Protein AF-0000000070229395 (afdb_homodimer)

pLDDT: mean 70.14, std 33.29, range [16.36, 98.62]

Foldseek 3Di:
DDDDDDDDDPDDDPDDPVVPPPPPPPPPPPPPPPPDPDDDPDDPDDDDPPPPVPPPPPPPPDDPPVCCVPPVPPPLPQQVFQDQDPQDPPDDPPPCVVPDPPVLVVLQVVQCVQCPPVQWHALVSVQVVQQVVCVVPVLFDDPGDDSVLSQLLQLLLVPVPPSTHHSSSVVSLVVLLVQLVVLQCVLPVVSNNWQALVSVQVSVVSSRGHDDPVVSVVLQVVAPDPRSTHGSSSSSSSVSVVSSVSVVQCVQPVVVPSDGDDDPVRVCSNPVSD/DDDDDDDPPPPDDPDDPVPPPCPPPPDPPPPPPPPDPDDDPDDDPDPDPPPPVPPPPPPPPPPPPVCCVPPVPPPLPQQVFQDQDPQDPPPDPPPCVVPDPPVLVVLQVVQCVQCPPVQWHALVSVQVVQQVVCVVPVLFDDPGADSVLSQLLQLLLVPVPPSTHHDSSVVSLVVLLVVLVVLQCVLVVVSNNWQALVSVQVSCVSSRGHDDPVVSVVLQVVAPPPRSTHGSSSSSSSVSVVSSVSVVQCVQPVVVPSDGDDDPVRVCSNPVSD

Radius of gyration: 31.23 Å; Cα contacts (8 Å, |Δi|>4): 494; chains: 2; bounding box: 70×167×66 Å

Solvent-accessible surface area (backbone atoms only — not comparable to full-atom values): 33226 Å² total; per-residue (Å²): 133,90,72,89,78,92,82,88,94,82,78,87,83,83,83,73,87,70,80,77,81,77,81,64,86,66,89,68,70,87,68,67,77,76,69,82,76,75,75,87,74,79,78,79,87,82,72,85,74,75,79,78,63,77,75,71,74,75,72,77,72,65,78,49,60,81,59,73,66,76,64,82,63,81,68,75,55,50,61,65,61,49,72,73,76,72,76,75,74,86,69,73,72,79,77,53,65,82,77,50,52,69,68,52,52,55,48,48,52,53,46,45,68,62,22,46,92,80,52,33,34,40,30,67,49,48,24,52,55,52,39,51,53,46,69,74,37,76,68,52,36,61,94,58,58,47,58,69,58,28,28,27,52,38,37,52,53,22,69,71,68,76,63,32,27,42,64,66,45,40,50,53,52,50,53,49,49,53,54,47,50,54,41,50,59,67,43,22,76,84,66,76,28,38,37,40,66,85,36,41,63,62,37,38,42,74,72,49,46,45,71,54,70,68,57,50,53,42,46,38,53,51,50,22,46,97,85,31,40,23,31,46,51,44,50,50,55,48,52,54,48,50,53,36,53,50,50,51,48,52,68,60,22,74,83,65,78,58,47,32,76,41,37,62,66,57,47,47,51,61,66,58,40,64,141,84,78,85,80,85,84,86,65,92,69,85,78,87,82,80,85,72,79,79,80,78,83,67,86,68,89,68,69,84,68,69,77,76,70,82,76,74,75,88,73,78,77,82,75,86,73,82,74,75,77,78,64,78,76,72,73,77,73,77,71,68,78,50,59,81,60,72,67,74,65,81,61,82,68,75,56,50,62,65,62,47,72,74,76,71,78,76,75,89,67,72,70,79,75,54,66,82,76,50,53,72,67,53,51,54,47,48,51,52,45,44,67,61,22,44,92,79,53,32,35,40,31,67,50,48,24,52,56,52,38,52,53,47,68,74,36,76,67,52,36,60,95,57,58,49,57,68,58,28,27,28,52,38,37,52,52,22,70,71,70,76,63,33,26,41,67,68,46,40,48,52,52,50,53,50,50,53,53,47,50,53,41,50,60,67,42,22,76,85,66,76,28,37,35,38,67,85,36,41,61,60,37,38,41,73,72,47,44,44,72,57,72,68,57,51,52,42,45,39,53,50,50,21,46,97,85,31,42,23,32,47,51,44,50,51,53,48,51,54,48,51,53,36,53,52,50,50,48,51,66,59,22,75,82,66,76,58,47,32,76,41,38,63,67,58,46,47,52,60,64,58,40,64

Nearest PDB structures (foldseek):
  1alv-assembly1_B  TM=9.972E-01  e=3.585E-26  Sus scrofa
  4phj-assembly1_B  TM=9.932E-01  e=4.322E-25  Homo sapiens
  6qlb-assembly1_A  TM=9.946E-01  e=6.602E-25  Homo sapiens
  1dvi-assembly1_B  TM=9.945E-01  e=1.182E-24  Rattus norvegicus
  1nx1-assembly1_A  TM=9.845E-01  e=4.557E-25  Sus scrofa

Sequence (548 aa):
MRALGPRGRLAGSLRGLTRSCSLSHGPALWSRTLREARELHREPDSRTAGRASEAWEPHYSGLRSFEFRSEPTDQREAAAQYNPEPPPPRTHFSNIEANESEEVRQFRRLFTQLAGDDMEVSATELMNILNKVVTRHPDLKTDGFALDTCRSMVAVMDSDTTGKLGFEEFKYLWNNIKKWQAIYKRFDIDRSGTICSSELPGAFEAAGFHLNEHLYNMIIRRYSDEGGNMDFDNFISCLVRLDAMFRAFKSLDKDGTGQIQVNIQEWLQLTMYSMRALGPRGRLAGSLRGLTRSCSLSHGPALWSRTLREARELHREPDSRTAGRASEAWEPHYSGLRSFEFRSEPTDQREAAAQYNPEPPPPRTHFSNIEANESEEVRQFRRLFTQLAGDDMEVSATELMNILNKVVTRHPDLKTDGFALDTCRSMVAVMDSDTTGKLGFEEFKYLWNNIKKWQAIYKRFDIDRSGTICSSELPGAFEAAGFHLNEHLYNMIIRRYSDEGGNMDFDNFISCLVRLDAMFRAFKSLDKDGTGQIQVNIQEWLQLTMYS

InterPro domains:
  IPR002048 EF-hand domain [PF13833] (118-175)
  IPR002048 EF-hand domain [PS50222] (175-210)
  IPR002048 EF-hand domain [PS50222] (240-274)
  IPR011992 EF-hand domain pair [SSF47473] (73-272)
  IPR018247 EF-Hand 1, calcium-binding site [PS00018] (188-200)

Secondary structure (DSSP, 8-state):
----------------------------GGGGGGS--------------------------------------STTTGGGG--PPPPPP---SSSGGGG--HHHHHHHHHHHHHHGGGT-B-HHHHHHHHHHHHHH-TTS--S---HHHHHHHHHHH-TT-SSSB-HHHHHHHHHHHHHHHHHHHHH-TT-SSSB-TTTHHHHHHHTT----HHHHHHHHHHHS-TTS-B-HHHHHHHHHHHHHHHHHHHHH-TT-SSEEEEEHHHHHHHHH--/----------------------------GGGGGGS--------------------------------------STTTGGGG--PPPPPP---SSSGGGG--HHHHHHHHHHHHHHGGGT-B-HHHHHHHHHHHHHH-TTS--S---HHHHHHHHHHH-TT-SSSB-HHHHHHHHHHHHHHHHHHHHH-TT-SSSB-TTTHHHHHHHTT----HHHHHHHHHHHS-TTSPBPHHHHHHHHHHHHHHHHHHHHH-TT-SSEEEEEHHHHHHHHH--

Organism: Heterocephalus glaber (NCBI:txid10181)

Structure (mmCIF, N/CA/C/O backbone):
data_AF-0000000070229395-model_v1
#
loop_
_entity.id
_entity.type
_entity.pdbx_description
1 polymer 'Calpain small subunit 1'
#
loop_
_atom_site.group_PDB
_atom_site.id
_atom_site.type_symbol
_atom_site.label_atom_id
_atom_site.label_alt_id
_atom_site.label_comp_id
_atom_site.label_asym_id
_atom_site.label_entity_id
_atom_site.label_seq_id
_atom_site.pdbx_PDB_ins_code
_atom_site.Cartn_x
_atom_site.Cartn_y
_atom_site.Cartn_z
_atom_site.occupancy
_atom_site.B_iso_or_equiv
_atom_site.auth_seq_id
_atom_site.auth_comp_id
_atom_site.auth_asym_id
_atom_site.auth_atom_id
_atom_site.pdbx_PDB_model_num
ATOM 1 N N . MET A 1 1 ? -42.406 82.188 -11.953 1 18.77 1 MET A N 1
ATOM 2 C CA . MET A 1 1 ? -41.375 83 -11.281 1 18.77 1 MET A CA 1
ATOM 3 C C . MET A 1 1 ? -40.781 82.25 -10.102 1 18.77 1 MET A C 1
ATOM 5 O O . MET A 1 1 ? -39.594 81.938 -10.117 1 18.77 1 MET A O 1
ATOM 9 N N . ARG A 1 2 ? -41.031 82.75 -8.797 1 16.36 2 ARG A N 1
ATOM 10 C CA . ARG A 1 2 ? -39.875 83 -7.941 1 16.36 2 ARG A CA 1
ATOM 11 C C . ARG A 1 2 ? -39.219 81.688 -7.52 1 16.36 2 ARG A C 1
ATOM 13 O O . ARG A 1 2 ? -39.844 80.625 -7.566 1 16.36 2 ARG A O 1
ATOM 20 N N . ALA A 1 3 ? -38.094 81.75 -6.75 1 18.16 3 ALA A N 1
ATOM 21 C CA . ALA A 1 3 ? -36.75 82 -6.254 1 18.16 3 ALA A CA 1
ATOM 22 C C . ALA A 1 3 ? -36.531 81.25 -4.926 1 18.16 3 ALA A C 1
ATOM 24 O O . ALA A 1 3 ? -35.469 81.438 -4.301 1 18.16 3 ALA A O 1
ATOM 25 N N . LEU A 1 4 ? -37.656 80.812 -4.34 1 19.66 4 LEU A N 1
ATOM 26 C CA . LEU A 1 4 ? -37.438 80.75 -2.898 1 19.66 4 LEU A CA 1
ATOM 27 C C . LEU A 1 4 ? -36.188 79.938 -2.549 1 19.66 4 LEU A C 1
ATOM 29 O O . LEU A 1 4 ? -35.875 79 -3.238 1 19.66 4 LEU A O 1
ATOM 33 N N . GLY A 1 5 ? -35.469 80.25 -1.549 1 17.92 5 GLY A N 1
ATOM 34 C CA . GLY A 1 5 ? -34.156 80.625 -1.003 1 17.92 5 GLY A CA 1
ATOM 35 C C . GLY A 1 5 ? -33.375 79.438 -0.513 1 17.92 5 GLY A C 1
ATOM 36 O O . GLY A 1 5 ? -32.562 78.875 -1.25 1 17.92 5 GLY A O 1
ATOM 37 N N . PRO A 1 6 ? -33.156 79.312 0.862 1 19.38 6 PRO A N 1
ATOM 38 C CA . PRO A 1 6 ? -31.891 79.375 1.584 1 19.38 6 PRO A CA 1
ATOM 39 C C . PRO A 1 6 ? -31.234 78 1.725 1 19.38 6 PRO A C 1
ATOM 41 O O . PRO A 1 6 ? -31.906 76.938 1.541 1 19.38 6 PRO A O 1
ATOM 44 N N . ARG A 1 7 ? -29.969 77.812 2.4 1 19.2 7 ARG A N 1
ATOM 45 C CA . ARG A 1 7 ? -28.562 77.438 2.27 1 19.2 7 ARG A CA 1
ATOM 46 C C . ARG A 1 7 ? -28.328 76.062 2.955 1 19.2 7 ARG A C 1
ATOM 48 O O . ARG A 1 7 ? -27.75 75.188 2.355 1 19.2 7 ARG A O 1
ATOM 55 N N . GLY A 1 8 ? -28.359 75.938 4.391 1 17.14 8 GLY A N 1
ATOM 56 C CA . GLY A 1 8 ? -27.078 75.875 5.082 1 17.14 8 GLY A CA 1
ATOM 57 C C . GLY A 1 8 ? -26.531 74.438 5.184 1 17.14 8 GLY A C 1
ATOM 58 O O . GLY A 1 8 ? -27.078 73.5 4.578 1 17.14 8 GLY A O 1
ATOM 59 N N . ARG A 1 9 ? -26.297 73.75 6.594 1 18.59 9 ARG A N 1
ATOM 60 C CA . ARG A 1 9 ? -25.078 73.375 7.32 1 18.59 9 ARG A CA 1
ATOM 61 C C . ARG A 1 9 ? -24.828 71.875 7.23 1 18.59 9 ARG A C 1
ATOM 63 O O . ARG A 1 9 ? -25.656 71.062 7.672 1 18.59 9 ARG A O 1
ATOM 70 N N . LEU A 1 10 ? -24.078 71.188 6.266 1 18.69 10 LEU A N 1
ATOM 71 C CA . LEU A 1 10 ? -23.656 69.938 5.648 1 18.69 10 LEU A CA 1
ATOM 72 C C . LEU A 1 10 ? -22.828 69.062 6.621 1 18.69 10 LEU A C 1
ATOM 74 O O . LEU A 1 10 ? -22.844 67.875 6.559 1 18.69 10 LEU A O 1
ATOM 78 N N . ALA A 1 11 ? -21.734 69.562 7.418 1 17.62 11 ALA A N 1
ATOM 79 C CA . ALA A 1 11 ? -20.391 69.062 7.199 1 17.62 11 ALA A CA 1
ATOM 80 C C . ALA A 1 11 ? -20.156 67.812 8.039 1 17.62 11 ALA A C 1
ATOM 82 O O . ALA A 1 11 ? -19.609 66.812 7.555 1 17.62 11 ALA A O 1
ATOM 83 N N . GLY A 1 12 ? -20.234 67.688 9.461 1 17.05 12 GLY A N 1
ATOM 84 C CA . GLY A 1 12 ? -19 67.5 10.188 1 17.05 12 GLY A CA 1
ATOM 85 C C . GLY A 1 12 ? -18.531 66.062 10.156 1 17.05 12 GLY A C 1
ATOM 86 O O . GLY A 1 12 ? -19.281 65.125 9.727 1 17.05 12 GLY A O 1
ATOM 87 N N . SER A 1 13 ? -17.5 65.562 11.172 1 17.27 13 SER A N 1
ATOM 88 C CA . SER A 1 13 ? -16.172 65 11.43 1 17.27 13 SER A CA 1
ATOM 89 C C . SER A 1 13 ? -16.25 63.5 11.805 1 17.27 13 SER A C 1
ATOM 91 O O . SER A 1 13 ? -16.672 63.188 12.914 1 17.27 13 SER A O 1
ATOM 93 N N . LEU A 1 14 ? -16.969 62.625 11.172 1 19.97 14 LEU A N 1
ATOM 94 C CA . LEU A 1 14 ? -17.062 61.25 11.68 1 19.97 14 LEU A CA 1
ATOM 95 C C . LEU A 1 14 ? -15.688 60.625 11.859 1 19.97 14 LEU A C 1
ATOM 97 O O . LEU A 1 14 ? -14.93 60.5 10.891 1 19.97 14 LEU A O 1
ATOM 101 N N . ARG A 1 15 ? -14.945 60.812 13.016 1 19.2 15 ARG A N 1
ATOM 102 C CA . ARG A 1 15 ? -13.641 60.406 13.539 1 19.2 15 ARG A CA 1
ATOM 103 C C . ARG A 1 15 ? -13.375 58.906 13.305 1 19.2 15 ARG A C 1
ATOM 105 O O . ARG A 1 15 ? -14.289 58.094 13.43 1 19.2 15 ARG A O 1
ATOM 112 N N . GLY A 1 16 ? -12.164 58.531 12.531 1 18.73 16 GLY A N 1
ATOM 113 C CA . GLY A 1 16 ? -11.32 57.531 11.883 1 18.73 16 GLY A CA 1
ATOM 114 C C . GLY A 1 16 ? -10.812 56.469 12.836 1 18.73 16 GLY A C 1
ATOM 115 O O . GLY A 1 16 ? -9.906 55.688 12.484 1 18.73 16 GLY A O 1
ATOM 116 N N . LEU A 1 17 ? -11.32 56.125 14.023 1 19.16 17 LEU A N 1
ATOM 117 C CA . LEU A 1 17 ? -10.43 55.469 14.977 1 19.16 17 LEU A CA 1
ATOM 118 C C . LEU A 1 17 ? -10.016 54.094 14.477 1 19.16 17 LEU A C 1
ATOM 120 O O . LEU A 1 17 ? -10.82 53.156 14.508 1 19.16 17 LEU A O 1
ATOM 124 N N . THR A 1 18 ? -9.438 53.906 13.219 1 19.81 18 THR A N 1
ATOM 125 C CA . THR A 1 18 ? -9.047 52.625 12.672 1 19.81 18 THR A CA 1
ATOM 126 C C . THR A 1 18 ? -7.934 52 13.5 1 19.81 18 THR A C 1
ATOM 128 O O . THR A 1 18 ? -6.789 52.438 13.453 1 19.81 18 THR A O 1
ATOM 131 N N . ARG A 1 19 ? -7.973 51.781 14.836 1 20.16 19 ARG A N 1
ATOM 132 C CA . ARG A 1 19 ? -6.816 51.281 15.57 1 20.16 19 ARG A CA 1
ATOM 133 C C . ARG A 1 19 ? -6.312 49.969 14.969 1 20.16 19 ARG A C 1
ATOM 135 O O . ARG A 1 19 ? -7.082 49.031 14.805 1 20.16 19 ARG A O 1
ATOM 142 N N . SER A 1 20 ? -5.305 50.031 14.023 1 20.11 20 SER A N 1
ATOM 143 C CA . SER A 1 20 ? -4.484 49.062 13.312 1 20.11 20 SER A CA 1
ATOM 144 C C . SER A 1 20 ? -3.85 48.062 14.281 1 20.11 20 SER A C 1
ATOM 146 O O . SER A 1 20 ? -3.072 48.438 15.156 1 20.11 20 SER A O 1
ATOM 148 N N . CYS A 1 21 ? -4.578 47.094 14.891 1 20.67 21 CYS A N 1
ATOM 149 C CA . CYS A 1 21 ? -3.98 46.125 15.797 1 20.67 21 CYS A CA 1
ATOM 150 C C . CYS A 1 21 ? -2.824 45.375 15.125 1 20.67 21 CYS A C 1
ATOM 152 O O . CYS A 1 21 ? -3.008 44.75 14.086 1 20.67 21 CYS A O 1
ATOM 154 N N . SER A 1 22 ? -1.553 45.938 15.133 1 19.98 22 SER A N 1
ATOM 155 C CA . SER A 1 22 ? -0.257 45.5 14.625 1 19.98 22 SER A CA 1
ATOM 156 C C . SER A 1 22 ? 0.095 44.125 15.156 1 19.98 22 SER A C 1
ATOM 158 O O . SER A 1 22 ? 0.491 43.969 16.312 1 19.98 22 SER A O 1
ATOM 160 N N . LEU A 1 23 ? -0.707 43.094 15.016 1 21.27 23 LEU A N 1
ATOM 161 C CA . LEU A 1 23 ? -0.329 41.812 15.586 1 21.27 23 LEU A CA 1
ATOM 162 C C . LEU A 1 23 ? 0.938 41.281 14.93 1 21.27 23 LEU A C 1
ATOM 164 O O . LEU A 1 23 ? 0.892 40.781 13.797 1 21.27 23 LEU A O 1
ATOM 168 N N . SER A 1 24 ? 2.133 41.969 14.898 1 19.95 24 SER A N 1
ATOM 169 C CA . SER A 1 24 ? 3.398 41.719 14.227 1 19.95 24 SER A CA 1
ATOM 170 C C . SER A 1 24 ? 4.016 40.406 14.695 1 19.95 24 SER A C 1
ATOM 172 O O . SER A 1 24 ? 5.082 40 14.227 1 19.95 24 SER A O 1
ATOM 174 N N . HIS A 1 25 ? 3.713 39.781 15.828 1 23.09 25 HIS A N 1
ATOM 175 C CA . HIS A 1 25 ? 4.812 39 16.375 1 23.09 25 HIS A CA 1
ATOM 176 C C . HIS A 1 25 ? 5.102 37.781 15.523 1 23.09 25 HIS A C 1
ATOM 178 O O . HIS A 1 25 ? 4.285 36.844 15.461 1 23.09 25 HIS A O 1
ATOM 184 N N . GLY A 1 26 ? 5.578 37.938 14.266 1 20.41 26 GLY A N 1
ATOM 185 C CA . GLY A 1 26 ? 5.891 36.844 13.359 1 20.41 26 GLY A CA 1
ATOM 186 C C . GLY A 1 26 ? 6.855 35.812 13.945 1 20.41 26 GLY A C 1
ATOM 187 O O . GLY A 1 26 ? 7.551 36.125 14.922 1 20.41 26 GLY A O 1
ATOM 188 N N . PRO A 1 27 ? 6.66 34.5 13.719 1 22.39 27 PRO A N 1
ATOM 189 C CA . PRO A 1 27 ? 7.297 33.312 14.273 1 22.39 27 PRO A CA 1
ATOM 190 C C . PRO A 1 27 ? 8.797 33.25 13.992 1 22.39 27 PRO A C 1
ATOM 192 O O . PRO A 1 27 ? 9.203 33.094 12.836 1 22.39 27 PRO A O 1
ATOM 195 N N . ALA A 1 28 ? 9.672 34.094 14.523 1 24.98 28 ALA A N 1
ATOM 196 C CA . ALA A 1 28 ? 11.133 34.219 14.5 1 24.98 28 ALA A CA 1
ATOM 197 C C . ALA A 1 28 ? 11.797 32.875 14.859 1 24.98 28 ALA A C 1
ATOM 199 O O . ALA A 1 28 ? 13.016 32.75 14.75 1 24.98 28 ALA A O 1
ATOM 200 N N . LEU A 1 29 ? 11.156 31.969 15.547 1 23.09 29 LEU A N 1
ATOM 201 C CA . LEU A 1 29 ? 11.992 31.078 16.328 1 23.09 29 LEU A CA 1
ATOM 202 C C . LEU A 1 29 ? 12.797 30.141 15.43 1 23.09 29 LEU A C 1
ATOM 204 O O . LEU A 1 29 ? 13.82 29.594 15.836 1 23.09 29 LEU A O 1
ATOM 208 N N . TRP A 1 30 ? 12.352 29.734 14.258 1 23.78 30 TRP A N 1
ATOM 209 C CA . TRP A 1 30 ? 12.984 28.547 13.711 1 23.78 30 TRP A CA 1
ATOM 210 C C . TRP A 1 30 ? 14.383 28.859 13.195 1 23.78 30 TRP A C 1
ATOM 212 O O . TRP A 1 30 ? 15.016 28.016 12.555 1 23.78 30 TRP A O 1
ATOM 222 N N . SER A 1 31 ? 14.898 30.219 13.312 1 23.25 31 SER A N 1
ATOM 223 C CA . SER A 1 31 ? 16.203 30.484 12.695 1 23.25 31 SER A CA 1
ATOM 224 C C . SER A 1 31 ? 17.328 29.781 13.461 1 23.25 31 SER A C 1
ATOM 226 O O . SER A 1 31 ? 18.312 29.375 12.867 1 23.25 31 SER A O 1
ATOM 228 N N . ARG A 1 32 ? 17.344 30 14.844 1 23.06 32 ARG A N 1
ATOM 229 C CA . ARG A 1 32 ? 18.594 29.922 15.594 1 23.06 32 ARG A CA 1
ATOM 230 C C . ARG A 1 32 ? 19.078 28.484 15.719 1 23.06 32 ARG A C 1
ATOM 232 O O . ARG A 1 32 ? 20.188 28.234 16.172 1 23.06 32 ARG A O 1
ATOM 239 N N . THR A 1 33 ? 18.234 27.547 15.688 1 24.47 33 THR A N 1
ATOM 240 C CA . THR A 1 33 ? 18.594 26.281 16.312 1 24.47 33 THR A CA 1
ATOM 241 C C . THR A 1 33 ? 19.703 25.594 15.523 1 24.47 33 THR A C 1
ATOM 243 O O . THR A 1 33 ? 20.062 24.453 15.828 1 24.47 33 THR A O 1
ATOM 246 N N . LEU A 1 34 ? 20.422 26.219 14.516 1 21.94 34 LEU A N 1
ATOM 247 C CA . LEU A 1 34 ? 21.406 25.422 13.789 1 21.94 34 LEU A CA 1
ATOM 248 C C . LEU A 1 34 ? 22.609 25.125 14.68 1 21.94 34 LEU A C 1
ATOM 250 O O . LEU A 1 34 ? 23.5 24.359 14.289 1 21.94 34 LEU A O 1
ATOM 254 N N . ARG A 1 35 ? 22.859 25.969 15.75 1 19.39 35 ARG A N 1
ATOM 255 C CA . ARG A 1 35 ? 24.25 25.984 16.188 1 19.39 35 ARG A CA 1
ATOM 256 C C . ARG A 1 35 ? 24.609 24.688 16.891 1 19.39 35 ARG A C 1
ATOM 258 O O . ARG A 1 35 ? 25.703 24.156 16.719 1 19.39 35 ARG A O 1
ATOM 265 N N . GLU A 1 36 ? 23.906 24.375 18.047 1 19.69 36 GLU A N 1
ATOM 266 C CA . GLU A 1 36 ? 24.609 23.766 19.188 1 19.69 36 GLU A CA 1
ATOM 267 C C . GLU A 1 36 ? 24.75 22.25 19 1 19.69 36 GLU A C 1
ATOM 269 O O . GLU A 1 36 ? 23.828 21.484 19.281 1 19.69 36 GLU A O 1
ATOM 274 N N . ALA A 1 37 ? 25 21.672 17.844 1 19.64 37 ALA A N 1
ATOM 275 C CA . ALA A 1 37 ? 24.984 20.234 17.625 1 19.64 37 ALA A CA 1
ATOM 276 C C . ALA A 1 37 ? 26.125 19.547 18.391 1 19.64 37 ALA A C 1
ATOM 278 O O . ALA A 1 37 ? 26.438 18.391 18.125 1 19.64 37 ALA A O 1
ATOM 279 N N . ARG A 1 38 ? 26.734 20.281 19.406 1 17.5 38 ARG A N 1
ATOM 280 C CA . ARG A 1 38 ? 28.047 19.719 19.656 1 17.5 38 ARG A CA 1
ATOM 281 C C . ARG A 1 38 ? 27.938 18.344 20.297 1 17.5 38 ARG A C 1
ATOM 283 O O . ARG A 1 38 ? 28.594 17.391 19.844 1 17.5 38 ARG A O 1
ATOM 290 N N . GLU A 1 39 ? 27.859 18.203 21.672 1 18.75 39 GLU A N 1
ATOM 291 C CA . GLU A 1 39 ? 28.859 17.484 22.484 1 18.75 39 GLU A CA 1
ATOM 292 C C . GLU A 1 39 ? 28.391 16.062 22.797 1 18.75 39 GLU A C 1
ATOM 294 O O . GLU A 1 39 ? 29.203 15.172 23.031 1 18.75 39 GLU A O 1
ATOM 299 N N . LEU A 1 40 ? 27.078 15.742 23.125 1 19.34 40 LEU A N 1
ATOM 300 C CA . LEU A 1 40 ? 27 14.914 24.328 1 19.34 40 LEU A CA 1
ATOM 301 C C . LEU A 1 40 ? 27.109 13.438 23.984 1 19.34 40 LEU A C 1
ATOM 303 O O . LEU A 1 40 ? 26.188 12.875 23.359 1 19.34 40 LEU A O 1
ATOM 307 N N . HIS A 1 41 ? 28.297 12.781 23.641 1 19.48 41 HIS A N 1
ATOM 308 C CA . HIS A 1 41 ? 28.5 11.398 23.234 1 19.48 41 HIS A CA 1
ATOM 309 C C . HIS A 1 41 ? 28.266 10.445 24.406 1 19.48 41 HIS A C 1
ATOM 311 O O . HIS A 1 41 ? 28.609 9.258 24.328 1 19.48 41 HIS A O 1
ATOM 317 N N . ARG A 1 42 ? 27.266 10.703 25.391 1 20.14 42 ARG A N 1
ATOM 318 C CA . ARG A 1 42 ? 27.594 9.812 26.5 1 20.14 42 ARG A CA 1
ATOM 319 C C . ARG A 1 42 ? 27.281 8.367 26.141 1 20.14 42 ARG A C 1
ATOM 321 O O . ARG A 1 42 ? 26.328 8.086 25.422 1 20.14 42 ARG A O 1
ATOM 328 N N . GLU A 1 43 ? 28.094 7.316 26.641 1 20.98 43 GLU A N 1
ATOM 329 C CA . GLU A 1 43 ? 28.375 5.898 26.453 1 20.98 43 GLU A CA 1
ATOM 330 C C . GLU A 1 43 ? 27.266 5.027 27.047 1 20.98 43 GLU A C 1
ATOM 332 O O . GLU A 1 43 ? 27.062 5.008 28.266 1 20.98 43 GLU A O 1
ATOM 337 N N . PRO A 1 44 ? 25.953 5.094 26.578 1 20.2 44 PRO A N 1
ATOM 338 C CA . PRO A 1 44 ? 25.062 4.355 27.484 1 20.2 44 PRO A CA 1
ATOM 339 C C . PRO A 1 44 ? 25.422 2.873 27.562 1 20.2 44 PRO A C 1
ATOM 341 O O . PRO A 1 44 ? 25.984 2.312 26.625 1 20.2 44 PRO A O 1
ATOM 344 N N . ASP A 1 45 ? 25.516 2.383 28.797 1 20.53 45 ASP A N 1
ATOM 345 C CA . ASP A 1 45 ? 25.812 1.064 29.359 1 20.53 45 ASP A CA 1
ATOM 346 C C . ASP A 1 45 ? 24.766 0.037 28.922 1 20.53 45 ASP A C 1
ATOM 348 O O . ASP A 1 45 ? 23.562 0.325 28.906 1 20.53 45 ASP A O 1
ATOM 352 N N . SER A 1 46 ? 25.156 -1.099 28.234 1 17.47 46 SER A N 1
ATOM 353 C CA . SER A 1 46 ? 24.719 -2.195 27.375 1 17.47 46 SER A CA 1
ATOM 354 C C . SER A 1 46 ? 23.828 -3.168 28.125 1 17.47 46 SER A C 1
ATOM 356 O O . SER A 1 46 ? 22.969 -3.828 27.531 1 17.47 46 SER A O 1
ATOM 358 N N . ARG A 1 47 ? 23.938 -3.572 29.484 1 20.11 47 ARG A N 1
ATOM 359 C CA . ARG A 1 47 ? 23.922 -5.012 29.719 1 20.11 47 ARG A CA 1
ATOM 360 C C . ARG A 1 47 ? 22.5 -5.543 29.781 1 20.11 47 ARG A C 1
ATOM 362 O O . ARG A 1 47 ? 22.266 -6.738 29.578 1 20.11 47 ARG A O 1
ATOM 369 N N . THR A 1 48 ? 21.547 -4.926 30.391 1 19.27 48 THR A N 1
ATOM 370 C CA . THR A 1 48 ? 20.766 -5.863 31.203 1 19.27 48 THR A CA 1
ATOM 371 C C . THR A 1 48 ? 19.688 -6.539 30.344 1 19.27 48 THR A C 1
ATOM 373 O O . THR A 1 48 ? 18.719 -5.906 29.953 1 19.27 48 THR A O 1
ATOM 376 N N . ALA A 1 49 ? 19.969 -7.418 29.391 1 19.17 49 ALA A N 1
ATOM 377 C CA . ALA A 1 49 ? 19.016 -8.094 28.531 1 19.17 49 ALA A CA 1
ATOM 378 C C . ALA A 1 49 ? 18.109 -9.016 29.328 1 19.17 49 ALA A C 1
ATOM 380 O O . ALA A 1 49 ? 18.562 -10.023 29.891 1 19.17 49 ALA A O 1
ATOM 381 N N . GLY A 1 50 ? 17.281 -8.492 30.281 1 18.55 50 GLY A N 1
ATOM 382 C CA . GLY A 1 50 ? 16.406 -9.422 30.984 1 18.55 50 GLY A CA 1
ATOM 383 C C . GLY A 1 50 ? 15.625 -10.328 30.062 1 18.55 50 GLY A C 1
ATOM 384 O O . GLY A 1 50 ? 15.344 -9.961 28.922 1 18.55 50 GLY A O 1
ATOM 385 N N . ARG A 1 51 ? 15.672 -11.688 30.281 1 18.58 51 ARG A N 1
ATOM 386 C CA . ARG A 1 51 ? 15.203 -12.938 29.688 1 18.58 51 ARG A CA 1
ATOM 387 C C . ARG A 1 51 ? 13.68 -12.977 29.609 1 18.58 51 ARG A C 1
ATOM 389 O O . ARG A 1 51 ? 13.023 -13.297 30.609 1 18.58 51 ARG A O 1
ATOM 396 N N . ALA A 1 52 ? 12.93 -11.945 29.406 1 18.02 52 ALA A N 1
ATOM 397 C CA . ALA A 1 52 ? 11.5 -12.188 29.594 1 18.02 52 ALA A CA 1
ATOM 398 C C . ALA A 1 52 ? 11 -13.266 28.625 1 18.02 52 ALA A C 1
ATOM 400 O O . ALA A 1 52 ? 10.93 -13.047 27.422 1 18.02 52 ALA A O 1
ATOM 401 N N . SER A 1 53 ? 11.438 -14.484 28.75 1 18.06 53 SER A N 1
ATOM 402 C CA . SER A 1 53 ? 11 -15.57 27.875 1 18.06 53 SER A CA 1
ATOM 403 C C . SER A 1 53 ? 9.484 -15.75 27.938 1 18.06 53 SER A C 1
ATOM 405 O O . SER A 1 53 ? 8.945 -16.703 27.375 1 18.06 53 SER A O 1
ATOM 407 N N . GLU A 1 54 ? 8.672 -14.859 28.406 1 19.52 54 GLU A N 1
ATOM 408 C CA . GLU A 1 54 ? 7.363 -15.461 28.641 1 19.52 54 GLU A CA 1
ATOM 409 C C . GLU A 1 54 ? 6.824 -16.094 27.359 1 19.52 54 GLU A C 1
ATOM 411 O O . GLU A 1 54 ? 6.855 -15.469 26.281 1 19.52 54 GLU A O 1
ATOM 416 N N . ALA A 1 55 ? 6.887 -17.469 27.312 1 19.69 55 ALA A N 1
ATOM 417 C CA . ALA A 1 55 ? 6.336 -18.422 26.344 1 19.69 55 ALA A CA 1
ATOM 418 C C . ALA A 1 55 ? 4.895 -18.062 25.984 1 19.69 55 ALA A C 1
ATOM 420 O O . ALA A 1 55 ? 4.016 -18.062 26.859 1 19.69 55 ALA A O 1
ATOM 421 N N . TRP A 1 56 ? 4.746 -17.047 25.219 1 19.69 56 TRP A N 1
ATOM 422 C CA . TRP A 1 56 ? 3.404 -16.75 24.719 1 19.69 56 TRP A CA 1
ATOM 423 C C . TRP A 1 56 ? 2.748 -18 24.156 1 19.69 56 TRP A C 1
ATOM 425 O O . TRP A 1 56 ? 3.361 -18.719 23.359 1 19.69 56 TRP A O 1
ATOM 435 N N . GLU A 1 57 ? 1.971 -18.688 24.953 1 21.11 57 GLU A N 1
ATOM 436 C CA . GLU A 1 57 ? 1.128 -19.828 24.562 1 21.11 57 GLU A CA 1
ATOM 437 C C . GLU A 1 57 ? 0.426 -19.562 23.234 1 21.11 57 GLU A C 1
ATOM 439 O O . GLU A 1 57 ? -0.17 -18.5 23.031 1 21.11 57 GLU A O 1
ATOM 444 N N . PRO A 1 58 ? 0.979 -20.266 22.234 1 21.45 58 PRO A N 1
ATOM 445 C CA . PRO A 1 58 ? 0.537 -20.078 20.844 1 21.45 58 PRO A CA 1
ATOM 446 C C . PRO A 1 58 ? -0.96 -20.328 20.656 1 21.45 58 PRO A C 1
ATOM 448 O O . PRO A 1 58 ? -1.454 -21.406 20.969 1 21.45 58 PRO A O 1
ATOM 451 N N . HIS A 1 59 ? -1.807 -19.5 21.297 1 20.72 59 HIS A N 1
ATOM 452 C CA . HIS A 1 59 ? -3.221 -19.766 21.047 1 20.72 59 HIS A CA 1
ATOM 453 C C . HIS A 1 59 ? -3.496 -19.969 19.562 1 20.72 59 HIS A C 1
ATOM 455 O O . HIS A 1 59 ? -3.1 -19.141 18.734 1 20.72 59 HIS A O 1
ATOM 461 N N . TYR A 1 60 ? -3.402 -21.125 19.125 1 20.36 60 TYR A N 1
ATOM 462 C CA . TYR A 1 60 ? -3.707 -21.625 17.781 1 20.36 60 TYR A CA 1
ATOM 463 C C . TYR A 1 60 ? -5.055 -21.094 17.297 1 20.36 60 TYR A C 1
ATOM 465 O O . TYR A 1 60 ? -6.105 -21.609 17.703 1 20.36 60 TYR A O 1
ATOM 473 N N . SER A 1 61 ? -5.336 -19.875 17.484 1 22.92 61 SER A N 1
ATOM 474 C CA . SER A 1 61 ? -6.664 -19.547 16.969 1 22.92 61 SER A CA 1
ATOM 475 C C . SER A 1 61 ? -6.797 -19.891 15.492 1 22.92 61 SER A C 1
ATOM 477 O O . SER A 1 61 ? -5.809 -19.891 14.758 1 22.92 61 SER A O 1
ATOM 479 N N . GLY A 1 62 ? -7.754 -20.688 15.023 1 22.16 62 GLY A N 1
ATOM 480 C CA . GLY A 1 62 ? -8.422 -21.156 13.82 1 22.16 62 GLY A CA 1
ATOM 481 C C . GLY A 1 62 ? -8.266 -20.234 12.641 1 22.16 62 GLY A C 1
ATOM 482 O O . GLY A 1 62 ? -7.898 -19.062 12.805 1 22.16 62 GLY A O 1
ATOM 483 N N . LEU A 1 63 ? -8.211 -20.797 11.516 1 25.3 63 LEU A N 1
ATOM 484 C CA . LEU A 1 63 ? -8.328 -20.234 10.172 1 25.3 63 LEU A CA 1
ATOM 485 C C . LEU A 1 63 ? -9.148 -18.969 10.172 1 25.3 63 LEU A C 1
ATOM 487 O O . LEU A 1 63 ? -10.305 -18.953 10.617 1 25.3 63 LEU A O 1
ATOM 491 N N . ARG A 1 64 ? -8.664 -17.891 10.422 1 29 64 ARG A N 1
ATOM 492 C CA . ARG A 1 64 ? -9.492 -16.703 10.625 1 29 64 ARG A CA 1
ATOM 493 C C . ARG A 1 64 ? -10.531 -16.562 9.523 1 29 64 ARG A C 1
ATOM 495 O O . ARG A 1 64 ? -10.195 -16.281 8.367 1 29 64 ARG A O 1
ATOM 502 N N . SER A 1 65 ? -11.477 -17.562 9.25 1 30.52 65 SER A N 1
ATOM 503 C CA . SER A 1 65 ? -12.695 -17.062 8.609 1 30.52 65 SER A CA 1
ATOM 504 C C . SER A 1 65 ? -12.898 -15.578 8.906 1 30.52 65 SER A C 1
ATOM 506 O O . SER A 1 65 ? -12.828 -15.148 10.062 1 30.52 65 SER A O 1
ATOM 508 N N . PHE A 1 66 ? -12.312 -14.758 8.031 1 32.72 66 PHE A N 1
ATOM 509 C CA . PHE A 1 66 ? -12.82 -13.414 8.258 1 32.72 66 PHE A CA 1
ATOM 510 C C . PHE A 1 66 ? -14.219 -13.461 8.875 1 32.72 66 PHE A C 1
ATOM 512 O O . PHE A 1 66 ? -15.219 -13.5 8.156 1 32.72 66 PHE A O 1
ATOM 519 N N . GLU A 1 67 ? -14.492 -14.555 9.594 1 33 67 GLU A N 1
ATOM 520 C CA . GLU A 1 67 ? -15.734 -14.328 10.328 1 33 67 GLU A CA 1
ATOM 521 C C . GLU A 1 67 ? -15.719 -12.961 11.016 1 33 67 GLU A C 1
ATOM 523 O O . GLU A 1 67 ? -14.992 -12.758 11.992 1 33 67 GLU A O 1
ATOM 528 N N . PHE A 1 68 ? -15.844 -12.016 10.055 1 33.03 68 PHE A N 1
ATOM 529 C CA . PHE A 1 68 ? -16.25 -10.758 10.68 1 33.03 68 PHE A CA 1
ATOM 530 C C . PHE A 1 68 ? -17.219 -11.016 11.82 1 33.03 68 PHE A C 1
ATOM 532 O O . PHE A 1 68 ? -18.406 -11.289 11.594 1 33.03 68 PHE A O 1
ATOM 539 N N . ARG A 1 69 ? -16.766 -11.812 12.781 1 32.53 69 ARG A N 1
ATOM 540 C CA . ARG A 1 69 ? -17.703 -11.812 13.891 1 32.53 69 ARG A CA 1
ATOM 541 C C . ARG A 1 69 ? -18.109 -10.391 14.273 1 32.53 69 ARG A C 1
ATOM 543 O O . ARG A 1 69 ? -17.266 -9.594 14.703 1 32.53 69 ARG A O 1
ATOM 550 N N . SER A 1 70 ? -19.172 -9.922 13.617 1 31.3 70 SER A N 1
ATOM 551 C CA . SER A 1 70 ? -19.844 -8.727 14.102 1 31.3 70 SER A CA 1
ATOM 552 C C . SER A 1 70 ? -20.031 -8.773 15.617 1 31.3 70 SER A C 1
ATOM 554 O O . SER A 1 70 ? -20.875 -9.523 16.109 1 31.3 70 SER A O 1
ATOM 556 N N . GLU A 1 71 ? -19.031 -8.93 16.375 1 32.16 71 GLU A N 1
ATOM 557 C CA . GLU A 1 71 ? -19.453 -8.625 17.75 1 32.16 71 GLU A CA 1
ATOM 558 C C . GLU A 1 71 ? -20.203 -7.301 17.812 1 32.16 71 GLU A C 1
ATOM 560 O O . GLU A 1 71 ? -19.781 -6.309 17.219 1 32.16 71 GLU A O 1
ATOM 565 N N . PRO A 1 72 ? -21.484 -7.305 18.156 1 33.53 72 PRO A N 1
ATOM 566 C CA . PRO A 1 72 ? -22.266 -6.078 18.359 1 33.53 72 PRO A CA 1
ATOM 567 C C . PRO A 1 72 ? -21.531 -5.074 19.266 1 33.53 72 PRO A C 1
ATOM 569 O O . PRO A 1 72 ? -22.172 -4.23 19.891 1 33.53 72 PRO A O 1
ATOM 572 N N . THR A 1 73 ? -20.25 -5.215 19.531 1 33.34 73 THR A N 1
ATOM 573 C CA . THR A 1 73 ? -19.906 -4.262 20.578 1 33.34 73 THR A CA 1
ATOM 574 C C . THR A 1 73 ? -20.172 -2.832 20.125 1 33.34 73 THR A C 1
ATOM 576 O O . THR A 1 73 ? -20.047 -2.521 18.938 1 33.34 73 THR A O 1
ATOM 579 N N . ASP A 1 74 ? -20.656 -1.96 21 1 33.81 74 ASP A N 1
ATOM 580 C CA . ASP A 1 74 ? -20.891 -0.52 21.062 1 33.81 74 ASP A CA 1
ATOM 581 C C . ASP A 1 74 ? -19.719 0.25 20.469 1 33.81 74 ASP A C 1
ATOM 583 O O . ASP A 1 74 ? -19.656 1.477 20.578 1 33.81 74 ASP A O 1
ATOM 587 N N . GLN A 1 75 ? -18.703 -0.35 20.188 1 34.56 75 GLN A N 1
ATOM 588 C CA . GLN A 1 75 ? -17.469 0.315 19.781 1 34.56 75 GLN A CA 1
ATOM 589 C C . GLN A 1 75 ? -17.578 0.881 18.375 1 34.56 75 GLN A C 1
ATOM 591 O O . GLN A 1 75 ? -16.578 1.201 17.75 1 34.56 75 GLN A O 1
ATOM 596 N N . ARG A 1 76 ? -18.688 0.795 17.719 1 38.44 76 ARG A N 1
ATOM 597 C CA . ARG A 1 76 ? -19.031 1.444 16.453 1 38.44 76 ARG A CA 1
ATOM 598 C C . ARG A 1 76 ? -18.656 2.922 16.484 1 38.44 76 ARG A C 1
ATOM 600 O O . ARG A 1 76 ? -18.594 3.568 15.43 1 38.44 76 ARG A O 1
ATOM 607 N N . GLU A 1 77 ? -18.547 3.592 17.672 1 35.44 77 GLU A N 1
ATOM 608 C CA . GLU A 1 77 ? -18.609 5.043 17.797 1 35.44 77 GLU A CA 1
ATOM 609 C C . GLU A 1 77 ? -17.234 5.676 17.609 1 35.44 77 GLU A C 1
ATOM 611 O O . GLU A 1 77 ? -17.125 6.805 17.125 1 35.44 77 GLU A O 1
ATOM 616 N N . ALA A 1 78 ? -16.234 5.066 18.094 1 35.81 78 ALA A N 1
ATOM 617 C CA . ALA A 1 78 ? -15 5.844 18.188 1 35.81 78 ALA A CA 1
ATOM 618 C C . ALA A 1 78 ? -14.398 6.117 16.812 1 35.81 78 ALA A C 1
ATOM 620 O O . ALA A 1 78 ? -13.812 7.176 16.594 1 35.81 78 ALA A O 1
ATOM 621 N N . ALA A 1 79 ? -14.375 5.133 15.992 1 41.03 79 ALA A N 1
ATOM 622 C CA . ALA A 1 79 ? -13.742 5.406 14.711 1 41.03 79 ALA A CA 1
ATOM 623 C C . ALA A 1 79 ? -14.445 6.543 13.977 1 41.03 79 ALA A C 1
ATOM 625 O O . ALA A 1 79 ? -13.898 7.125 13.039 1 41.03 79 ALA A O 1
ATOM 626 N N . ALA A 1 80 ? -15.664 6.816 14.359 1 41.78 80 ALA A N 1
ATOM 627 C CA . ALA A 1 80 ? -16.562 7.766 13.711 1 41.78 80 ALA A CA 1
ATOM 628 C C . ALA A 1 80 ? -16.094 9.203 13.922 1 41.78 80 ALA A C 1
ATOM 630 O O . ALA A 1 80 ? -16.625 10.133 13.305 1 41.78 80 ALA A O 1
ATOM 631 N N . GLN A 1 81 ? -15.086 9.234 14.789 1 43.59 81 GLN A N 1
ATOM 632 C CA . GLN A 1 81 ? -14.922 10.641 15.156 1 43.59 81 GLN A CA 1
ATOM 633 C C . GLN A 1 81 ? -13.836 11.305 14.312 1 43.59 81 GLN A C 1
ATOM 635 O O . GLN A 1 81 ? -13.484 12.461 14.539 1 43.59 81 GLN A O 1
ATOM 640 N N . TYR A 1 82 ? -13.227 10.469 13.531 1 44.22 82 TYR A N 1
ATOM 641 C CA . TYR A 1 82 ? -12.273 11.219 12.711 1 44.22 82 TYR A CA 1
ATOM 642 C C . TYR A 1 82 ? -12.992 12 11.625 1 44.22 82 TYR A C 1
ATOM 644 O O . TYR A 1 82 ? -13.711 11.422 10.805 1 44.22 82 TYR A O 1
ATOM 652 N N . ASN A 1 83 ? -13.016 13.414 11.758 1 47.09 83 ASN A N 1
ATOM 653 C CA . ASN A 1 83 ? -13.539 14.289 10.719 1 47.09 83 ASN A CA 1
ATOM 654 C C . ASN A 1 83 ? -12.422 14.875 9.859 1 47.09 83 ASN A C 1
ATOM 656 O O . ASN A 1 83 ? -11.859 15.922 10.188 1 47.09 83 ASN A O 1
ATOM 660 N N . PRO A 1 84 ? -11.953 14.008 8.945 1 46.62 84 PRO A N 1
ATOM 661 C CA . PRO A 1 84 ? -10.93 14.633 8.109 1 46.62 84 PRO A CA 1
ATOM 662 C C . PRO A 1 84 ? -11.391 15.945 7.484 1 46.62 84 PRO A C 1
ATOM 664 O O . PRO A 1 84 ? -12.586 16.109 7.207 1 46.62 84 PRO A O 1
ATOM 667 N N . GLU A 1 85 ? -10.656 17.031 7.629 1 49.22 85 GLU A N 1
ATOM 668 C CA . GLU A 1 85 ? -10.977 18.234 6.863 1 49.22 85 GLU A CA 1
ATOM 669 C C . GLU A 1 85 ? -11.07 17.922 5.371 1 49.22 85 GLU A C 1
ATOM 671 O O . GLU A 1 85 ? -10.219 17.219 4.824 1 49.22 85 GLU A O 1
ATOM 676 N N . PRO A 1 86 ? -12.188 18.141 4.797 1 46.03 86 PRO A N 1
ATOM 677 C CA . PRO A 1 86 ? -12.312 17.859 3.365 1 46.03 86 PRO A CA 1
ATOM 678 C C . PRO A 1 86 ? -11.188 18.469 2.539 1 46.03 86 PRO A C 1
ATOM 680 O O . PRO A 1 86 ? -10.672 19.531 2.891 1 46.03 86 PRO A O 1
ATOM 683 N N . PRO A 1 87 ? -10.562 17.797 1.738 1 42.97 87 PRO A N 1
ATOM 684 C CA . PRO A 1 87 ? -9.609 18.5 0.88 1 42.97 87 PRO A CA 1
ATOM 685 C C . PRO A 1 87 ? -10.234 19.703 0.159 1 42.97 87 PRO A C 1
ATOM 687 O O . PRO A 1 87 ? -11.438 19.688 -0.122 1 42.97 87 PRO A O 1
ATOM 690 N N . PRO A 1 88 ? -9.602 20.859 0.14 1 41.47 88 PRO A N 1
ATOM 691 C CA . PRO A 1 88 ? -10.203 22.016 -0.505 1 41.47 88 PRO A CA 1
ATOM 692 C C . PRO A 1 88 ? -10.602 21.75 -1.955 1 41.47 88 PRO A C 1
ATOM 694 O O . PRO A 1 88 ? -9.969 20.938 -2.633 1 41.47 88 PRO A O 1
ATOM 697 N N . PRO A 1 89 ? -11.797 22.172 -2.334 1 39.94 89 PRO A N 1
ATOM 698 C CA . PRO A 1 89 ? -12.188 22.062 -3.742 1 39.94 89 PRO A CA 1
ATOM 699 C C . PRO A 1 89 ? -11.164 22.688 -4.688 1 39.94 89 PRO A C 1
ATOM 701 O O . PRO A 1 89 ? -10.391 23.562 -4.281 1 39.94 89 PRO A O 1
ATOM 704 N N . ARG A 1 90 ? -11.078 22.188 -5.918 1 36.53 90 ARG A N 1
ATOM 705 C CA . ARG A 1 90 ? -10.188 22.641 -6.98 1 36.53 90 ARG A CA 1
ATOM 706 C C . ARG A 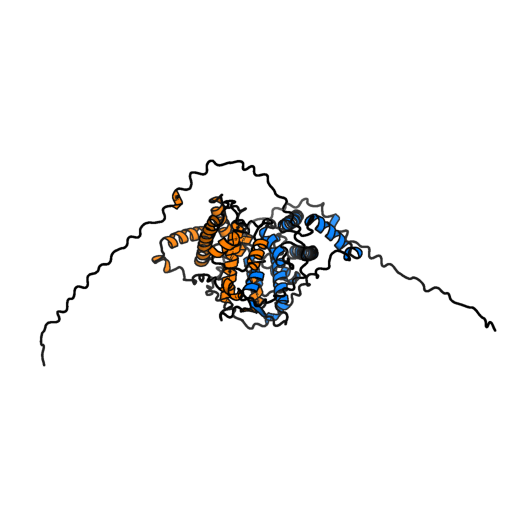1 90 ? -10.414 24.109 -7.297 1 36.53 90 ARG A C 1
ATOM 708 O O . ARG A 1 90 ? -11.445 24.484 -7.859 1 36.53 90 ARG A O 1
ATOM 715 N N . THR A 1 91 ? -10.266 25.156 -6.461 1 33.91 91 THR A N 1
ATOM 716 C CA . THR A 1 91 ? -10.375 26.5 -6.992 1 33.91 91 THR A CA 1
ATOM 717 C C . THR A 1 91 ? -9.258 26.781 -7.996 1 33.91 91 THR A C 1
ATOM 719 O O . THR A 1 91 ? -8.109 26.391 -7.781 1 33.91 91 THR A O 1
ATOM 722 N N . HIS A 1 92 ? -9.625 26.953 -9.234 1 32.59 92 HIS A N 1
ATOM 723 C CA . HIS A 1 92 ? -8.734 27.453 -10.273 1 32.59 92 HIS A CA 1
ATOM 724 C C . HIS A 1 92 ? -7.793 28.516 -9.727 1 32.59 92 HIS A C 1
ATOM 726 O O . HIS A 1 92 ? -8.203 29.359 -8.938 1 32.59 92 HIS A O 1
ATOM 732 N N . PHE A 1 93 ? -6.527 28.344 -9.883 1 35.59 93 PHE A N 1
ATOM 733 C CA . PHE A 1 93 ? -5.383 29.172 -9.5 1 35.59 93 PHE A CA 1
ATOM 734 C C . PHE A 1 93 ? -5.582 30.609 -9.953 1 35.59 93 PHE A C 1
ATOM 736 O O . PHE A 1 93 ? -4.848 31.516 -9.531 1 35.59 93 PHE A O 1
ATOM 743 N N . SER A 1 94 ? -6.371 30.891 -10.953 1 33.97 94 SER A N 1
ATOM 744 C CA . SER A 1 94 ? -6.121 32.219 -11.5 1 33.97 94 SER A CA 1
ATOM 745 C C . SER A 1 94 ? -6.27 33.281 -10.43 1 33.97 94 SER A C 1
ATOM 747 O O . SER A 1 94 ? -5.473 34.219 -10.375 1 33.97 94 SER A O 1
ATOM 749 N N . ASN A 1 95 ? -7.477 33.5 -9.852 1 35.75 95 ASN A N 1
ATOM 750 C CA . ASN A 1 95 ? -7.797 34.75 -9.195 1 35.75 95 ASN A CA 1
ATOM 751 C C . ASN A 1 95 ? -7.344 34.75 -7.738 1 35.75 95 ASN A C 1
ATOM 753 O O . ASN A 1 95 ? -7.617 35.719 -7 1 35.75 95 ASN A O 1
ATOM 757 N N . ILE A 1 96 ? -6.973 33.719 -7.125 1 43.16 96 ILE A N 1
ATOM 758 C CA . ILE A 1 96 ? -6.805 33.625 -5.676 1 43.16 96 ILE A CA 1
ATOM 759 C C . ILE A 1 96 ? -5.441 34.219 -5.285 1 43.16 96 ILE A C 1
ATOM 761 O O . ILE A 1 96 ? -5.137 34.344 -4.098 1 43.16 96 ILE A O 1
ATOM 765 N N . GLU A 1 97 ? -4.625 34.438 -6.168 1 45 97 GLU A N 1
ATOM 766 C CA . GLU A 1 97 ? -3.312 34.969 -5.844 1 45 97 GLU A CA 1
ATOM 767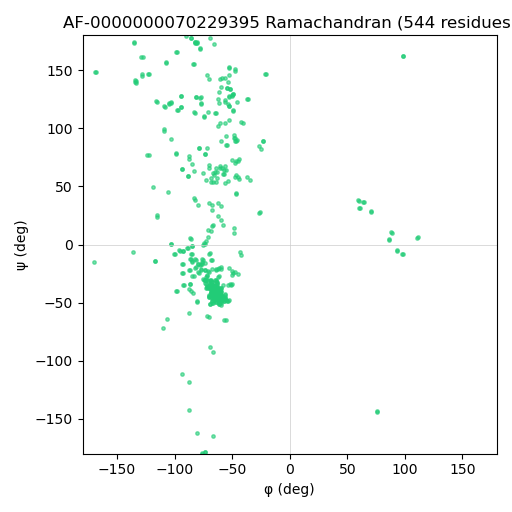 C C . GLU A 1 97 ? -3.432 36.25 -5.02 1 45 97 GLU A C 1
ATOM 769 O O . GLU A 1 97 ? -2.596 36.531 -4.156 1 45 97 GLU A O 1
ATOM 774 N N . ALA A 1 98 ? -4.418 37.031 -5.277 1 49.19 98 ALA A N 1
ATOM 775 C CA . ALA A 1 98 ? -4.363 38.375 -4.738 1 49.19 98 ALA A CA 1
ATOM 776 C C . ALA A 1 98 ? -4.547 38.375 -3.223 1 49.19 98 ALA A C 1
ATOM 778 O O . ALA A 1 98 ? -3.977 39.219 -2.52 1 49.19 98 ALA A O 1
ATOM 779 N N . ASN A 1 99 ? -5.328 37.406 -2.668 1 50 99 ASN A N 1
ATOM 780 C CA . ASN A 1 99 ? -5.633 37.5 -1.243 1 50 99 ASN A CA 1
ATOM 781 C C . ASN A 1 99 ? -5.023 36.312 -0.48 1 50 99 ASN A C 1
ATOM 783 O O . ASN A 1 99 ? -5.488 35.969 0.604 1 50 99 ASN A O 1
ATOM 787 N N . GLU A 1 100 ? -3.986 35.781 -1.068 1 65.81 100 GLU A N 1
ATOM 788 C CA . GLU A 1 100 ? -3.373 34.656 -0.386 1 65.81 100 GLU A CA 1
ATOM 789 C C . GLU A 1 100 ? -2.506 35.094 0.782 1 65.81 100 GLU A C 1
ATOM 791 O O . GLU A 1 100 ? -1.835 36.125 0.695 1 65.81 100 GLU A O 1
ATOM 796 N N . SER A 1 101 ? -2.713 34.562 2.012 1 75.75 101 SER A N 1
ATOM 797 C CA . SER A 1 101 ? -1.836 34.812 3.152 1 75.75 101 SER A CA 1
ATOM 798 C C . SER A 1 101 ? -0.371 34.625 2.773 1 75.75 101 SER A C 1
ATOM 800 O O . SER A 1 101 ? -0.065 34 1.756 1 75.75 101 SER A O 1
ATOM 802 N N . GLU A 1 102 ? 0.462 35.344 3.439 1 79.12 102 GLU A N 1
ATOM 803 C CA . GLU A 1 102 ? 1.899 35.219 3.215 1 79.12 102 GLU A CA 1
ATOM 804 C C . GLU A 1 102 ? 2.35 33.781 3.287 1 79.12 102 GLU A C 1
ATOM 806 O O . GLU A 1 102 ? 3.207 33.344 2.51 1 79.12 102 GLU A O 1
ATOM 811 N N . GLU A 1 103 ? 1.756 33.031 4.125 1 77.38 103 GLU A N 1
ATOM 812 C CA . GLU A 1 103 ? 2.098 31.609 4.27 1 77.38 103 GLU A CA 1
ATOM 813 C C . GLU A 1 103 ? 1.771 30.828 3.002 1 77.38 103 GLU A C 1
ATOM 815 O O . GLU A 1 103 ? 2.566 30 2.557 1 77.38 103 GLU A O 1
ATOM 820 N N . VAL A 1 104 ? 0.749 31.141 2.463 1 84.44 104 VAL A N 1
ATOM 821 C CA . VAL A 1 104 ? 0.331 30.453 1.251 1 84.44 104 VAL A CA 1
ATOM 822 C C . VAL A 1 104 ? 1.229 30.859 0.084 1 84.44 104 VAL A C 1
ATOM 824 O O . VAL A 1 104 ? 1.566 30.031 -0.764 1 84.44 104 VAL A O 1
ATOM 827 N N . ARG A 1 105 ? 1.6 32.062 0.043 1 84.69 105 ARG A N 1
ATOM 828 C CA . ARG A 1 105 ? 2.486 32.531 -1.015 1 84.69 105 ARG A CA 1
ATOM 829 C C . ARG A 1 105 ? 3.842 31.828 -0.946 1 84.69 105 ARG A C 1
ATOM 831 O O . ARG A 1 105 ? 4.398 31.453 -1.976 1 84.69 105 ARG A O 1
ATOM 838 N N . GLN A 1 106 ? 4.34 31.734 0.253 1 83.62 106 GLN A N 1
ATOM 839 C CA . GLN A 1 106 ? 5.609 31.047 0.44 1 83.62 106 GLN A CA 1
ATOM 840 C C . GLN A 1 106 ? 5.5 29.578 0.033 1 83.62 106 GLN A C 1
ATOM 842 O O . GLN A 1 106 ? 6.406 29.031 -0.6 1 83.62 106 GLN A O 1
ATOM 847 N N . PHE A 1 107 ? 4.418 29.031 0.369 1 87.31 107 PHE A N 1
ATOM 848 C CA . PHE A 1 107 ? 4.191 27.641 0.003 1 87.31 107 PHE A CA 1
ATOM 849 C C . PHE A 1 107 ? 4.086 27.484 -1.51 1 87.31 107 PHE A C 1
ATOM 851 O O . PHE A 1 107 ? 4.582 26.516 -2.078 1 87.31 107 PHE A O 1
ATOM 858 N N . ARG A 1 108 ? 3.484 28.438 -2.1 1 88.31 108 ARG A N 1
ATOM 859 C CA . ARG A 1 108 ? 3.338 28.406 -3.551 1 88.31 108 ARG A CA 1
ATOM 860 C C . ARG A 1 108 ? 4.699 28.453 -4.242 1 88.31 108 ARG A C 1
ATOM 862 O O . ARG A 1 108 ? 4.902 27.797 -5.262 1 88.31 108 ARG A O 1
ATOM 869 N N . ARG A 1 109 ? 5.504 29.172 -3.688 1 87.62 109 ARG A N 1
ATOM 870 C CA . ARG A 1 109 ? 6.859 29.234 -4.227 1 87.62 109 ARG A CA 1
ATOM 871 C C . ARG A 1 109 ? 7.559 27.891 -4.102 1 87.62 109 ARG A C 1
ATOM 873 O O . ARG A 1 109 ? 8.188 27.406 -5.051 1 87.62 109 ARG A O 1
ATOM 880 N N . LEU A 1 110 ? 7.449 27.281 -2.938 1 85.12 110 LEU A N 1
ATOM 881 C CA . LEU A 1 110 ? 8 25.953 -2.713 1 85.12 110 LEU A CA 1
ATOM 882 C C . LEU A 1 110 ? 7.402 24.953 -3.684 1 85.12 110 LEU A C 1
ATOM 884 O O . LEU A 1 110 ? 8.125 24.156 -4.285 1 85.12 110 LEU A O 1
ATOM 888 N N . PHE A 1 111 ? 6.168 25.031 -3.812 1 90.62 111 PHE A N 1
ATOM 889 C CA . PHE A 1 111 ? 5.445 24.141 -4.703 1 90.62 111 PHE A CA 1
ATOM 890 C C . PHE A 1 111 ? 5.934 24.281 -6.137 1 90.62 111 PHE A C 1
ATOM 892 O O . PHE A 1 111 ? 6.199 23.297 -6.816 1 90.62 111 PHE A O 1
ATOM 899 N N . THR A 1 112 ? 6.055 25.516 -6.547 1 90.62 112 THR A N 1
ATOM 900 C CA . THR A 1 112 ? 6.492 25.781 -7.91 1 90.62 112 THR A CA 1
ATOM 901 C C . THR A 1 112 ? 7.91 25.266 -8.141 1 90.62 112 THR A C 1
ATOM 903 O O . THR A 1 112 ? 8.219 24.719 -9.203 1 90.62 112 THR A O 1
ATOM 906 N N . GLN A 1 113 ? 8.688 25.359 -7.164 1 89.94 113 GLN A N 1
ATOM 907 C CA . GLN A 1 113 ? 10.055 24.859 -7.254 1 89.94 113 GLN A CA 1
ATOM 908 C C . GLN A 1 113 ? 10.078 23.344 -7.344 1 89.94 113 GLN A C 1
ATOM 910 O O . GLN A 1 113 ? 10.891 22.766 -8.078 1 89.94 113 GLN A O 1
ATOM 915 N N . LEU A 1 114 ? 9.195 22.734 -6.664 1 90 114 LEU A N 1
ATOM 916 C CA . LEU A 1 114 ? 9.148 21.281 -6.605 1 90 114 LEU A CA 1
ATOM 917 C C . LEU A 1 114 ? 8.469 20.703 -7.848 1 90 114 LEU A C 1
ATOM 919 O O . LEU A 1 114 ? 8.969 19.75 -8.453 1 90 114 LEU A O 1
ATOM 923 N N . ALA A 1 115 ? 7.355 21.203 -8.195 1 91.5 115 ALA A N 1
ATOM 924 C CA . ALA A 1 115 ? 6.492 20.672 -9.242 1 91.5 115 ALA A CA 1
ATOM 925 C C . ALA A 1 115 ? 7.07 20.938 -10.625 1 91.5 115 ALA A C 1
ATOM 927 O O . ALA A 1 115 ? 6.836 20.188 -11.57 1 91.5 115 ALA A O 1
ATOM 928 N N . GLY A 1 116 ? 7.723 22.031 -10.781 1 90.75 116 GLY A N 1
ATOM 929 C CA . GLY A 1 116 ? 8.234 22.438 -12.086 1 90.75 116 GLY A CA 1
ATOM 930 C C . GLY A 1 116 ? 7.164 22.969 -13.008 1 90.75 116 GLY A C 1
ATOM 931 O O . GLY A 1 116 ? 6.227 23.641 -12.562 1 90.75 116 GLY A O 1
ATOM 932 N N . ASP A 1 117 ? 7.281 22.672 -14.359 1 90.31 117 ASP A N 1
ATOM 933 C CA . ASP A 1 117 ? 6.5 23.312 -15.406 1 90.31 117 ASP A CA 1
ATOM 934 C C . ASP A 1 117 ? 5.062 22.797 -15.414 1 90.31 117 ASP A C 1
ATOM 936 O O . ASP A 1 117 ? 4.133 23.531 -15.734 1 90.31 117 ASP A O 1
ATOM 940 N N . ASP A 1 118 ? 4.934 21.562 -15.008 1 90.88 118 ASP A N 1
ATOM 941 C CA . ASP A 1 118 ? 3.592 21 -15.133 1 90.88 118 ASP A CA 1
ATOM 942 C C . ASP A 1 118 ? 2.744 21.344 -13.906 1 90.88 118 ASP A C 1
ATOM 944 O O . ASP A 1 118 ? 1.543 21.062 -13.883 1 90.88 118 ASP A O 1
ATOM 948 N N . MET A 1 119 ? 3.348 21.922 -12.859 1 93.12 119 MET A N 1
ATOM 949 C CA . MET A 1 119 ? 2.682 22.391 -11.648 1 93.12 119 MET A CA 1
ATOM 950 C C . MET A 1 119 ? 1.98 21.25 -10.93 1 93.12 119 MET A C 1
ATOM 952 O O . MET A 1 119 ? 0.872 21.422 -10.422 1 93.12 119 MET A O 1
ATOM 956 N N . GLU A 1 120 ? 2.541 20.078 -11.047 1 96.31 120 GLU A N 1
ATOM 957 C CA . GLU A 1 120 ? 2.121 18.906 -10.297 1 96.31 120 GLU A CA 1
ATOM 958 C C . GLU A 1 120 ? 3.32 18.172 -9.703 1 96.31 120 GLU A C 1
ATOM 960 O O . GLU A 1 120 ? 4.367 18.062 -10.344 1 96.31 120 GLU A O 1
ATOM 965 N N . VAL A 1 121 ? 3.209 17.672 -8.516 1 96.94 121 VAL A N 1
ATOM 966 C CA . VAL A 1 121 ? 4.293 17 -7.82 1 96.94 121 VAL A CA 1
ATOM 967 C C . VAL A 1 121 ? 4.191 15.484 -8.062 1 96.94 121 VAL A C 1
ATOM 969 O O . VAL A 1 121 ? 3.182 14.867 -7.727 1 96.94 121 VAL A O 1
ATOM 972 N N . SER A 1 122 ? 5.199 14.93 -8.672 1 96.94 122 SER A N 1
ATOM 973 C CA . SER A 1 122 ? 5.266 13.484 -8.898 1 96.94 122 SER A CA 1
ATOM 974 C C . SER A 1 122 ? 5.742 12.75 -7.652 1 96.94 122 SER A C 1
ATOM 976 O O . SER A 1 122 ? 6.188 13.375 -6.688 1 96.94 122 SER A O 1
ATOM 978 N N . ALA A 1 123 ? 5.715 11.445 -7.715 1 97.19 123 ALA A N 1
ATOM 979 C CA . ALA A 1 123 ? 6.188 10.617 -6.609 1 97.19 123 ALA A CA 1
ATOM 980 C C . ALA A 1 123 ? 7.684 10.812 -6.379 1 97.19 123 ALA A C 1
ATOM 982 O O . ALA A 1 123 ? 8.141 10.875 -5.23 1 97.19 123 ALA A O 1
ATOM 983 N N . THR A 1 124 ? 8.422 10.906 -7.438 1 96.69 124 THR A N 1
ATOM 984 C CA . THR A 1 124 ? 9.867 11.109 -7.328 1 96.69 124 THR A CA 1
ATOM 985 C C . THR A 1 124 ? 10.18 12.453 -6.684 1 96.69 124 THR A C 1
ATOM 987 O O . THR A 1 124 ? 11.047 12.547 -5.816 1 96.69 124 THR A O 1
ATOM 990 N N . GLU A 1 125 ? 9.469 13.445 -7.082 1 97.12 125 GLU A N 1
ATOM 991 C CA . GLU A 1 125 ? 9.656 14.773 -6.516 1 97.12 125 GLU A CA 1
ATOM 992 C C . GLU A 1 125 ? 9.258 14.805 -5.043 1 97.12 125 GLU A C 1
ATOM 994 O O . GLU A 1 125 ? 9.938 15.43 -4.223 1 97.12 125 GLU A O 1
ATOM 999 N N . LEU A 1 126 ? 8.172 14.141 -4.723 1 97.5 126 LEU A N 1
ATOM 1000 C CA . LEU A 1 126 ? 7.758 14.016 -3.33 1 97.5 126 LEU A CA 1
ATOM 1001 C C . LEU A 1 126 ? 8.82 13.289 -2.512 1 97.5 126 LEU A C 1
ATOM 1003 O O . LEU A 1 126 ? 9.18 13.734 -1.42 1 97.5 126 LEU A O 1
ATOM 1007 N N . MET A 1 127 ? 9.305 12.219 -3.035 1 97.25 127 MET A N 1
ATOM 1008 C CA . MET A 1 127 ? 10.344 11.445 -2.367 1 97.25 127 MET A CA 1
ATOM 1009 C C . MET A 1 127 ? 11.562 12.32 -2.068 1 97.25 127 MET A C 1
ATOM 1011 O O . MET A 1 127 ? 12.086 12.289 -0.955 1 97.25 127 MET A O 1
ATOM 1015 N N . ASN A 1 128 ? 11.977 13.086 -3.02 1 95.88 128 ASN A N 1
ATOM 1016 C CA . ASN A 1 128 ? 13.164 13.922 -2.873 1 95.88 128 ASN A CA 1
ATOM 1017 C C . ASN A 1 128 ? 12.977 14.977 -1.783 1 95.88 128 ASN A C 1
ATOM 1019 O O . ASN A 1 128 ? 13.859 15.164 -0.942 1 95.88 128 ASN A O 1
ATOM 1023 N N . ILE A 1 129 ? 11.852 15.648 -1.786 1 95.69 129 ILE A N 1
ATOM 1024 C CA . ILE A 1 129 ? 11.648 16.719 -0.811 1 95.69 129 ILE A CA 1
ATOM 1025 C C . ILE A 1 129 ? 11.484 16.109 0.583 1 95.69 129 ILE A C 1
ATOM 1027 O O . ILE A 1 129 ? 11.961 16.688 1.57 1 95.69 129 ILE A O 1
ATOM 1031 N N . LEU A 1 130 ? 10.828 14.977 0.744 1 96.88 130 LEU A N 1
ATOM 1032 C CA . LEU A 1 130 ? 10.672 14.344 2.045 1 96.88 130 LEU A CA 1
ATOM 1033 C C . LEU A 1 130 ? 12.016 13.867 2.588 1 96.88 130 LEU A C 1
ATOM 1035 O O . LEU A 1 130 ? 12.297 14.016 3.777 1 96.88 130 LEU A O 1
ATOM 1039 N N . ASN A 1 131 ? 12.789 13.289 1.744 1 96.38 131 ASN A N 1
ATOM 1040 C CA . ASN A 1 131 ? 14.109 12.836 2.178 1 96.38 131 ASN A CA 1
ATOM 1041 C C . ASN A 1 131 ? 15.023 14.016 2.512 1 96.38 131 ASN A C 1
ATOM 1043 O O . ASN A 1 131 ? 15.891 13.906 3.383 1 96.38 131 ASN A O 1
ATOM 1047 N N . LYS A 1 132 ? 14.859 15.086 1.837 1 93.75 132 LYS A N 1
ATOM 1048 C CA . LYS A 1 132 ? 15.562 16.297 2.23 1 93.75 132 LYS A CA 1
ATOM 1049 C C . LYS A 1 132 ? 15.164 16.734 3.637 1 93.75 132 LYS A C 1
ATOM 1051 O O . LYS A 1 132 ? 16.016 17.141 4.434 1 93.75 132 LYS A O 1
ATOM 1056 N N . VAL A 1 133 ? 13.898 16.688 3.912 1 91.5 133 VAL A N 1
ATOM 1057 C CA . VAL A 1 133 ? 13.391 17.016 5.238 1 91.5 133 VAL A CA 1
ATOM 1058 C C . VAL A 1 133 ? 14.023 16.109 6.281 1 91.5 133 VAL A C 1
ATOM 1060 O O . VAL A 1 133 ? 14.469 16.562 7.336 1 91.5 133 VAL A O 1
ATOM 1063 N N . VAL A 1 134 ? 14.094 14.844 6.059 1 93.5 134 VAL A N 1
ATOM 1064 C CA . VAL A 1 134 ? 14.625 13.844 6.98 1 93.5 134 VAL A CA 1
ATOM 1065 C C . VAL A 1 134 ? 16.109 14.125 7.234 1 93.5 134 VAL A C 1
ATOM 1067 O O . VAL A 1 134 ? 16.594 13.969 8.359 1 93.5 134 VAL A O 1
ATOM 1070 N N . THR A 1 135 ? 16.828 14.484 6.227 1 94.06 135 THR A N 1
ATOM 1071 C CA . THR A 1 135 ? 18.25 14.781 6.367 1 94.06 135 THR A CA 1
ATOM 1072 C C . THR A 1 135 ? 18.469 15.953 7.324 1 94.06 135 THR A C 1
ATOM 1074 O O . THR A 1 135 ? 19.484 16.031 8 1 94.06 135 THR A O 1
ATOM 1077 N N . ARG A 1 136 ? 17.547 16.797 7.426 1 92.56 136 ARG A N 1
ATOM 1078 C CA . ARG A 1 136 ? 17.625 17.969 8.281 1 92.56 136 ARG A CA 1
ATOM 1079 C C . ARG A 1 136 ? 17.219 17.641 9.719 1 92.56 136 ARG A C 1
ATOM 1081 O O . ARG A 1 136 ? 17.422 18.453 10.625 1 92.56 136 ARG A O 1
ATOM 1088 N N . HIS A 1 137 ? 16.625 16.578 9.914 1 92.69 137 HIS A N 1
ATOM 1089 C CA . HIS A 1 137 ? 16.172 16.125 11.227 1 92.69 137 HIS A CA 1
ATOM 1090 C C . HIS A 1 137 ? 16.766 14.758 11.578 1 92.69 137 HIS A C 1
ATOM 1092 O O . HIS A 1 137 ? 16.047 13.758 11.609 1 92.69 137 HIS A O 1
ATOM 1098 N N . PRO A 1 138 ? 18.016 14.734 11.969 1 90.62 138 PRO A N 1
ATOM 1099 C CA . PRO A 1 138 ? 18.719 13.469 12.195 1 90.62 138 PRO A CA 1
ATOM 1100 C C . PRO A 1 138 ? 18.172 12.695 13.391 1 90.62 138 PRO A C 1
ATOM 1102 O O . PRO A 1 138 ? 18.484 11.516 13.562 1 90.62 138 PRO A O 1
ATOM 1105 N N . ASP A 1 139 ? 17.359 13.383 14.195 1 93.12 139 ASP A N 1
ATOM 1106 C CA . ASP A 1 139 ? 16.797 12.727 15.367 1 93.12 139 ASP A CA 1
ATOM 1107 C C . ASP A 1 139 ? 15.656 11.789 14.969 1 93.12 139 ASP A C 1
ATOM 1109 O O . ASP A 1 139 ? 15.242 10.945 15.766 1 93.12 139 ASP A O 1
ATOM 1113 N N . LEU A 1 140 ? 15.148 11.914 13.789 1 94.06 140 LEU A N 1
ATOM 1114 C CA . LEU A 1 140 ? 14.125 11.016 13.258 1 94.06 140 LEU A CA 1
ATOM 1115 C C . LEU A 1 140 ? 14.758 9.75 12.688 1 94.06 140 LEU A C 1
ATOM 1117 O O . LEU A 1 140 ? 15.508 9.812 11.703 1 94.06 140 LEU A O 1
ATOM 1121 N N . LYS A 1 141 ? 14.5 8.695 13.273 1 95.88 141 LYS A N 1
ATOM 1122 C CA . LYS A 1 141 ? 15.062 7.453 12.75 1 95.88 141 LYS A CA 1
ATOM 1123 C C . LYS A 1 141 ? 14.297 6.973 11.531 1 95.88 141 LYS A C 1
ATOM 1125 O O . LYS A 1 141 ? 13.078 6.77 11.594 1 95.88 141 LYS A O 1
ATOM 1130 N N . THR A 1 142 ? 14.961 6.828 10.453 1 95.06 142 THR A N 1
ATOM 1131 C CA . THR A 1 142 ? 14.398 6.352 9.195 1 95.06 142 THR A CA 1
ATOM 1132 C C . THR A 1 142 ? 15.5 6.035 8.195 1 95.06 142 THR A C 1
ATOM 1134 O O . THR A 1 142 ? 16.578 6.625 8.242 1 95.06 142 THR A O 1
ATOM 1137 N N . ASP A 1 143 ? 15.234 5.066 7.363 1 92 143 ASP A N 1
ATOM 1138 C CA . ASP A 1 143 ? 16.125 4.797 6.234 1 92 143 ASP A CA 1
ATOM 1139 C C . ASP A 1 143 ? 15.75 5.652 5.027 1 92 143 ASP A C 1
ATOM 1141 O O . ASP A 1 143 ? 16.328 5.496 3.949 1 92 143 ASP A O 1
ATOM 1145 N N . GLY A 1 144 ? 14.773 6.574 5.23 1 95.25 144 GLY A N 1
ATOM 1146 C CA . GLY A 1 144 ? 14.297 7.41 4.141 1 95.25 144 GLY A CA 1
ATOM 1147 C C . GLY A 1 144 ? 13.016 6.902 3.514 1 95.25 144 GLY A C 1
ATOM 1148 O O . GLY A 1 144 ? 12.625 5.754 3.734 1 95.25 144 GLY A O 1
ATOM 1149 N N . PHE A 1 145 ? 12.383 7.789 2.805 1 96.94 145 PHE A N 1
ATOM 1150 C CA . PHE A 1 145 ? 11.18 7.422 2.074 1 96.94 145 PHE A CA 1
ATOM 1151 C C . PHE A 1 145 ? 11.523 6.742 0.757 1 96.94 145 PHE A C 1
ATOM 1153 O O . PHE A 1 145 ? 12.289 7.281 -0.043 1 96.94 145 PHE A O 1
ATOM 1160 N N . ALA A 1 146 ? 10.938 5.57 0.588 1 95.69 146 ALA A N 1
ATOM 1161 C CA . ALA A 1 146 ? 11.125 4.84 -0.663 1 95.69 146 ALA A CA 1
ATOM 1162 C C . ALA A 1 146 ? 10.148 5.332 -1.733 1 95.69 146 ALA A C 1
ATOM 1164 O O . ALA A 1 146 ? 9.102 5.898 -1.418 1 95.69 146 ALA A O 1
ATOM 1165 N N . LEU A 1 147 ? 10.516 5.145 -2.971 1 95.31 147 LEU A N 1
ATOM 1166 C CA . LEU A 1 147 ? 9.695 5.613 -4.082 1 95.31 147 LEU A CA 1
ATOM 1167 C C . LEU A 1 147 ? 8.312 4.977 -4.051 1 95.31 147 LEU A C 1
ATOM 1169 O O . LEU A 1 147 ? 7.309 5.656 -4.266 1 95.31 147 LEU A O 1
ATOM 1173 N N . ASP A 1 148 ? 8.227 3.717 -3.795 1 94.81 148 ASP A N 1
ATOM 1174 C CA . ASP A 1 148 ? 6.934 3.035 -3.781 1 94.81 148 ASP A CA 1
ATOM 1175 C C . ASP A 1 148 ? 6.027 3.604 -2.693 1 94.81 148 ASP A C 1
ATOM 1177 O O . ASP A 1 148 ? 4.812 3.719 -2.887 1 94.81 148 ASP A O 1
ATOM 1181 N N . THR A 1 149 ? 6.578 3.908 -1.564 1 96.25 149 THR A N 1
ATOM 1182 C CA . THR A 1 149 ? 5.828 4.543 -0.488 1 96.25 149 THR A CA 1
ATOM 1183 C C . THR A 1 149 ? 5.277 5.895 -0.936 1 96.25 149 THR A C 1
ATOM 1185 O O . THR A 1 149 ? 4.113 6.211 -0.68 1 96.25 149 THR A O 1
ATOM 1188 N N . CYS A 1 150 ? 6.098 6.656 -1.621 1 97.69 150 CYS A N 1
ATOM 1189 C CA . CYS A 1 150 ? 5.676 7.961 -2.111 1 97.69 150 CYS A CA 1
ATOM 1190 C C . CYS A 1 150 ? 4.625 7.82 -3.207 1 97.69 150 CYS A C 1
ATOM 1192 O O . CYS A 1 150 ? 3.699 8.625 -3.295 1 97.69 150 CYS A O 1
ATOM 1194 N N . ARG A 1 151 ? 4.758 6.785 -4.047 1 97.12 151 ARG A N 1
ATOM 1195 C CA . ARG A 1 151 ? 3.725 6.504 -5.039 1 97.12 151 ARG A CA 1
ATOM 1196 C C . ARG A 1 151 ? 2.383 6.223 -4.371 1 97.12 151 ARG A C 1
ATOM 1198 O O . ARG A 1 151 ? 1.339 6.66 -4.855 1 97.12 151 ARG A O 1
ATOM 1205 N N . SER A 1 152 ? 2.482 5.492 -3.301 1 97.12 152 SER A N 1
ATOM 1206 C CA . SER A 1 152 ? 1.269 5.191 -2.549 1 97.12 152 SER A CA 1
ATOM 1207 C C . SER A 1 152 ? 0.648 6.461 -1.971 1 97.12 152 SER A C 1
ATOM 1209 O O . SER A 1 152 ? -0.562 6.668 -2.076 1 97.12 152 SER A O 1
ATOM 1211 N N . MET A 1 153 ? 1.475 7.301 -1.395 1 98 153 MET A N 1
ATOM 1212 C CA . MET A 1 153 ? 0.978 8.547 -0.814 1 98 153 MET A CA 1
ATOM 1213 C C . MET A 1 153 ? 0.366 9.438 -1.887 1 98 153 MET A C 1
ATOM 1215 O O . MET A 1 153 ? -0.691 10.031 -1.675 1 98 153 MET A O 1
ATOM 1219 N N . VAL A 1 154 ? 1.01 9.5 -3.014 1 98.19 154 VAL A N 1
ATOM 1220 C CA . VAL A 1 154 ? 0.489 10.289 -4.125 1 98.19 154 VAL A CA 1
ATOM 1221 C C . VAL A 1 154 ? -0.852 9.719 -4.582 1 98.19 154 VAL A C 1
ATOM 1223 O O . VAL A 1 154 ? -1.816 10.461 -4.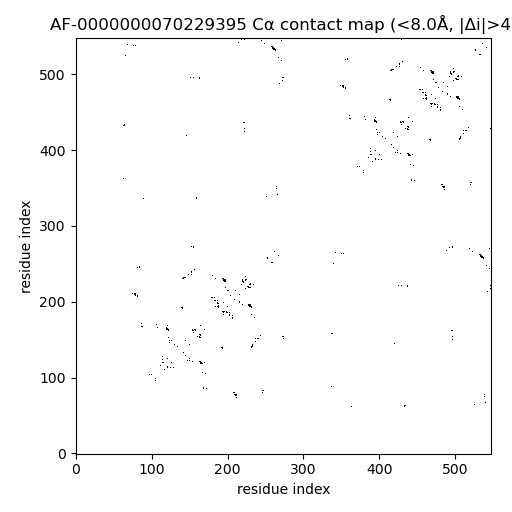777 1 98.19 154 VAL A O 1
ATOM 1226 N N . ALA A 1 155 ? -0.933 8.438 -4.68 1 97.31 155 ALA A N 1
ATOM 1227 C CA . ALA A 1 155 ? -2.146 7.785 -5.168 1 97.31 155 ALA A CA 1
ATOM 1228 C C . ALA A 1 155 ? -3.33 8.078 -4.25 1 97.31 155 ALA A C 1
ATOM 1230 O O . ALA A 1 155 ? -4.41 8.445 -4.719 1 97.31 155 ALA A O 1
ATOM 1231 N N . VAL A 1 156 ? -3.115 7.98 -2.959 1 96.75 156 VAL A N 1
ATOM 1232 C CA . VAL A 1 156 ? -4.23 8.117 -2.029 1 96.75 156 VAL A CA 1
ATOM 1233 C C . VAL A 1 156 ? -4.598 9.594 -1.871 1 96.75 156 VAL A C 1
ATOM 1235 O O . VAL A 1 156 ? -5.711 9.922 -1.455 1 96.75 156 VAL A O 1
ATOM 1238 N N . MET A 1 157 ? -3.711 10.477 -2.18 1 96.94 157 MET A N 1
ATOM 1239 C CA . MET A 1 157 ? -3.963 11.906 -2.051 1 96.94 157 MET A CA 1
ATOM 1240 C C . MET A 1 157 ? -4.477 12.492 -3.363 1 96.94 157 MET A C 1
ATOM 1242 O O . MET A 1 157 ? -4.996 13.609 -3.391 1 96.94 157 MET A O 1
ATOM 1246 N N . ASP A 1 158 ? -4.289 11.773 -4.445 1 95.69 158 ASP A N 1
ATOM 1247 C CA . ASP A 1 158 ? -4.582 12.211 -5.805 1 95.69 158 ASP A CA 1
ATOM 1248 C C . ASP A 1 158 ? -6.074 12.117 -6.102 1 95.69 158 ASP A C 1
ATOM 1250 O O . ASP A 1 158 ? -6.512 11.227 -6.832 1 95.69 158 ASP A O 1
ATOM 1254 N N . SER A 1 159 ? -6.773 13.086 -5.723 1 90.19 159 SER A N 1
ATOM 1255 C CA . SER A 1 159 ? -8.227 13.062 -5.797 1 90.19 159 SER A CA 1
ATOM 1256 C C . SER A 1 159 ? -8.711 13.219 -7.234 1 90.19 159 SER A C 1
ATOM 1258 O O . SER A 1 159 ? -9.805 12.773 -7.582 1 90.19 159 SER A O 1
ATOM 1260 N N . ASP A 1 160 ? -7.91 13.773 -8.117 1 88.56 160 ASP A N 1
ATOM 1261 C CA . ASP A 1 160 ? -8.375 13.992 -9.484 1 88.56 160 ASP A CA 1
ATOM 1262 C C . ASP A 1 160 ? -7.793 12.953 -10.438 1 88.56 160 ASP A C 1
ATOM 1264 O O . ASP A 1 160 ? -7.973 13.055 -11.656 1 88.56 160 ASP A O 1
ATOM 1268 N N . THR A 1 161 ? -6.988 12.008 -9.938 1 89.56 161 THR A N 1
ATOM 1269 C CA . THR A 1 161 ? -6.496 10.82 -10.641 1 89.56 161 THR A CA 1
ATOM 1270 C C . THR A 1 161 ? -5.605 11.219 -11.812 1 89.56 161 THR A C 1
ATOM 1272 O O . THR A 1 161 ? -5.676 10.617 -12.883 1 89.56 161 THR A O 1
ATOM 1275 N N . THR A 1 162 ? -4.812 12.281 -11.656 1 91.69 162 THR A N 1
ATOM 1276 C CA . THR A 1 162 ? -3.863 12.688 -12.688 1 91.69 162 THR A CA 1
ATOM 1277 C C . THR A 1 162 ? -2.582 11.859 -12.586 1 91.69 162 THR A C 1
ATOM 1279 O O . THR A 1 162 ? -1.771 11.859 -13.516 1 91.69 162 THR A O 1
ATOM 1282 N N . GLY A 1 163 ? -2.41 11.289 -11.43 1 94.81 163 GLY A N 1
ATOM 1283 C CA . GLY A 1 163 ? -1.173 10.562 -11.188 1 94.81 163 GLY A CA 1
ATOM 1284 C C . GLY A 1 163 ? -0.144 11.367 -10.422 1 94.81 163 GLY A C 1
ATOM 1285 O O . GLY A 1 163 ? 0.898 10.844 -10.023 1 94.81 163 GLY A O 1
ATOM 1286 N N . LYS A 1 164 ? -0.401 12.586 -10.234 1 97.19 164 LYS A N 1
ATOM 1287 C CA . LYS A 1 164 ? 0.445 13.539 -9.516 1 97.19 164 LYS A CA 1
ATOM 1288 C C . LYS A 1 164 ? -0.381 14.406 -8.562 1 97.19 164 LYS A C 1
ATOM 1290 O O . LYS A 1 164 ? -1.604 14.266 -8.5 1 97.19 164 LYS A O 1
ATOM 1295 N N . LEU A 1 165 ? 0.333 15.211 -7.777 1 97.5 165 LEU A N 1
ATOM 1296 C CA . LEU A 1 165 ? -0.366 16.062 -6.828 1 97.5 165 LEU A CA 1
ATOM 1297 C C . LEU A 1 165 ? -0.388 17.516 -7.312 1 97.5 165 LEU A C 1
ATOM 1299 O O . LEU A 1 165 ? 0.665 18.109 -7.531 1 97.5 165 LEU A O 1
ATOM 1303 N N . GLY A 1 166 ? -1.604 18.016 -7.469 1 96.56 166 GLY A N 1
ATOM 1304 C CA . GLY A 1 166 ? -1.727 19.453 -7.688 1 96.56 166 GLY A CA 1
ATOM 1305 C C . GLY A 1 166 ? -1.474 20.266 -6.434 1 96.56 166 GLY A C 1
ATOM 1306 O O . GLY A 1 166 ? -1.177 19.719 -5.375 1 96.56 166 GLY A O 1
ATOM 1307 N N . PHE A 1 167 ? -1.608 21.578 -6.555 1 94.56 167 PHE A N 1
ATOM 1308 C CA . PHE A 1 167 ? -1.242 22.5 -5.484 1 94.56 167 PHE A CA 1
ATOM 1309 C C . PHE A 1 167 ? -2.043 22.203 -4.219 1 94.56 167 PHE A C 1
ATOM 1311 O O . PHE A 1 167 ? -1.471 22.047 -3.141 1 94.56 167 PHE A O 1
ATOM 1318 N N . GLU A 1 168 ? -3.348 22.125 -4.328 1 94.5 168 GLU A N 1
ATOM 1319 C CA . GLU A 1 168 ? -4.203 21.953 -3.156 1 94.5 168 GLU A CA 1
ATOM 1320 C C . GLU A 1 168 ? -3.98 20.578 -2.51 1 94.5 168 GLU A C 1
ATOM 1322 O O . GLU A 1 168 ? -3.971 20.469 -1.283 1 94.5 168 GLU A O 1
ATOM 1327 N N . GLU A 1 169 ? -3.826 19.547 -3.328 1 96 169 GLU A N 1
ATOM 1328 C CA . GLU A 1 169 ? -3.543 18.203 -2.828 1 96 169 GLU A CA 1
ATOM 1329 C C . GLU A 1 169 ? -2.219 18.156 -2.068 1 96 169 GLU A C 1
ATOM 1331 O O . GLU A 1 169 ? -2.137 17.578 -0.983 1 96 169 GLU A O 1
ATOM 1336 N N . PHE A 1 170 ? -1.274 18.859 -2.656 1 96.94 170 PHE A N 1
ATOM 1337 C CA . PHE A 1 170 ? 0.042 18.891 -2.031 1 96.94 170 PHE A CA 1
ATOM 1338 C C . PHE A 1 170 ? 0.01 19.688 -0.739 1 96.94 170 PHE A C 1
ATOM 1340 O O . PHE A 1 170 ? 0.609 19.297 0.263 1 96.94 170 PHE A O 1
ATOM 1347 N N . LYS A 1 171 ? -0.582 20.734 -0.793 1 94.88 171 LYS A N 1
ATOM 1348 C CA . LYS A 1 171 ? -0.706 21.578 0.392 1 94.88 171 LYS A CA 1
ATOM 1349 C C . LYS A 1 171 ? -1.349 20.812 1.546 1 94.88 171 LYS A C 1
ATOM 1351 O O . LYS A 1 171 ? -0.883 20.906 2.686 1 94.88 171 LYS A O 1
ATOM 1356 N N . TYR A 1 172 ? -2.385 20.078 1.235 1 94.75 172 TYR A N 1
ATOM 1357 C CA . TYR A 1 172 ? -3.062 19.266 2.236 1 94.75 172 TYR A CA 1
ATOM 1358 C C . TYR A 1 172 ? -2.117 18.219 2.824 1 94.75 172 TYR A C 1
ATOM 1360 O O . TYR A 1 172 ? -1.993 18.094 4.047 1 94.75 172 TYR A O 1
ATOM 1368 N N . LEU A 1 173 ? -1.482 17.5 1.974 1 97.19 173 LEU A N 1
ATOM 1369 C CA . LEU A 1 173 ? -0.527 16.484 2.395 1 97.19 173 LEU A CA 1
ATOM 1370 C C . LEU A 1 173 ? 0.585 17.094 3.238 1 97.19 173 LEU A C 1
ATOM 1372 O O . LEU A 1 173 ? 0.902 16.594 4.32 1 97.19 173 LEU A O 1
ATOM 1376 N N . TRP A 1 174 ? 1.108 18.172 2.748 1 95.69 174 TRP A N 1
ATOM 1377 C CA . TRP A 1 174 ? 2.25 18.828 3.383 1 95.69 174 TRP A CA 1
ATOM 1378 C C . TRP A 1 174 ? 1.892 19.312 4.781 1 95.69 174 TRP A C 1
ATOM 1380 O O . TRP A 1 174 ? 2.656 19.109 5.73 1 95.69 174 TRP A O 1
ATOM 1390 N N . ASN A 1 175 ? 0.769 19.922 4.918 1 94.5 175 ASN A N 1
ATOM 1391 C CA . ASN A 1 175 ? 0.319 20.406 6.215 1 94.5 175 ASN A CA 1
ATOM 1392 C C . ASN A 1 175 ? 0.117 19.266 7.203 1 94.5 175 ASN A C 1
ATOM 1394 O O . ASN A 1 175 ? 0.452 19.391 8.383 1 94.5 175 ASN A O 1
ATOM 1398 N N . ASN A 1 176 ? -0.429 18.219 6.727 1 96.56 176 ASN A N 1
ATOM 1399 C CA . ASN A 1 176 ? -0.604 17.047 7.586 1 96.56 176 ASN A CA 1
ATOM 1400 C C . ASN A 1 176 ? 0.738 16.453 8.008 1 96.56 176 ASN A C 1
ATOM 1402 O O . ASN A 1 176 ? 0.92 16.094 9.172 1 96.56 176 ASN A O 1
ATOM 1406 N N . ILE A 1 177 ? 1.68 16.375 7.105 1 96.81 177 ILE A N 1
ATOM 1407 C CA . ILE A 1 177 ? 2.994 15.812 7.406 1 96.81 177 ILE A CA 1
ATOM 1408 C C . ILE A 1 177 ? 3.686 16.656 8.469 1 96.81 177 ILE A C 1
ATOM 1410 O O . ILE A 1 177 ? 4.297 16.125 9.398 1 96.81 177 ILE A O 1
ATOM 1414 N N . LYS A 1 178 ? 3.543 17.938 8.328 1 94.94 178 LYS A N 1
ATOM 1415 C CA . LYS A 1 178 ? 4.121 18.844 9.328 1 94.94 178 LYS A CA 1
ATOM 1416 C C . LYS A 1 178 ? 3.512 18.594 10.703 1 94.94 178 LYS A C 1
ATOM 1418 O O . LYS A 1 178 ? 4.238 18.453 11.695 1 94.94 178 LYS A O 1
ATOM 1423 N N . LYS A 1 179 ? 2.244 18.578 10.695 1 97.38 179 LYS A N 1
ATOM 1424 C CA . LYS A 1 179 ? 1.527 18.297 11.938 1 97.38 179 LYS A CA 1
ATOM 1425 C C . LYS A 1 179 ? 1.955 16.969 12.547 1 97.38 179 LYS A C 1
ATOM 1427 O O . LYS A 1 179 ? 2.25 16.891 13.734 1 97.38 179 LYS A O 1
ATOM 1432 N N . TRP A 1 180 ? 2.02 15.938 11.766 1 98.19 180 TRP A N 1
ATOM 1433 C CA . TRP A 1 180 ? 2.307 14.586 12.242 1 98.19 180 TRP A CA 1
ATOM 1434 C C . TRP A 1 180 ? 3.777 14.445 12.625 1 98.19 180 TRP A C 1
ATOM 1436 O O . TRP A 1 180 ? 4.125 13.656 13.5 1 98.19 180 TRP A O 1
ATOM 1446 N N . GLN A 1 181 ? 4.664 15.195 11.945 1 97.44 181 GLN A N 1
ATOM 1447 C CA . GLN A 1 181 ? 6.059 15.242 12.367 1 97.44 181 GLN A CA 1
ATOM 1448 C C . GLN A 1 181 ? 6.18 15.773 13.797 1 97.44 181 GLN A C 1
ATOM 1450 O O . GLN A 1 181 ? 6.941 15.234 14.602 1 97.44 181 GLN A O 1
ATOM 1455 N N . ALA A 1 182 ? 5.461 16.859 14.094 1 97.25 182 ALA A N 1
ATOM 1456 C CA . ALA A 1 182 ? 5.473 17.422 15.438 1 97.25 182 ALA A CA 1
ATOM 1457 C C . ALA A 1 182 ? 4.945 16.422 16.453 1 97.25 182 ALA A C 1
ATOM 1459 O O . ALA A 1 182 ? 5.508 16.281 17.547 1 97.25 182 ALA A O 1
ATOM 1460 N N . ILE A 1 183 ? 3.91 15.734 16.125 1 98.44 183 ILE A N 1
ATOM 1461 C CA . ILE A 1 183 ? 3.318 14.727 17 1 98.44 183 ILE A CA 1
ATOM 1462 C C . ILE A 1 183 ? 4.316 13.594 17.219 1 98.44 183 ILE A C 1
ATOM 1464 O O . ILE A 1 183 ? 4.469 13.109 18.344 1 98.44 183 ILE A O 1
ATOM 1468 N N . TYR A 1 184 ? 4.945 13.188 16.109 1 98.31 184 TYR A N 1
ATOM 1469 C CA . TYR A 1 184 ? 5.953 12.133 16.188 1 98.31 184 TYR A CA 1
ATOM 1470 C C . TYR A 1 184 ? 7.016 12.469 17.234 1 98.31 184 TYR A C 1
ATOM 1472 O O . TYR A 1 184 ? 7.328 11.648 18.094 1 98.31 184 TYR A O 1
ATOM 1480 N N . LYS A 1 185 ? 7.508 13.641 17.203 1 97.31 185 LYS A N 1
ATOM 1481 C CA . LYS A 1 185 ? 8.555 14.086 18.125 1 97.31 185 LYS A CA 1
ATOM 1482 C C . LYS A 1 185 ? 8.023 14.188 19.547 1 97.31 185 LYS A C 1
ATOM 1484 O O . LYS A 1 185 ? 8.695 13.773 20.5 1 97.31 185 LYS A O 1
ATOM 1489 N N . ARG A 1 186 ? 6.859 14.648 19.688 1 97.81 186 ARG A N 1
ATOM 1490 C CA . ARG A 1 186 ? 6.246 14.836 21 1 97.81 186 ARG A CA 1
ATOM 1491 C C . ARG A 1 186 ? 6.016 13.5 21.688 1 97.81 186 ARG A C 1
ATOM 1493 O O . ARG A 1 186 ? 6.18 13.391 22.906 1 97.81 186 ARG A O 1
ATOM 1500 N N . PHE A 1 187 ? 5.676 12.453 20.953 1 98.25 187 PHE A N 1
ATOM 1501 C CA . PHE A 1 187 ? 5.23 11.211 21.562 1 98.25 187 PHE A CA 1
ATOM 1502 C C . PHE A 1 187 ? 6.363 10.188 21.594 1 98.25 187 PHE A C 1
ATOM 1504 O O . PHE A 1 187 ? 6.199 9.094 22.141 1 98.25 187 PHE A O 1
ATOM 1511 N N . ASP A 1 188 ? 7.434 10.586 20.922 1 97.75 188 ASP A N 1
ATOM 1512 C CA . ASP A 1 188 ? 8.656 9.82 21.156 1 97.75 188 ASP A CA 1
ATOM 1513 C C . ASP A 1 188 ? 9.25 10.133 22.516 1 97.75 188 ASP A C 1
ATOM 1515 O O . ASP A 1 188 ? 10.312 10.75 22.609 1 97.75 188 ASP A O 1
ATOM 1519 N N . ILE A 1 189 ? 8.664 9.562 23.562 1 96.88 189 ILE A N 1
ATOM 1520 C CA . ILE A 1 189 ? 8.906 9.938 24.953 1 96.88 189 ILE A CA 1
ATOM 1521 C C . ILE A 1 189 ? 10.328 9.547 25.344 1 96.88 189 ILE A C 1
ATOM 1523 O O . ILE A 1 189 ? 11.016 10.289 26.047 1 96.88 189 ILE A O 1
ATOM 1527 N N . ASP A 1 190 ? 10.836 8.391 24.969 1 95.75 190 ASP A N 1
ATOM 1528 C CA . ASP A 1 190 ? 12.164 7.93 25.359 1 95.75 190 ASP A CA 1
ATOM 1529 C C . ASP A 1 190 ? 13.234 8.484 24.422 1 95.75 190 ASP A C 1
ATOM 1531 O O . ASP A 1 190 ? 14.414 8.141 24.547 1 95.75 190 ASP A O 1
ATOM 1535 N N . ARG A 1 191 ? 12.836 9.258 23.391 1 95.88 191 ARG A N 1
ATOM 1536 C CA . ARG A 1 191 ? 13.727 9.93 22.453 1 95.88 191 ARG A CA 1
ATOM 1537 C C . ARG A 1 191 ? 14.602 8.93 21.719 1 95.88 191 ARG A C 1
ATOM 1539 O O . ARG A 1 191 ? 15.797 9.156 21.531 1 95.88 191 ARG A O 1
ATOM 1546 N N . SER A 1 192 ? 14.047 7.773 21.359 1 96.75 192 SER A N 1
ATOM 1547 C CA . SER A 1 192 ? 14.742 6.73 20.609 1 96.75 192 SER A CA 1
ATOM 1548 C C . SER A 1 192 ? 14.781 7.055 19.125 1 96.75 192 SER A C 1
ATOM 1550 O O . SER A 1 192 ? 15.531 6.434 18.359 1 96.75 192 SER A O 1
ATOM 1552 N N . GLY A 1 193 ? 13.93 7.973 18.688 1 97.69 193 GLY A N 1
ATOM 1553 C CA . GLY A 1 193 ? 13.797 8.289 17.281 1 97.69 193 GLY A CA 1
ATOM 1554 C C . GLY A 1 193 ? 12.695 7.5 16.594 1 97.69 193 GLY A C 1
ATOM 1555 O O . GLY A 1 193 ? 12.406 7.73 15.422 1 97.69 193 GLY A O 1
ATOM 1556 N N . THR A 1 194 ? 12.086 6.551 17.344 1 98.44 194 THR A N 1
ATOM 1557 C CA . THR A 1 194 ? 10.977 5.746 16.844 1 98.44 194 THR A CA 1
ATOM 1558 C C . THR A 1 194 ? 9.789 5.797 17.781 1 98.44 194 THR A C 1
ATOM 1560 O O . THR A 1 194 ? 9.922 6.23 18.938 1 98.44 194 THR A O 1
ATOM 1563 N N . ILE A 1 195 ? 8.617 5.438 17.266 1 98.62 195 ILE A N 1
ATOM 1564 C CA . ILE A 1 195 ? 7.426 5.289 18.094 1 98.62 195 ILE A CA 1
ATOM 1565 C C . ILE A 1 195 ? 7.227 3.818 18.453 1 98.62 195 ILE A C 1
ATOM 1567 O O . ILE A 1 195 ? 7.047 2.975 17.562 1 98.62 195 ILE A O 1
ATOM 1571 N N . CYS A 1 196 ? 7.312 3.506 19.703 1 97.88 196 CYS A N 1
ATOM 1572 C CA . CYS A 1 196 ? 7.113 2.127 20.141 1 97.88 196 CYS A CA 1
ATOM 1573 C C . CYS A 1 196 ? 5.629 1.807 20.266 1 97.88 196 CYS A C 1
ATOM 1575 O O . CYS A 1 196 ? 4.785 2.699 20.172 1 97.88 196 CYS A O 1
ATOM 1577 N N . SER A 1 197 ? 5.262 0.542 20.531 1 97.38 197 SER A N 1
ATOM 1578 C CA . SER A 1 197 ? 3.887 0.048 20.562 1 97.38 197 SER A CA 1
ATOM 1579 C C . SER A 1 197 ? 3.076 0.733 21.656 1 97.38 197 SER A C 1
ATOM 1581 O O . SER A 1 197 ? 1.872 0.948 21.5 1 97.38 197 SER A O 1
ATOM 1583 N N . SER A 1 198 ? 3.686 1.067 22.719 1 97.12 198 SER A N 1
ATOM 1584 C CA . SER A 1 198 ? 2.973 1.688 23.828 1 97.12 198 SER A CA 1
ATOM 1585 C C . SER A 1 198 ? 2.732 3.172 23.578 1 97.12 198 SER A C 1
ATOM 1587 O O . SER A 1 198 ? 1.799 3.76 24.125 1 97.12 198 SER A O 1
ATOM 1589 N N . GLU A 1 199 ? 3.529 3.805 22.75 1 98.31 199 GLU A N 1
ATOM 1590 C CA . GLU A 1 199 ? 3.432 5.23 22.438 1 98.31 199 GLU A CA 1
ATOM 1591 C C . GLU A 1 199 ? 2.457 5.48 21.297 1 98.31 199 GLU A C 1
ATOM 1593 O O . GLU A 1 199 ? 1.918 6.582 21.156 1 98.31 199 GLU A O 1
ATOM 1598 N N . LEU A 1 200 ? 2.227 4.488 20.516 1 98.38 200 LEU A N 1
ATOM 1599 C CA . LEU A 1 200 ? 1.562 4.621 19.219 1 98.38 200 LEU A CA 1
ATOM 1600 C C . LEU A 1 200 ? 0.116 5.074 19.406 1 98.38 200 LEU A C 1
ATOM 1602 O O . LEU A 1 200 ? -0.325 6.023 18.75 1 98.38 200 LEU A O 1
ATOM 1606 N N . PRO A 1 201 ? -0.638 4.473 20.344 1 97.94 201 PRO A N 1
ATOM 1607 C CA . PRO A 1 201 ? -2.037 4.891 20.453 1 97.94 201 PRO A CA 1
ATOM 1608 C C . PRO A 1 201 ? -2.188 6.367 20.812 1 97.94 201 PRO A C 1
ATOM 1610 O O . PRO A 1 201 ? -3.027 7.062 20.219 1 97.94 201 PRO A O 1
ATOM 1613 N N . GLY A 1 202 ? -1.384 6.867 21.688 1 98.06 202 GLY A N 1
ATOM 1614 C CA . GLY A 1 202 ? -1.415 8.281 22.031 1 98.06 202 GLY A CA 1
ATOM 1615 C C . GLY A 1 202 ? -1.076 9.188 20.859 1 98.06 202 GLY A C 1
ATOM 1616 O O . GLY A 1 202 ? -1.722 10.219 20.672 1 98.06 202 GLY A O 1
ATOM 1617 N N . ALA A 1 203 ? -0.056 8.805 20.094 1 98.62 203 ALA A N 1
ATOM 1618 C CA . ALA A 1 203 ? 0.354 9.586 18.922 1 98.62 203 ALA A CA 1
ATOM 1619 C C . ALA A 1 203 ? -0.76 9.641 17.891 1 98.62 203 ALA A C 1
ATOM 1621 O O . ALA A 1 203 ? -1.045 10.703 17.328 1 98.62 203 ALA A O 1
ATOM 1622 N N . PHE A 1 204 ? -1.39 8.484 17.656 1 98.5 204 PHE A N 1
ATOM 1623 C CA . PHE A 1 204 ? -2.455 8.422 16.656 1 98.5 204 PHE A CA 1
ATOM 1624 C C . PHE A 1 204 ? -3.672 9.211 17.125 1 98.5 204 PHE A C 1
ATOM 1626 O O . PHE A 1 204 ? -4.32 9.891 16.312 1 98.5 204 PHE A O 1
ATOM 1633 N N . GLU A 1 205 ? -3.967 9.172 18.375 1 98.06 205 GLU A N 1
ATOM 1634 C CA . GLU A 1 205 ? -5.066 9.969 18.922 1 98.06 205 GLU A CA 1
ATOM 1635 C C . GLU A 1 205 ? -4.793 11.461 18.75 1 98.06 205 GLU A C 1
ATOM 1637 O O . GLU A 1 205 ? -5.691 12.219 18.391 1 98.06 205 GLU A O 1
ATOM 1642 N N . ALA A 1 206 ? -3.619 11.844 19 1 97.81 206 ALA A N 1
ATOM 1643 C CA . ALA A 1 206 ? -3.236 13.242 18.828 1 97.81 206 ALA A CA 1
ATOM 1644 C C . ALA A 1 206 ? -3.344 13.664 17.375 1 97.81 206 ALA A C 1
ATOM 1646 O O . ALA A 1 206 ? -3.611 14.828 17.078 1 97.81 206 ALA A O 1
ATOM 1647 N N . ALA A 1 207 ? -3.1 12.711 16.5 1 97.69 207 ALA A N 1
ATOM 1648 C CA . ALA A 1 207 ? -3.219 12.969 15.07 1 97.69 207 ALA A CA 1
ATOM 1649 C C . ALA A 1 207 ? -4.684 13.023 14.641 1 97.69 207 ALA A C 1
ATOM 1651 O O . ALA A 1 207 ? -4.988 13.375 13.5 1 97.69 207 ALA A O 1
ATOM 1652 N N . GLY A 1 208 ? -5.586 12.578 15.508 1 96.75 208 GLY A N 1
ATOM 1653 C CA . GLY A 1 208 ? -7.012 12.68 15.227 1 96.75 208 GLY A CA 1
ATOM 1654 C C . GLY A 1 208 ? -7.668 11.336 14.984 1 96.75 208 GLY A C 1
ATOM 1655 O O . GLY A 1 208 ? -8.852 11.266 14.648 1 96.75 208 GLY A O 1
ATOM 1656 N N . PHE A 1 209 ? -6.922 10.273 15.18 1 96.81 209 PHE A N 1
ATOM 1657 C CA . PHE A 1 209 ? -7.453 8.945 14.883 1 96.81 209 PHE A CA 1
ATOM 1658 C C . PHE A 1 209 ? -7.703 8.164 16.156 1 96.81 209 PHE A C 1
ATOM 1660 O O . PHE A 1 209 ? -6.77 7.871 16.906 1 96.81 209 PHE A O 1
ATOM 1667 N N . HIS A 1 210 ? -8.922 7.801 16.375 1 95.5 210 HIS A N 1
ATOM 1668 C CA . HIS A 1 210 ? -9.32 6.969 17.516 1 95.5 210 HIS A CA 1
ATOM 1669 C C . HIS A 1 210 ? -9.711 5.566 17.062 1 95.5 210 HIS A C 1
ATOM 1671 O O . HIS A 1 210 ? -10.844 5.34 16.641 1 95.5 210 HIS A O 1
ATOM 1677 N N . LEU A 1 211 ? -8.789 4.703 17.188 1 96.44 211 LEU A N 1
ATOM 1678 C CA . LEU A 1 211 ? -8.984 3.332 16.719 1 96.44 211 LEU A CA 1
ATOM 1679 C C . LEU A 1 211 ? -9.156 2.381 17.906 1 96.44 211 LEU A C 1
ATOM 1681 O O . LEU A 1 211 ? -8.812 2.721 19.031 1 96.44 211 LEU A O 1
ATOM 1685 N N . ASN A 1 212 ? -9.781 1.273 17.672 1 95.19 212 ASN A N 1
ATOM 1686 C CA . ASN A 1 212 ? -9.844 0.248 18.703 1 95.19 212 ASN A CA 1
ATOM 1687 C C . ASN A 1 212 ? -8.539 -0.535 18.797 1 95.19 212 ASN A C 1
ATOM 1689 O O . ASN A 1 212 ? -7.672 -0.417 17.938 1 95.19 212 ASN A O 1
ATOM 1693 N N . GLU A 1 213 ? -8.383 -1.323 19.812 1 95.19 213 GLU A N 1
ATOM 1694 C CA . GLU A 1 213 ? -7.152 -2.041 20.109 1 95.19 213 GLU A CA 1
ATOM 1695 C C . GLU A 1 213 ? -6.77 -2.99 18.984 1 95.19 213 GLU A C 1
ATOM 1697 O O . GLU A 1 213 ? -5.586 -3.15 18.672 1 95.19 213 GLU A O 1
ATOM 1702 N N . HIS A 1 214 ? -7.727 -3.605 18.453 1 94.12 214 HIS A N 1
ATOM 1703 C CA . HIS A 1 214 ? -7.473 -4.547 17.359 1 94.12 214 HIS A CA 1
ATOM 1704 C C . HIS A 1 214 ? -6.832 -3.852 16.172 1 94.12 214 HIS A C 1
ATOM 1706 O O . HIS A 1 214 ? -5.848 -4.344 15.609 1 94.12 214 HIS A O 1
ATOM 1712 N N . LEU A 1 215 ? -7.324 -2.719 15.82 1 95.88 215 LEU A N 1
ATOM 1713 C CA . LEU A 1 215 ? -6.789 -1.953 14.695 1 95.88 215 LEU A CA 1
ATOM 1714 C C . LEU A 1 215 ? -5.383 -1.451 15.008 1 95.88 215 LEU A C 1
ATOM 1716 O O . LEU A 1 215 ? -4.508 -1.468 14.133 1 95.88 215 LEU A O 1
ATOM 1720 N N . TYR A 1 216 ? -5.156 -1.043 16.234 1 97.06 216 TYR A N 1
ATOM 1721 C CA . TYR A 1 216 ? -3.809 -0.634 16.609 1 97.06 216 TYR A CA 1
ATOM 1722 C C . TYR A 1 216 ? -2.824 -1.786 16.453 1 97.06 216 TYR A C 1
ATOM 1724 O O . TYR A 1 216 ? -1.731 -1.607 15.914 1 97.06 216 TYR A O 1
ATOM 1732 N N . ASN A 1 217 ? -3.219 -2.924 16.875 1 95.88 217 ASN A N 1
ATOM 1733 C CA . ASN A 1 217 ? -2.35 -4.09 16.781 1 95.88 217 ASN A CA 1
ATOM 1734 C C . ASN A 1 217 ? -2.045 -4.445 15.32 1 95.88 217 ASN A C 1
ATOM 1736 O O . ASN A 1 217 ? -0.914 -4.797 14.992 1 95.88 217 ASN A O 1
ATOM 1740 N N . MET A 1 218 ? -2.982 -4.301 14.531 1 95.25 218 MET A N 1
ATOM 1741 C CA . MET A 1 218 ? -2.805 -4.574 13.109 1 95.25 218 MET A CA 1
ATOM 1742 C C . MET A 1 218 ? -1.847 -3.572 12.477 1 95.25 218 MET A C 1
ATOM 1744 O O . MET A 1 218 ? -0.986 -3.947 11.68 1 95.25 218 MET A O 1
ATOM 1748 N N . ILE A 1 219 ? -2.053 -2.365 12.836 1 97.19 219 ILE A N 1
ATOM 1749 C CA . ILE A 1 219 ? -1.209 -1.3 12.305 1 97.19 219 ILE A CA 1
ATOM 1750 C C . ILE A 1 219 ? 0.236 -1.517 12.75 1 97.19 219 ILE A C 1
ATOM 1752 O O . ILE A 1 219 ? 1.165 -1.37 11.945 1 97.19 219 ILE A O 1
ATOM 1756 N N . ILE A 1 220 ? 0.407 -1.88 13.945 1 97.44 220 ILE A N 1
ATOM 1757 C CA . ILE A 1 220 ? 1.744 -2.137 14.469 1 97.44 220 ILE A CA 1
ATOM 1758 C C . ILE A 1 220 ? 2.373 -3.309 13.719 1 97.44 220 ILE A C 1
ATOM 1760 O O . ILE A 1 220 ? 3.535 -3.242 13.305 1 97.44 220 ILE A O 1
ATOM 1764 N N . ARG A 1 221 ? 1.63 -4.309 13.477 1 95.88 221 ARG A N 1
ATOM 1765 C CA . ARG A 1 221 ? 2.111 -5.496 12.781 1 95.88 221 ARG A CA 1
ATOM 1766 C C . ARG A 1 221 ? 2.518 -5.164 11.344 1 95.88 221 ARG A C 1
ATOM 1768 O O . ARG A 1 221 ? 3.527 -5.668 10.852 1 95.88 221 ARG A O 1
ATOM 1775 N N . ARG A 1 222 ? 1.821 -4.289 10.766 1 97.06 222 ARG A N 1
ATOM 1776 C CA . ARG A 1 222 ? 1.997 -3.988 9.352 1 97.06 222 ARG A CA 1
ATOM 1777 C C . ARG A 1 222 ? 3.096 -2.951 9.141 1 97.06 222 ARG A C 1
ATOM 1779 O O . ARG A 1 222 ? 3.828 -3.004 8.156 1 97.06 222 ARG A O 1
ATOM 1786 N N . TYR A 1 223 ? 3.227 -2.021 10.07 1 97.62 223 TYR A N 1
ATOM 1787 C CA . TYR A 1 223 ? 4.008 -0.83 9.75 1 97.62 223 TYR A CA 1
ATOM 1788 C C . TYR A 1 223 ? 5.23 -0.721 10.648 1 97.62 223 TYR A C 1
ATOM 1790 O O . TYR A 1 223 ? 6.137 0.069 10.383 1 97.62 223 TYR A O 1
ATOM 1798 N N . SER A 1 224 ? 5.273 -1.479 11.711 1 97.31 224 SER A N 1
ATOM 1799 C CA . SER A 1 224 ? 6.41 -1.438 12.625 1 97.31 224 SER A CA 1
ATOM 1800 C C . SER A 1 224 ? 7.383 -2.58 12.352 1 97.31 224 SER A C 1
ATOM 1802 O O . SER A 1 224 ? 7.07 -3.502 11.602 1 97.31 224 SER A O 1
ATOM 1804 N N . ASP A 1 225 ? 8.523 -2.457 12.898 1 95.38 225 ASP A N 1
ATOM 1805 C CA . ASP A 1 225 ? 9.477 -3.561 12.82 1 95.38 225 ASP A CA 1
ATOM 1806 C C . ASP A 1 225 ? 9.102 -4.68 13.789 1 95.38 225 ASP A C 1
ATOM 1808 O O . ASP A 1 225 ? 8.055 -4.617 14.438 1 95.38 225 ASP A O 1
ATOM 1812 N N . GLU A 1 226 ? 9.836 -5.715 13.844 1 91.88 226 GLU A N 1
ATOM 1813 C CA . GLU A 1 226 ? 9.523 -6.906 14.625 1 91.88 226 GLU A CA 1
ATOM 1814 C C . GLU A 1 226 ? 9.492 -6.598 16.125 1 91.88 226 GLU A C 1
ATOM 1816 O O . GLU A 1 226 ? 8.852 -7.309 16.891 1 91.88 226 GLU A O 1
ATOM 1821 N N . GLY A 1 227 ? 10.148 -5.543 16.484 1 94.69 227 GLY A N 1
ATOM 1822 C CA . GLY A 1 227 ? 10.148 -5.125 17.891 1 94.69 227 GLY A CA 1
ATOM 1823 C C . GLY A 1 227 ? 8.992 -4.199 18.234 1 94.69 227 GLY A C 1
ATOM 1824 O O . GLY A 1 227 ? 8.859 -3.768 19.375 1 94.69 227 GLY A O 1
ATOM 1825 N N . GLY A 1 228 ? 8.219 -3.859 17.297 1 96.38 228 GLY A N 1
ATOM 1826 C CA . GLY A 1 228 ? 7.07 -2.994 17.516 1 96.38 228 GLY A CA 1
ATOM 1827 C C . GLY A 1 228 ? 7.406 -1.519 17.406 1 96.38 228 GLY A C 1
ATOM 1828 O O . GLY A 1 228 ? 6.617 -0.665 17.812 1 96.38 228 GLY A O 1
ATOM 1829 N N . ASN A 1 229 ? 8.594 -1.212 16.922 1 97.94 229 ASN A N 1
ATOM 1830 C CA . ASN A 1 229 ? 9.008 0.175 16.75 1 97.94 229 ASN A CA 1
ATOM 1831 C C . ASN A 1 229 ? 8.719 0.674 15.328 1 97.94 229 ASN A C 1
ATOM 1833 O O . ASN A 1 229 ? 9.125 0.047 14.352 1 97.94 229 ASN A O 1
ATOM 1837 N N . MET A 1 230 ? 8.031 1.8 15.289 1 98.19 230 MET A N 1
ATOM 1838 C CA . MET A 1 230 ? 7.691 2.391 14 1 98.19 230 MET A CA 1
ATOM 1839 C C . MET A 1 230 ? 8.594 3.58 13.688 1 98.19 230 MET A C 1
ATOM 1841 O O . MET A 1 230 ? 8.648 4.543 14.453 1 98.19 230 MET A O 1
ATOM 1845 N N . ASP A 1 231 ? 9.273 3.504 12.586 1 98 231 ASP A N 1
ATOM 1846 C CA . ASP A 1 231 ? 10.148 4.605 12.188 1 98 231 ASP A CA 1
ATOM 1847 C C . ASP A 1 231 ? 9.359 5.711 11.492 1 98 231 ASP A C 1
ATOM 1849 O O . ASP A 1 231 ? 8.148 5.574 11.281 1 98 231 ASP A O 1
ATOM 1853 N N . PHE A 1 232 ? 9.969 6.789 11.188 1 98.19 232 PHE A N 1
ATOM 1854 C CA . PHE A 1 232 ? 9.297 8.031 10.82 1 98.19 232 PHE A CA 1
ATOM 1855 C C . PHE A 1 232 ? 8.578 7.891 9.484 1 98.19 232 PHE A C 1
ATOM 1857 O O . PHE A 1 232 ? 7.426 8.297 9.344 1 98.19 232 PHE A O 1
ATOM 1864 N N . ASP A 1 233 ? 9.25 7.367 8.477 1 97.75 233 ASP A N 1
ATOM 1865 C CA . ASP A 1 233 ? 8.617 7.246 7.164 1 97.75 233 ASP A CA 1
ATOM 1866 C C . ASP A 1 233 ? 7.391 6.344 7.223 1 97.75 233 ASP A C 1
ATOM 1868 O O . ASP A 1 233 ? 6.375 6.625 6.586 1 97.75 233 ASP A O 1
ATOM 1872 N N . ASN A 1 234 ? 7.469 5.262 8.031 1 98.12 234 ASN A N 1
ATOM 1873 C CA . ASN A 1 234 ? 6.32 4.379 8.195 1 98.12 234 ASN A CA 1
ATOM 1874 C C . ASN A 1 234 ? 5.195 5.051 8.977 1 98.12 234 ASN A C 1
ATOM 1876 O O . ASN A 1 234 ? 4.02 4.848 8.672 1 98.12 234 ASN A O 1
ATOM 1880 N N . PHE A 1 235 ? 5.566 5.84 9.922 1 98.5 235 PHE A N 1
ATOM 1881 C CA . PHE A 1 235 ? 4.59 6.605 10.695 1 98.5 235 PHE A CA 1
ATOM 1882 C C . PHE A 1 235 ? 3.809 7.551 9.789 1 98.5 235 PHE A C 1
ATOM 1884 O O . PHE A 1 235 ? 2.576 7.551 9.797 1 98.5 235 PHE A O 1
ATOM 1891 N N . ILE A 1 236 ? 4.473 8.25 9.008 1 98.56 236 ILE A N 1
ATOM 1892 C CA . ILE A 1 236 ? 3.863 9.227 8.109 1 98.56 236 ILE A CA 1
ATOM 1893 C C . ILE A 1 236 ? 3.025 8.508 7.055 1 98.56 236 ILE A C 1
ATOM 1895 O O . ILE A 1 236 ? 1.869 8.867 6.82 1 98.56 236 ILE A O 1
ATOM 1899 N N . SER A 1 237 ? 3.654 7.488 6.387 1 97.94 237 SER A N 1
ATOM 1900 C CA . SER A 1 237 ? 2.938 6.781 5.332 1 97.94 237 SER A CA 1
ATOM 1901 C C . SER A 1 237 ? 1.67 6.125 5.871 1 97.94 237 SER A C 1
ATOM 1903 O O . SER A 1 237 ? 0.641 6.102 5.191 1 97.94 237 SER A O 1
ATOM 1905 N N . CYS A 1 238 ? 1.745 5.633 7.043 1 98.25 238 CYS A N 1
ATOM 1906 C CA . CYS A 1 238 ? 0.591 5.004 7.68 1 98.25 238 CYS A CA 1
ATOM 1907 C C . CYS A 1 238 ? -0.523 6.016 7.906 1 98.25 238 CYS A C 1
ATOM 1909 O O . CYS A 1 238 ? -1.683 5.758 7.582 1 98.25 238 CYS A O 1
ATOM 1911 N N . LEU A 1 239 ? -0.217 7.164 8.484 1 98.62 239 LEU A N 1
ATOM 1912 C CA . LEU A 1 239 ? -1.211 8.188 8.789 1 98.62 239 LEU A CA 1
ATOM 1913 C C . LEU A 1 239 ? -1.817 8.758 7.512 1 98.62 239 LEU A C 1
ATOM 1915 O O . LEU A 1 239 ? -3.014 9.055 7.465 1 98.62 239 LEU A O 1
ATOM 1919 N N . VAL A 1 240 ? -0.963 8.922 6.477 1 98.5 240 VAL A N 1
ATOM 1920 C CA . VAL A 1 240 ? -1.47 9.383 5.191 1 98.5 240 VAL A CA 1
ATOM 1921 C C . VAL A 1 240 ? -2.518 8.406 4.664 1 98.5 240 VAL A C 1
ATOM 1923 O O . VAL A 1 240 ? -3.594 8.82 4.227 1 98.5 240 VAL A O 1
ATOM 1926 N N . ARG A 1 241 ? -2.227 7.152 4.723 1 98 241 ARG A N 1
ATOM 1927 C CA . ARG A 1 241 ? -3.156 6.125 4.262 1 98 241 ARG A CA 1
ATOM 1928 C C . ARG A 1 241 ? -4.41 6.094 5.125 1 98 241 ARG A C 1
ATOM 1930 O O . ARG A 1 241 ? -5.527 6.02 4.609 1 98 241 ARG A O 1
ATOM 1937 N N . LEU A 1 242 ? -4.184 6.121 6.359 1 98 242 LEU A N 1
ATOM 1938 C CA . LEU A 1 242 ? -5.309 6.098 7.289 1 98 242 LEU A CA 1
ATOM 1939 C C . LEU A 1 242 ? -6.258 7.262 7.023 1 98 242 LEU A C 1
ATOM 1941 O O . LEU A 1 242 ? -7.473 7.074 6.945 1 98 242 LEU A O 1
ATOM 1945 N N . ASP A 1 243 ? -5.773 8.414 6.895 1 97.38 243 ASP A N 1
ATOM 1946 C CA . ASP A 1 243 ? -6.559 9.602 6.562 1 97.38 243 ASP A CA 1
ATOM 1947 C C . ASP A 1 243 ? -7.355 9.383 5.277 1 97.38 243 ASP A C 1
ATOM 1949 O O . ASP A 1 243 ? -8.555 9.664 5.227 1 97.38 243 ASP A O 1
ATOM 1953 N N . ALA A 1 244 ? -6.695 8.914 4.289 1 97 244 ALA A N 1
ATOM 1954 C CA . ALA A 1 244 ? -7.32 8.703 2.984 1 97 244 ALA A CA 1
ATOM 1955 C C . ALA A 1 244 ? -8.438 7.664 3.074 1 97 244 ALA A C 1
ATOM 1957 O O . ALA A 1 244 ? -9.492 7.82 2.453 1 97 244 ALA A O 1
ATOM 1958 N N . MET A 1 245 ? -8.188 6.605 3.826 1 96.75 245 MET A N 1
ATOM 1959 C CA . MET A 1 245 ? -9.188 5.543 3.934 1 96.75 245 MET A CA 1
ATOM 1960 C C . MET A 1 245 ? -10.406 6.02 4.707 1 96.75 245 MET A C 1
ATOM 1962 O O . MET A 1 245 ? -11.539 5.645 4.387 1 96.75 245 MET A O 1
ATOM 1966 N N . PHE A 1 246 ? -10.172 6.871 5.672 1 95.25 246 PHE A N 1
ATOM 1967 C CA . PHE A 1 246 ? -11.297 7.48 6.363 1 95.25 246 PHE A CA 1
ATOM 1968 C C . PHE A 1 246 ? -12.094 8.383 5.426 1 95.25 246 PHE A C 1
ATOM 1970 O O . PHE A 1 246 ? -13.32 8.328 5.395 1 95.25 246 PHE A O 1
ATOM 1977 N N . ARG A 1 247 ? -11.406 9.172 4.664 1 94.44 247 ARG A N 1
ATOM 1978 C CA . ARG A 1 247 ? -12.062 10.078 3.729 1 94.44 247 ARG A CA 1
ATOM 1979 C C . ARG A 1 247 ? -12.844 9.297 2.67 1 94.44 247 ARG A C 1
ATOM 1981 O O . ARG A 1 247 ? -13.969 9.664 2.328 1 94.44 247 ARG A O 1
ATOM 1988 N N . ALA A 1 248 ? -12.227 8.266 2.186 1 93.62 248 ALA A N 1
ATOM 1989 C CA . ALA A 1 248 ? -12.891 7.434 1.188 1 93.62 248 ALA A CA 1
ATOM 1990 C C . ALA A 1 248 ? -14.164 6.809 1.758 1 93.62 248 ALA A C 1
ATOM 1992 O O . ALA A 1 248 ? -15.211 6.809 1.106 1 93.62 248 ALA A O 1
ATOM 1993 N N . PHE A 1 249 ? -14.086 6.332 2.977 1 95.19 249 PHE A N 1
ATOM 1994 C CA . PHE A 1 249 ? -15.25 5.73 3.613 1 95.19 249 PHE A CA 1
ATO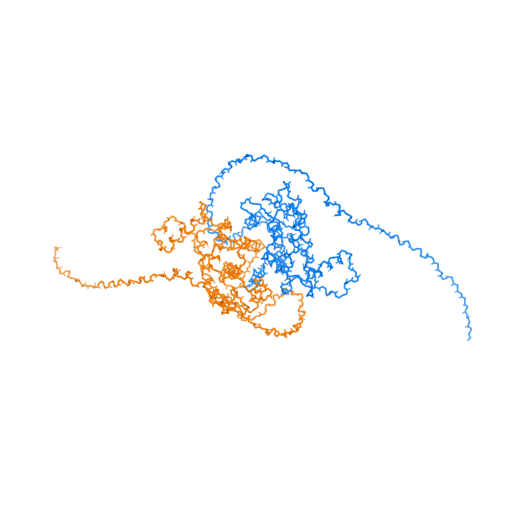M 1995 C C . PHE A 1 249 ? -16.375 6.75 3.775 1 95.19 249 PHE A C 1
ATOM 1997 O O . PHE A 1 249 ? -17.531 6.469 3.447 1 95.19 249 PHE A O 1
ATOM 2004 N N . LYS A 1 250 ? -15.984 7.84 4.254 1 93.44 250 LYS A N 1
ATOM 2005 C CA . LYS A 1 250 ? -16.969 8.898 4.465 1 93.44 250 LYS A CA 1
ATOM 2006 C C . LYS A 1 250 ? -17.625 9.312 3.148 1 93.44 250 LYS A C 1
ATOM 2008 O O . LYS A 1 250 ? -18.828 9.555 3.1 1 93.44 250 LYS A O 1
ATOM 2013 N N . SER A 1 251 ? -16.828 9.344 2.137 1 92.06 251 SER A N 1
ATOM 2014 C CA . SER A 1 251 ? -17.344 9.734 0.829 1 92.06 251 SER A CA 1
ATOM 2015 C C . SER A 1 251 ? -18.297 8.68 0.281 1 92.06 251 SER A C 1
ATOM 2017 O O . SER A 1 251 ? -19.234 9 -0.46 1 92.06 251 SER A O 1
ATOM 2019 N N . LEU A 1 252 ? -18.078 7.473 0.625 1 92 252 LEU A N 1
ATOM 2020 C CA . LEU A 1 252 ? -18.906 6.371 0.151 1 92 252 LEU A CA 1
ATOM 2021 C C . LEU A 1 252 ? -20.141 6.211 1.024 1 92 252 LEU A C 1
ATOM 2023 O O . LEU A 1 252 ? -21.172 5.703 0.567 1 92 252 LEU A O 1
ATOM 2027 N N . ASP A 1 253 ? -20.031 6.629 2.283 1 93 253 ASP A N 1
ATOM 2028 C CA . ASP A 1 253 ? -21.141 6.543 3.229 1 93 253 ASP A CA 1
ATOM 2029 C C . ASP A 1 253 ? -21.938 7.836 3.246 1 93 253 ASP A C 1
ATOM 2031 O O . ASP A 1 253 ? -22.125 8.453 4.301 1 93 253 ASP A O 1
ATOM 2035 N N . LYS A 1 254 ? -22.516 8.117 2.205 1 88.69 254 LYS A N 1
ATOM 2036 C CA . LYS A 1 254 ? -23.203 9.391 2.035 1 88.69 254 LYS A CA 1
ATOM 2037 C C . LYS A 1 254 ? -24.375 9.516 2.998 1 88.69 254 LYS A C 1
ATOM 2039 O O . LYS A 1 254 ? -24.656 10.602 3.508 1 88.69 254 LYS A O 1
ATOM 2044 N N . ASP A 1 255 ? -24.969 8.438 3.328 1 90.19 255 ASP A N 1
ATOM 2045 C CA . ASP A 1 255 ? -26.156 8.469 4.168 1 90.19 255 ASP A CA 1
ATOM 2046 C C . ASP A 1 255 ? -25.797 8.328 5.645 1 90.19 255 ASP A C 1
ATOM 2048 O O . ASP A 1 255 ? -26.672 8.367 6.512 1 90.19 255 ASP A O 1
ATOM 2052 N N . GLY A 1 256 ? -24.562 8.102 5.918 1 90.38 256 GLY A N 1
ATOM 2053 C CA . GLY A 1 256 ? -24.094 8.047 7.297 1 90.38 256 GLY A CA 1
ATOM 2054 C C . GLY A 1 256 ? -24.578 6.812 8.039 1 90.38 256 GLY A C 1
ATOM 2055 O O . GLY A 1 256 ? -24.844 6.871 9.242 1 90.38 256 GLY A O 1
ATOM 2056 N N . THR A 1 257 ? -24.812 5.715 7.379 1 91.12 257 THR A N 1
ATOM 2057 C CA . THR A 1 257 ? -25.312 4.48 7.98 1 91.12 257 THR A CA 1
ATOM 2058 C C . THR A 1 257 ? -24.188 3.74 8.695 1 91.12 257 THR A C 1
ATOM 2060 O O . THR A 1 257 ? -24.438 2.828 9.484 1 91.12 257 THR A O 1
ATOM 2063 N N . GLY A 1 258 ? -22.969 4.098 8.367 1 92.12 258 GLY A N 1
ATOM 2064 C CA . GLY A 1 258 ? -21.828 3.373 8.914 1 92.12 258 GLY A CA 1
ATOM 2065 C C . GLY A 1 258 ? -21.453 2.148 8.102 1 92.12 258 GLY A C 1
ATOM 2066 O O . GLY A 1 258 ? -20.609 1.351 8.523 1 92.12 258 GLY A O 1
ATOM 2067 N N . GLN A 1 259 ? -22.156 1.982 6.984 1 93.75 259 GLN A N 1
ATOM 2068 C CA . GLN A 1 259 ? -21.859 0.904 6.043 1 93.75 259 GLN A CA 1
ATOM 2069 C C . GLN A 1 259 ? -21.703 1.438 4.621 1 93.75 259 GLN A C 1
ATOM 2071 O O . GLN A 1 259 ? -22.391 2.393 4.238 1 93.75 259 GLN A O 1
ATOM 2076 N N . ILE A 1 260 ? -20.844 0.806 3.896 1 94.5 260 ILE A N 1
ATOM 2077 C CA . ILE A 1 260 ? -20.703 1.187 2.496 1 94.5 260 ILE A CA 1
ATOM 2078 C C . ILE A 1 260 ? -20.938 -0.032 1.605 1 94.5 260 ILE A C 1
ATOM 2080 O O . ILE A 1 260 ? -20.656 -1.165 2.01 1 94.5 260 ILE A O 1
ATOM 2084 N N . GLN A 1 261 ? -21.484 0.248 0.481 1 93.69 261 GLN A N 1
ATOM 2085 C CA . GLN A 1 261 ? -21.688 -0.772 -0.542 1 93.69 261 GLN A CA 1
ATOM 2086 C C . GLN A 1 261 ? -20.875 -0.465 -1.796 1 93.69 261 GLN A C 1
ATOM 2088 O O . GLN A 1 261 ? -20.984 0.625 -2.359 1 93.69 261 GLN A O 1
ATOM 2093 N N . VAL A 1 262 ? -20.094 -1.417 -2.115 1 94.88 262 VAL A N 1
ATOM 2094 C CA . VAL A 1 262 ? -19.219 -1.193 -3.262 1 94.88 262 VAL A CA 1
ATOM 2095 C C . VAL A 1 262 ? -19.234 -2.416 -4.176 1 94.88 262 VAL A C 1
ATOM 2097 O O . VAL A 1 262 ? -19.297 -3.553 -3.701 1 94.88 262 VAL A O 1
ATOM 2100 N N . ASN A 1 263 ? -19.25 -2.168 -5.484 1 94.88 263 ASN A N 1
ATOM 2101 C CA . ASN A 1 263 ? -19.094 -3.264 -6.43 1 94.88 263 ASN A CA 1
ATOM 2102 C C . ASN A 1 263 ? -17.609 -3.555 -6.699 1 94.88 263 ASN A C 1
ATOM 2104 O O . ASN A 1 263 ? -16.734 -2.875 -6.168 1 94.88 263 ASN A O 1
ATOM 2108 N N . ILE A 1 264 ? -17.359 -4.543 -7.488 1 94.12 264 ILE A N 1
ATOM 2109 C CA . ILE A 1 264 ? -16 -5.043 -7.66 1 94.12 264 ILE A CA 1
ATOM 2110 C C . ILE A 1 264 ? -15.148 -3.986 -8.359 1 94.12 264 ILE A C 1
ATOM 2112 O O . ILE A 1 264 ? -13.961 -3.83 -8.047 1 94.12 264 ILE A O 1
ATOM 2116 N N . GLN A 1 265 ? -15.703 -3.258 -9.234 1 93.25 265 GLN A N 1
ATOM 2117 C CA . GLN A 1 265 ? -14.953 -2.227 -9.945 1 93.25 265 GLN A CA 1
ATOM 2118 C C . GLN A 1 265 ? -14.539 -1.099 -9 1 93.25 265 GLN A C 1
ATOM 2120 O O . GLN A 1 265 ? -13.383 -0.683 -8.984 1 93.25 265 GLN A O 1
ATOM 2125 N N . GLU A 1 266 ? -15.477 -0.683 -8.219 1 92.69 266 GLU A N 1
ATOM 2126 C CA . GLU A 1 266 ? -15.195 0.344 -7.219 1 92.69 266 GLU A CA 1
ATOM 2127 C C . GLU A 1 266 ? -14.188 -0.147 -6.188 1 92.69 266 GLU A C 1
ATOM 2129 O O . GLU A 1 266 ? -13.281 0.592 -5.797 1 92.69 266 GLU A O 1
ATOM 2134 N N . TRP A 1 267 ? -14.367 -1.38 -5.852 1 94.56 267 TRP A N 1
ATOM 2135 C CA . TRP A 1 267 ? -13.477 -2.021 -4.895 1 94.56 267 TRP A CA 1
ATOM 2136 C C . TRP A 1 267 ? -12.039 -2.008 -5.398 1 94.56 267 TRP A C 1
ATOM 2138 O O . TRP A 1 267 ? -11.133 -1.558 -4.691 1 94.56 267 TRP A O 1
ATOM 2148 N N . LEU A 1 268 ? -11.852 -2.404 -6.605 1 95.81 268 LEU A N 1
ATOM 2149 C CA . LEU A 1 268 ? -10.516 -2.488 -7.176 1 95.81 268 LEU A CA 1
ATOM 2150 C C . LEU A 1 268 ? -9.938 -1.096 -7.41 1 95.81 268 LEU A C 1
ATOM 2152 O O . LEU A 1 268 ? -8.742 -0.875 -7.215 1 95.81 268 LEU A O 1
ATOM 2156 N N . GLN A 1 269 ? -10.742 -0.198 -7.785 1 94.12 269 GLN A N 1
ATOM 2157 C CA . GLN A 1 269 ? -10.281 1.172 -7.973 1 94.12 269 GLN A CA 1
ATOM 2158 C C . GLN A 1 269 ? -9.734 1.75 -6.668 1 94.12 269 GLN A C 1
ATOM 2160 O O . GLN A 1 269 ? -8.656 2.344 -6.645 1 94.12 269 GLN A O 1
ATOM 2165 N N . LEU A 1 270 ? -10.461 1.528 -5.613 1 93 270 LEU A N 1
ATOM 2166 C CA . LEU A 1 270 ? -10.109 2.086 -4.312 1 93 270 LEU A CA 1
ATOM 2167 C C . LEU A 1 270 ? -8.883 1.389 -3.732 1 93 270 LEU A C 1
ATOM 2169 O O . LEU A 1 270 ? -8.008 2.037 -3.146 1 93 270 LEU A O 1
ATOM 2173 N N . THR A 1 271 ? -8.773 0.104 -3.973 1 95.12 271 THR A N 1
ATOM 2174 C CA . THR A 1 271 ? -7.75 -0.661 -3.27 1 95.12 271 THR A CA 1
ATOM 2175 C C . THR A 1 271 ? -6.473 -0.744 -4.102 1 95.12 271 THR A C 1
ATOM 2177 O O . THR A 1 271 ? -5.379 -0.871 -3.551 1 95.12 271 THR A O 1
ATOM 2180 N N . MET A 1 272 ? -6.59 -0.603 -5.41 1 96.5 272 MET A N 1
ATOM 2181 C CA . MET A 1 272 ? -5.406 -0.729 -6.258 1 96.5 272 MET A CA 1
ATOM 2182 C C . MET A 1 272 ? -4.758 0.631 -6.492 1 96.5 272 MET A C 1
ATOM 2184 O O . MET A 1 272 ? -3.543 0.721 -6.676 1 96.5 272 MET A O 1
ATOM 2188 N N . TYR A 1 273 ? -5.566 1.642 -6.578 1 95.25 273 TYR A N 1
ATOM 2189 C CA . TYR A 1 273 ? -5.016 2.984 -6.715 1 95.25 273 TYR A CA 1
ATOM 2190 C C . TYR A 1 273 ? -4.746 3.605 -5.352 1 95.25 273 TYR A C 1
ATOM 2192 O O . TYR A 1 273 ? -5.367 4.605 -4.984 1 95.25 273 TYR A O 1
ATOM 2200 N N . SER A 1 274 ? -3.965 2.965 -4.664 1 93.69 274 SER A N 1
ATOM 2201 C CA . SER A 1 274 ? -3.629 3.367 -3.301 1 93.69 274 SER A CA 1
ATOM 2202 C C . SER A 1 274 ? -2.18 3.029 -2.967 1 93.69 274 SER A C 1
ATOM 2204 O O . SER A 1 274 ? -1.57 2.174 -3.613 1 93.69 274 SER A O 1
ATOM 2206 N N . MET B 1 1 ? -31.828 -84.562 6.148 1 23.12 1 MET B N 1
ATOM 2207 C CA . MET B 1 1 ? -31.922 -83.188 5.742 1 23.12 1 MET B CA 1
ATOM 2208 C C . MET B 1 1 ? -30.531 -82.625 5.461 1 23.12 1 MET B C 1
ATOM 2210 O O . MET B 1 1 ? -30.234 -81.438 5.84 1 23.12 1 MET B O 1
ATOM 2214 N N . ARG B 1 2 ? -29.625 -83.438 4.957 1 17.39 2 ARG B N 1
ATOM 2215 C CA . ARG B 1 2 ? -28.188 -83.625 4.777 1 17.39 2 ARG B CA 1
ATOM 2216 C C . ARG B 1 2 ? -27.641 -82.562 3.836 1 17.39 2 ARG B C 1
ATOM 2218 O O . ARG B 1 2 ? -28.391 -81.875 3.092 1 17.39 2 ARG B O 1
ATOM 2225 N N . ALA B 1 3 ? -26.531 -82.688 3.326 1 20.97 3 ALA B N 1
ATOM 2226 C CA . ALA B 1 3 ? -25.094 -82.562 3.166 1 20.97 3 ALA B CA 1
ATOM 2227 C C . ALA B 1 3 ? -24.734 -82.188 1.723 1 20.97 3 ALA B C 1
ATOM 2229 O O . ALA B 1 3 ? -23.562 -82.125 1.372 1 20.97 3 ALA B O 1
ATOM 2230 N N . LEU B 1 4 ? -25.844 -82.188 0.83 1 19.39 4 LEU B N 1
ATOM 2231 C CA . LEU B 1 4 ? -25.297 -82.5 -0.485 1 19.39 4 LEU B CA 1
ATOM 2232 C C . LEU B 1 4 ? -24.375 -81.375 -0.968 1 19.39 4 LEU B C 1
ATOM 2234 O O . LEU B 1 4 ? -24.453 -80.25 -0.485 1 19.39 4 LEU B O 1
ATOM 2238 N N . GLY B 1 5 ? -23.641 -81.5 -2.074 1 19.61 5 GLY B N 1
ATOM 2239 C CA . GLY B 1 5 ? -22.344 -81.625 -2.717 1 19.61 5 GLY B CA 1
ATOM 2240 C C . GLY B 1 5 ? -21.891 -80.375 -3.445 1 19.61 5 GLY B C 1
ATOM 2241 O O . GLY B 1 5 ? -20.766 -79.875 -3.246 1 19.61 5 GLY B O 1
ATOM 2242 N N . PRO B 1 6 ? -22.578 -79.875 -4.539 1 20.64 6 PRO B N 1
ATOM 2243 C CA . PRO B 1 6 ? -21.828 -79.812 -5.793 1 20.64 6 PRO B CA 1
ATOM 2244 C C . PRO B 1 6 ? -21.062 -78.562 -5.973 1 20.64 6 PRO B C 1
ATOM 2246 O O . PRO B 1 6 ? -21.234 -77.562 -5.199 1 20.64 6 PRO B O 1
ATOM 2249 N N . ARG B 1 7 ? -20.906 -77.875 -7.301 1 21.14 7 ARG B N 1
ATOM 2250 C CA . ARG B 1 7 ? -19.938 -77.688 -8.359 1 21.14 7 ARG B CA 1
ATOM 2251 C C . ARG B 1 7 ? -19.625 -76.188 -8.484 1 21.14 7 ARG B C 1
ATOM 2253 O O . ARG B 1 7 ? -20.422 -75.438 -9.031 1 21.14 7 ARG B O 1
ATOM 2260 N N . GLY B 1 8 ? -19.281 -75.312 -7.41 1 19.89 8 GLY B N 1
ATOM 2261 C CA . GLY B 1 8 ? -19.281 -73.875 -7.445 1 19.89 8 GLY B CA 1
ATOM 2262 C C . GLY B 1 8 ? -18.203 -73.312 -8.344 1 19.89 8 GLY B C 1
ATOM 2263 O O . GLY B 1 8 ? -17.047 -73.125 -7.934 1 19.89 8 GLY B O 1
ATOM 2264 N N . ARG B 1 9 ? -17.984 -73.625 -9.641 1 18.22 9 ARG B N 1
ATOM 2265 C CA . ARG B 1 9 ? -16.781 -73.438 -10.461 1 18.22 9 ARG B CA 1
ATOM 2266 C C . ARG B 1 9 ? -16.547 -72 -10.844 1 18.22 9 ARG B C 1
ATOM 2268 O O . ARG B 1 9 ? -15.508 -71.688 -11.422 1 18.22 9 ARG B O 1
ATOM 2275 N N . LEU B 1 10 ? -17.422 -70.938 -10.797 1 18.98 10 LEU B N 1
ATOM 2276 C CA . LEU B 1 10 ? -17.312 -70 -11.914 1 18.98 10 LEU B CA 1
ATOM 2277 C C . LEU B 1 10 ? -16.047 -69.188 -11.797 1 18.98 10 LEU B C 1
ATOM 2279 O O . LEU B 1 10 ? -15.891 -68.375 -10.844 1 18.98 10 LEU B O 1
ATOM 2283 N N . ALA B 1 11 ? -14.703 -69.5 -12.195 1 19.42 11 ALA B N 1
ATOM 2284 C CA . ALA B 1 11 ? -13.297 -69.062 -12.117 1 19.42 11 ALA B CA 1
ATOM 2285 C C . ALA B 1 11 ? -13.039 -67.812 -12.945 1 19.42 11 ALA B C 1
ATOM 2287 O O . ALA B 1 11 ? -11.906 -67.312 -12.984 1 19.42 11 ALA B O 1
ATOM 2288 N N . GLY B 1 12 ? -13.992 -67.062 -13.602 1 18.78 12 GLY B N 1
ATOM 2289 C CA . GLY B 1 12 ? -13.438 -66.375 -14.773 1 18.78 12 GLY B CA 1
ATOM 2290 C C . GLY B 1 12 ? -12.328 -65.438 -14.438 1 18.78 12 GLY B C 1
ATOM 2291 O O . GLY B 1 12 ? -12.273 -64.875 -13.32 1 18.78 12 GLY B O 1
ATOM 2292 N N . SER B 1 13 ? -11.094 -65.312 -15.141 1 17.62 13 SER B N 1
ATOM 2293 C CA . SER B 1 13 ? -9.703 -64.938 -15.305 1 17.62 13 SER B CA 1
ATOM 2294 C C . SER B 1 13 ? -9.578 -63.438 -15.602 1 17.62 13 SER B C 1
ATOM 2296 O O . SER B 1 13 ? -9.266 -63.031 -16.734 1 17.62 13 SER B O 1
ATOM 2298 N N . LEU B 1 14 ? -10.391 -62.438 -15.102 1 19.77 14 LEU B N 1
ATOM 2299 C CA . LEU B 1 14 ? -10.289 -61.094 -15.734 1 19.77 14 LEU B CA 1
ATOM 2300 C C . LEU B 1 14 ? -8.891 -60.531 -15.547 1 19.77 14 LEU B C 1
ATOM 2302 O O . LEU B 1 14 ? -8.398 -60.406 -14.422 1 19.77 14 LEU B O 1
ATOM 2306 N N . ARG B 1 15 ? -7.914 -60.531 -16.562 1 19.27 15 ARG B N 1
ATOM 2307 C CA . ARG B 1 15 ? -6.539 -60.156 -16.875 1 19.27 15 ARG B CA 1
ATOM 2308 C C . ARG B 1 15 ? -6.281 -58.688 -16.547 1 19.27 15 ARG B C 1
ATOM 2310 O O . ARG B 1 15 ? -7.141 -57.844 -16.766 1 19.27 15 ARG B O 1
ATOM 2317 N N . GLY B 1 16 ? -5.234 -58.281 -15.594 1 18.41 16 GLY B N 1
ATOM 2318 C CA . GLY B 1 16 ? -4.555 -57.281 -14.797 1 18.41 16 GLY B CA 1
ATOM 2319 C C . GLY B 1 16 ? -3.814 -56.25 -15.633 1 18.41 16 GLY B C 1
ATOM 2320 O O . GLY B 1 16 ? -2.588 -56.156 -15.562 1 18.41 16 GLY B O 1
ATOM 2321 N N . LEU B 1 17 ? -4.184 -55.75 -16.859 1 19.2 17 LEU B N 1
ATOM 2322 C CA . LEU B 1 17 ? -3.227 -55.062 -17.719 1 19.2 17 LEU B CA 1
ATOM 2323 C C . LEU B 1 17 ? -2.793 -53.75 -17.094 1 19.2 17 LEU B C 1
ATOM 2325 O O . LEU B 1 17 ? -3.574 -52.781 -17.031 1 19.2 17 LEU B O 1
ATOM 2329 N N . THR B 1 18 ? -2.145 -53.625 -15.883 1 19.56 18 THR B N 1
ATOM 2330 C CA . THR B 1 18 ? -1.756 -52.406 -15.18 1 19.56 18 THR B CA 1
ATOM 2331 C C . THR B 1 18 ? -0.645 -51.688 -15.93 1 19.56 18 THR B C 1
ATOM 2333 O O . THR B 1 18 ? 0.507 -52.125 -15.922 1 19.56 18 THR B O 1
ATOM 2336 N N . ARG B 1 19 ? -0.703 -51.25 -17.25 1 20.03 19 ARG B N 1
ATOM 2337 C CA . ARG B 1 19 ? 0.433 -50.688 -17.938 1 20.03 19 ARG B CA 1
ATOM 2338 C C . ARG B 1 19 ? 0.927 -49.406 -17.219 1 20.03 19 ARG B C 1
ATOM 2340 O O . ARG B 1 19 ? 0.133 -48.562 -16.859 1 20.03 19 ARG B O 1
ATOM 2347 N N . SER B 1 20 ? 2.072 -49.469 -16.469 1 20.34 20 SER B N 1
ATOM 2348 C CA . SER B 1 20 ? 2.926 -48.594 -15.68 1 20.34 20 SER B CA 1
ATOM 2349 C C . SER B 1 20 ? 3.41 -47.406 -16.516 1 20.34 20 SER B C 1
ATOM 2351 O O . SER B 1 20 ? 4.145 -47.594 -17.484 1 20.34 20 SER B O 1
ATOM 2353 N N . CYS B 1 21 ? 2.576 -46.406 -16.969 1 20.5 21 CYS B N 1
ATOM 2354 C CA . CYS B 1 21 ? 3.037 -45.312 -17.797 1 20.5 21 CYS B CA 1
ATOM 2355 C C . CYS B 1 21 ? 4.133 -44.5 -17.094 1 20.5 21 CYS B C 1
ATOM 2357 O O . CYS B 1 21 ? 3.916 -44 -16 1 20.5 21 CYS B O 1
ATOM 2359 N N . SER B 1 22 ? 5.465 -44.844 -17.219 1 20.25 22 SER B N 1
ATOM 2360 C CA . SER B 1 22 ? 6.734 -44.312 -16.75 1 20.25 22 SER B CA 1
ATOM 2361 C C . SER B 1 22 ? 6.918 -42.875 -17.172 1 20.25 22 SER B C 1
ATOM 2363 O O . SER B 1 22 ? 7.254 -42.594 -18.328 1 20.25 22 SER B O 1
ATOM 2365 N N . LEU B 1 23 ? 6.027 -41.938 -16.938 1 21.56 23 LEU B N 1
ATOM 2366 C CA . LEU B 1 23 ? 6.219 -40.562 -17.453 1 21.56 23 LEU B CA 1
ATOM 2367 C C . LEU B 1 23 ? 7.426 -39.906 -16.797 1 21.56 23 LEU B C 1
ATOM 2369 O O . LEU B 1 23 ? 7.359 -39.5 -15.641 1 21.56 23 LEU B O 1
ATOM 2373 N N . SER B 1 24 ? 8.719 -40.406 -16.875 1 20.14 24 SER B N 1
ATOM 2374 C CA . SER B 1 24 ? 9.969 -40 -16.25 1 20.14 24 SER B CA 1
ATOM 2375 C C . SER B 1 24 ? 10.383 -38.594 -16.656 1 20.14 24 SER B C 1
ATOM 2377 O O . SER B 1 24 ? 11.414 -38.094 -16.219 1 20.14 24 SER B O 1
ATOM 2379 N N . HIS B 1 25 ? 9.961 -37.969 -17.75 1 23.69 25 HIS B N 1
ATOM 2380 C CA . HIS B 1 25 ? 10.906 -37 -18.312 1 23.69 25 HIS B CA 1
ATOM 2381 C C . HIS B 1 25 ? 11.047 -35.781 -17.422 1 23.69 25 HIS B C 1
ATOM 2383 O O . HIS B 1 25 ? 10.102 -35 -17.297 1 23.69 25 HIS B O 1
ATOM 2389 N N . GLY B 1 26 ? 11.633 -35.875 -16.219 1 20.44 26 GLY B N 1
ATOM 2390 C CA . GLY B 1 26 ? 11.82 -34.781 -15.266 1 20.44 26 GLY B CA 1
ATOM 2391 C C . GLY B 1 26 ? 12.57 -33.594 -15.852 1 20.44 26 GLY B C 1
ATOM 2392 O O . GLY B 1 26 ? 13.227 -33.719 -16.891 1 20.44 26 GLY B O 1
ATOM 2393 N N . PRO B 1 27 ? 12.227 -32.344 -15.484 1 22.58 27 PRO B N 1
ATOM 2394 C CA . PRO B 1 27 ? 12.562 -31.016 -16 1 22.58 27 PRO B CA 1
ATOM 2395 C C . PRO B 1 27 ? 14.047 -30.688 -15.867 1 22.58 27 PRO B C 1
ATOM 2397 O O . PRO B 1 27 ? 14.547 -30.5 -14.758 1 22.58 27 PRO B O 1
ATOM 2400 N N . ALA B 1 28 ? 15.008 -31.328 -16.531 1 25.12 28 ALA B N 1
ATOM 2401 C CA . ALA B 1 28 ? 16.453 -31.156 -16.641 1 25.12 28 ALA B CA 1
ATOM 2402 C C . ALA B 1 28 ? 16.797 -29.719 -17.031 1 25.12 28 ALA B C 1
ATOM 2404 O O . ALA B 1 28 ? 17.969 -29.344 -17.078 1 25.12 28 ALA B O 1
ATOM 2405 N N . LEU B 1 29 ? 15.906 -28.922 -17.594 1 22.97 29 LEU B N 1
ATOM 2406 C CA . LEU B 1 29 ? 16.438 -27.875 -18.453 1 22.97 29 LEU B CA 1
ATOM 2407 C C . LEU B 1 29 ? 17.125 -26.797 -17.609 1 22.97 29 LEU B C 1
ATOM 2409 O O . LEU B 1 29 ? 17.938 -26.016 -18.141 1 22.97 29 LEU B O 1
ATOM 2413 N N . TRP B 1 30 ? 16.812 -26.547 -16.359 1 23.91 30 TRP B N 1
ATOM 2414 C CA . TRP B 1 30 ? 17.234 -25.234 -15.859 1 23.91 30 TRP B CA 1
ATOM 2415 C C . TRP B 1 30 ? 18.734 -25.203 -15.586 1 23.91 30 TRP B C 1
ATOM 2417 O O . TRP B 1 30 ? 19.25 -24.234 -15.023 1 23.91 30 TRP B O 1
ATOM 2427 N N . SER B 1 31 ? 19.516 -26.375 -15.82 1 22.86 31 SER B N 1
ATOM 2428 C CA . SER B 1 31 ? 20.906 -26.328 -15.406 1 22.86 31 SER B CA 1
ATOM 2429 C C . SER B 1 31 ? 21.719 -25.375 -16.281 1 22.86 31 SER B C 1
ATOM 2431 O O . SER B 1 31 ? 22.656 -24.719 -15.812 1 22.86 31 SER B O 1
ATOM 2433 N N . ARG B 1 32 ? 21.609 -25.562 -17.641 1 24.06 32 ARG B N 1
ATOM 2434 C CA . ARG B 1 32 ? 22.688 -25.234 -18.547 1 24.06 32 ARG B CA 1
ATOM 2435 C C . ARG B 1 32 ? 22.828 -23.719 -18.703 1 24.06 32 ARG B C 1
ATOM 2437 O O . ARG B 1 32 ? 23.781 -23.234 -19.312 1 24.06 32 ARG B O 1
ATOM 2444 N N . THR B 1 33 ? 21.828 -22.953 -18.547 1 24.14 33 THR B N 1
ATOM 2445 C CA . THR B 1 33 ? 21.797 -21.672 -19.219 1 24.14 33 THR B CA 1
ATOM 2446 C C . THR B 1 33 ? 22.812 -20.703 -18.594 1 24.14 33 THR B C 1
ATOM 2448 O O . THR B 1 33 ? 22.844 -19.531 -18.938 1 24.14 33 THR B O 1
ATOM 2451 N N . LEU B 1 34 ? 23.797 -21.109 -17.703 1 21.66 34 LEU B N 1
ATOM 2452 C CA . LEU B 1 34 ? 24.656 -20.094 -17.109 1 21.66 34 LEU B CA 1
ATOM 2453 C C . LEU B 1 34 ? 25.609 -19.5 -18.141 1 21.66 34 LEU B C 1
ATOM 2455 O O . LEU B 1 34 ? 26.297 -18.516 -17.859 1 21.66 34 LEU B O 1
ATOM 2459 N N . ARG B 1 35 ? 25.922 -20.266 -19.281 1 19.25 35 ARG B N 1
ATOM 2460 C CA . ARG B 1 35 ? 27.203 -19.922 -19.906 1 19.25 35 ARG B CA 1
ATOM 2461 C C . ARG B 1 35 ? 27.125 -18.562 -20.578 1 19.25 35 ARG B C 1
ATOM 2463 O O . ARG B 1 35 ? 28.078 -17.781 -20.516 1 19.25 35 ARG B O 1
ATOM 2470 N N . GLU B 1 36 ? 26.234 -18.391 -21.625 1 19.55 36 GLU B N 1
ATOM 2471 C CA . GLU B 1 36 ? 26.625 -17.625 -22.812 1 19.55 36 GLU B CA 1
ATOM 2472 C C . GLU B 1 36 ? 26.438 -16.125 -22.578 1 19.55 36 GLU B C 1
ATOM 2474 O O . GLU B 1 36 ? 25.328 -15.609 -22.719 1 19.55 36 GLU B O 1
ATOM 2479 N N . ALA B 1 37 ? 26.734 -15.5 -21.438 1 19.84 37 ALA B N 1
ATOM 2480 C CA . ALA B 1 37 ? 26.422 -14.102 -21.172 1 19.84 37 ALA B CA 1
ATOM 2481 C C . ALA B 1 37 ? 27.25 -13.18 -22.062 1 19.84 37 ALA B C 1
ATOM 2483 O O . ALA B 1 37 ? 27.312 -11.969 -21.828 1 19.84 37 ALA B O 1
ATOM 2484 N N . ARG B 1 38 ? 27.891 -13.734 -23.203 1 17.61 38 ARG B N 1
ATOM 2485 C CA . ARG B 1 38 ? 28.984 -12.883 -23.641 1 17.61 38 ARG B CA 1
ATOM 2486 C C . ARG B 1 38 ? 28.469 -11.547 -24.156 1 17.61 38 ARG B C 1
ATOM 2488 O O . ARG B 1 38 ? 28.938 -10.484 -23.75 1 17.61 38 ARG B O 1
ATOM 2495 N N . GLU B 1 39 ? 28.203 -11.398 -25.531 1 18.75 39 GLU B N 1
ATOM 2496 C CA . GLU B 1 39 ? 28.891 -10.461 -26.422 1 18.75 39 GLU B CA 1
ATOM 2497 C C . GLU B 1 39 ? 28.078 -9.188 -26.609 1 18.75 39 GLU B C 1
ATOM 2499 O O . GLU B 1 39 ? 28.625 -8.125 -26.875 1 18.75 39 GLU B O 1
ATOM 2504 N N . LEU B 1 40 ? 26.719 -9.164 -26.75 1 19.2 40 LEU B N 1
ATOM 2505 C CA . LEU B 1 40 ? 26.281 -8.391 -27.922 1 19.2 40 LEU B CA 1
ATOM 2506 C C . LEU B 1 40 ? 26.109 -6.922 -27.562 1 19.2 40 LEU B C 1
ATOM 2508 O O . LEU B 1 40 ? 25.203 -6.562 -26.812 1 19.2 40 LEU B O 1
ATOM 2512 N N . HIS B 1 41 ? 27.188 -6.027 -27.344 1 20.11 41 HIS B N 1
ATOM 2513 C CA . HIS B 1 41 ? 27.125 -4.617 -26.969 1 20.11 41 HIS B CA 1
ATOM 2514 C C . HIS B 1 41 ? 26.531 -3.775 -28.094 1 20.11 41 HIS B C 1
ATOM 2516 O O . HIS B 1 41 ? 26.578 -2.543 -28.047 1 20.11 41 HIS B O 1
ATOM 2522 N N . ARG B 1 42 ? 25.578 -4.305 -29 1 19.59 42 ARG B N 1
ATOM 2523 C CA . ARG B 1 42 ? 25.578 -3.404 -30.156 1 19.59 42 ARG B CA 1
ATOM 2524 C C . ARG B 1 42 ? 24.953 -2.059 -29.781 1 19.59 42 ARG B C 1
ATOM 2526 O O . ARG B 1 42 ? 24.031 -1.995 -28.969 1 19.59 42 ARG B O 1
ATOM 2533 N N . GLU B 1 43 ? 25.516 -0.876 -30.328 1 22.12 43 GLU B N 1
ATOM 2534 C CA . GLU B 1 43 ? 25.469 0.577 -30.188 1 22.12 43 GLU B CA 1
ATOM 2535 C C . GLU B 1 43 ? 24.156 1.14 -30.75 1 22.12 43 GLU B C 1
ATOM 2537 O O . GLU B 1 43 ? 23.922 1.093 -31.953 1 22.12 43 GLU B O 1
ATOM 2542 N N . PRO B 1 44 ? 22.922 0.71 -30.328 1 19.19 44 PRO B N 1
ATOM 2543 C CA . PRO B 1 44 ? 21.906 1.194 -31.266 1 19.19 44 PRO B CA 1
ATOM 2544 C C . PRO B 1 44 ? 21.828 2.719 -31.312 1 19.19 44 PRO B C 1
ATOM 2546 O O . PRO B 1 44 ? 22.078 3.383 -30.297 1 19.19 44 PRO B O 1
ATOM 2549 N N . ASP B 1 45 ? 21.953 3.35 -32.469 1 19.69 45 ASP B N 1
ATOM 2550 C CA . ASP B 1 45 ? 22.031 4.719 -32.969 1 19.69 45 ASP B CA 1
ATOM 2551 C C . ASP B 1 45 ? 20.703 5.457 -32.781 1 19.69 45 ASP B C 1
ATOM 2553 O O . ASP B 1 45 ? 20.672 6.688 -32.812 1 19.69 45 ASP B O 1
ATOM 2557 N N . SER B 1 46 ? 19.562 4.793 -32.625 1 18.12 46 SER B N 1
ATOM 2558 C CA . SER B 1 46 ? 18.469 5.387 -33.406 1 18.12 46 SER B CA 1
ATOM 2559 C C . SER B 1 46 ? 18.031 6.715 -32.812 1 18.12 46 SER B C 1
ATOM 2561 O O . SER B 1 46 ? 17.812 6.816 -31.609 1 18.12 46 SER B O 1
ATOM 2563 N N . ARG B 1 47 ? 18.203 7.949 -33.5 1 21.06 47 ARG B N 1
ATOM 2564 C CA . ARG B 1 47 ? 17.969 9.383 -33.438 1 21.06 47 ARG B CA 1
ATOM 2565 C C . ARG B 1 47 ? 16.469 9.68 -33.281 1 21.06 47 ARG B C 1
ATOM 2567 O O . ARG B 1 47 ? 16.094 10.781 -32.844 1 21.06 47 ARG B O 1
ATOM 2574 N N . THR B 1 48 ? 15.57 8.938 -33.844 1 19.48 48 THR B N 1
ATOM 2575 C CA . THR B 1 48 ? 14.531 9.781 -34.469 1 19.48 48 THR B CA 1
ATOM 2576 C C . THR B 1 48 ? 13.5 10.195 -33.406 1 19.48 48 THR B C 1
ATOM 2578 O O . THR B 1 48 ? 12.695 9.375 -32.969 1 19.48 48 THR B O 1
ATOM 2581 N N . ALA B 1 49 ? 13.773 10.922 -32.375 1 19.22 49 ALA B N 1
ATOM 2582 C CA . ALA B 1 49 ? 12.844 11.297 -31.328 1 19.22 49 ALA B CA 1
ATOM 2583 C C . ALA B 1 49 ? 11.711 12.164 -31.859 1 19.22 49 ALA B C 1
ATOM 2585 O O . ALA B 1 49 ? 11.938 13.297 -32.281 1 19.22 49 ALA B O 1
ATOM 2586 N N . GLY B 1 50 ? 10.852 11.617 -32.812 1 18.48 50 GLY B N 1
ATOM 2587 C CA . GLY B 1 50 ? 9.766 12.453 -33.312 1 18.48 50 GLY B CA 1
ATOM 2588 C C . GLY B 1 50 ? 8.969 13.102 -32.188 1 18.48 50 GLY B C 1
ATOM 2589 O O . GLY B 1 50 ? 8.906 12.57 -31.078 1 18.48 50 GLY B O 1
ATOM 2590 N N . ARG B 1 51 ? 8.789 14.438 -32.281 1 18.09 51 ARG B N 1
ATOM 2591 C CA . ARG B 1 51 ? 8.195 15.484 -31.453 1 18.09 51 ARG B CA 1
ATOM 2592 C C . ARG B 1 51 ? 6.707 15.242 -31.234 1 18.09 51 ARG B C 1
ATOM 2594 O O . ARG B 1 51 ? 5.887 15.562 -32.094 1 18.09 51 ARG B O 1
ATOM 2601 N N . ALA B 1 52 ? 6.23 14.023 -31.094 1 18 52 ALA B N 1
ATOM 2602 C CA . ALA B 1 52 ? 4.773 14.008 -31.094 1 18 52 ALA B CA 1
ATOM 2603 C C . ALA B 1 52 ? 4.219 14.883 -29.969 1 18 52 ALA B C 1
ATOM 2605 O O . ALA B 1 52 ? 4.324 14.539 -28.781 1 18 52 ALA B O 1
ATOM 2606 N N . SER B 1 53 ? 4.387 16.203 -29.969 1 17.62 53 SER B N 1
ATOM 2607 C CA . SER B 1 53 ? 3.887 17.078 -28.922 1 17.62 53 SER B CA 1
ATOM 2608 C C . SER B 1 53 ? 2.365 17.031 -28.844 1 17.62 53 SER B C 1
ATOM 2610 O O . SER B 1 53 ? 1.745 17.906 -28.219 1 17.62 53 SER B O 1
ATOM 2612 N N . GLU B 1 54 ? 1.662 16.016 -29.25 1 19.8 54 GLU B N 1
ATOM 2613 C CA . GLU B 1 54 ? 0.243 16.344 -29.281 1 19.8 54 GLU B CA 1
ATOM 2614 C C . GLU B 1 54 ? -0.217 16.906 -27.938 1 19.8 54 GLU B C 1
ATOM 2616 O O . GLU B 1 54 ? 0.133 16.359 -26.875 1 19.8 54 GLU B O 1
ATOM 2621 N N . ALA B 1 55 ? -0.461 18.203 -27.922 1 18.41 55 ALA B N 1
ATOM 2622 C CA . ALA B 1 55 ? -1.067 19.047 -26.891 1 18.41 55 ALA B CA 1
ATOM 2623 C C . ALA B 1 55 ? -2.324 18.391 -26.312 1 18.41 55 ALA B C 1
ATOM 2625 O O . ALA B 1 55 ? -3.295 18.156 -27.047 1 18.41 55 ALA B O 1
ATOM 2626 N N . TRP B 1 56 ? -2.127 17.375 -25.562 1 19.73 56 TRP B N 1
ATOM 2627 C CA . TRP B 1 56 ? -3.289 16.797 -24.891 1 19.73 56 TRP B CA 1
ATOM 2628 C C . TRP B 1 56 ? -4.117 17.891 -24.219 1 19.73 56 TRP B C 1
ATOM 2630 O O . TRP B 1 56 ? -3.574 18.75 -23.5 1 19.73 56 TRP B O 1
ATOM 2640 N N . GLU B 1 57 ? -5.09 18.422 -24.922 1 20.91 57 GLU B N 1
ATOM 2641 C CA . GLU B 1 57 ? -6.098 19.344 -24.391 1 20.91 57 GLU B CA 1
ATOM 2642 C C . GLU B 1 57 ? -6.562 18.922 -23 1 20.91 57 GLU B C 1
ATOM 2644 O O . GLU B 1 57 ? -6.902 17.766 -22.781 1 20.91 57 GLU B O 1
ATOM 2649 N N . PRO B 1 58 ? -6.039 19.703 -22.062 1 21.17 58 PRO B N 1
ATOM 2650 C CA . PRO B 1 58 ? -6.27 19.406 -20.656 1 21.17 58 PRO B CA 1
ATOM 2651 C C . PRO B 1 58 ? -7.754 19.297 -20.297 1 21.17 58 PRO B C 1
ATOM 2653 O O . PRO B 1 58 ? -8.508 20.25 -20.531 1 21.17 58 PRO B O 1
ATOM 2656 N N . HIS B 1 59 ? -8.469 18.297 -20.859 1 20.83 59 HIS B N 1
ATOM 2657 C CA . HIS B 1 59 ? -9.859 18.234 -20.453 1 20.83 59 HIS B CA 1
ATOM 2658 C C . HIS B 1 59 ? -9.992 18.391 -18.938 1 20.83 59 HIS B C 1
ATOM 2660 O O . HIS B 1 59 ? -9.328 17.688 -18.172 1 20.83 59 HIS B O 1
ATOM 2666 N N . TYR B 1 60 ? -10.117 19.562 -18.516 1 20.16 60 TYR B N 1
ATOM 2667 C CA . TYR B 1 60 ? -10.367 19.984 -17.141 1 20.16 60 TYR B CA 1
ATOM 2668 C C . TYR B 1 60 ? -11.492 19.156 -16.516 1 20.16 60 TYR B C 1
ATOM 2670 O O . TYR B 1 60 ? -12.672 19.391 -16.781 1 20.16 60 TYR B O 1
ATOM 2678 N N . SER B 1 61 ? -11.484 17.906 -16.703 1 22.75 61 SER B N 1
ATOM 2679 C CA . SER B 1 61 ? -12.633 17.266 -16.047 1 22.75 61 SER B CA 1
ATOM 2680 C C . SER B 1 61 ? -12.664 17.594 -14.562 1 22.75 61 SER B C 1
ATOM 2682 O O . SER B 1 61 ? -11.617 17.828 -13.953 1 22.75 61 SER B O 1
ATOM 2684 N N . GLY B 1 62 ? -13.695 18.172 -13.977 1 22.05 62 GLY B N 1
ATOM 2685 C CA . GLY B 1 62 ? -14.297 18.484 -12.695 1 22.05 62 GLY B CA 1
ATOM 2686 C C . GLY B 1 62 ? -13.797 17.594 -11.57 1 22.05 62 GLY B C 1
ATOM 2687 O O . GLY B 1 62 ? -13.203 16.547 -11.812 1 22.05 62 GLY B O 1
ATOM 2688 N N . LEU B 1 63 ? -13.727 18.156 -10.445 1 25.36 63 LEU B N 1
ATOM 2689 C CA . LEU B 1 63 ? -13.562 17.578 -9.117 1 25.36 63 LEU B CA 1
ATOM 2690 C C . LEU B 1 63 ? -14.07 16.141 -9.086 1 25.36 63 LEU B C 1
ATOM 2692 O O . LEU B 1 63 ? -15.234 15.883 -9.398 1 25.36 63 LEU B O 1
ATOM 2696 N N . ARG B 1 64 ? -13.375 15.211 -9.469 1 28.75 64 ARG B N 1
ATOM 2697 C CA . ARG B 1 64 ? -13.938 13.875 -9.641 1 28.75 64 ARG B CA 1
ATOM 2698 C C . ARG B 1 64 ? -14.781 13.477 -8.43 1 28.75 64 ARG B C 1
ATOM 2700 O O . ARG B 1 64 ? -14.25 13.266 -7.34 1 28.75 64 ARG B O 1
ATOM 2707 N N . SER B 1 65 ? -15.906 14.211 -8.016 1 30.48 65 SER B N 1
ATOM 2708 C CA . SER B 1 65 ? -16.906 13.453 -7.258 1 30.48 65 SER B CA 1
ATOM 2709 C C . SER B 1 65 ? -16.797 11.961 -7.559 1 30.48 65 SER B C 1
ATOM 2711 O O . SER B 1 65 ? -16.75 11.555 -8.727 1 30.48 65 SER B O 1
ATOM 2713 N N . PHE B 1 66 ? -15.961 11.305 -6.77 1 32.91 66 PHE B N 1
ATOM 2714 C CA . PHE B 1 66 ? -16.188 9.875 -6.965 1 32.91 66 PHE B CA 1
ATOM 2715 C C . PHE B 1 66 ? -17.609 9.609 -7.434 1 32.91 66 PHE B C 1
ATOM 2717 O O . PHE B 1 66 ? -18.516 9.445 -6.613 1 32.91 66 PHE B O 1
ATOM 2724 N N . GLU B 1 67 ? -18.188 10.602 -8.125 1 33.41 67 GLU B N 1
ATOM 2725 C CA . GLU B 1 67 ? -19.406 10.086 -8.734 1 33.41 67 GLU B CA 1
ATOM 2726 C C . GLU B 1 67 ? -19.156 8.75 -9.43 1 33.41 67 GLU B C 1
ATOM 2728 O O . GLU B 1 67 ? -18.484 8.703 -10.461 1 33.41 67 GLU B O 1
ATOM 2733 N N . PHE B 1 68 ? -18.938 7.809 -8.484 1 33.38 68 PHE B N 1
ATOM 2734 C CA . PHE B 1 68 ? -19.125 6.484 -9.07 1 33.38 68 PHE B CA 1
ATOM 2735 C C . PHE B 1 68 ? -20.234 6.5 -10.117 1 33.38 68 PHE B C 1
ATOM 2737 O O . PHE B 1 68 ? -21.406 6.48 -9.766 1 33.38 68 PHE B O 1
ATOM 2744 N N . ARG B 1 69 ? -20.062 7.398 -11.102 1 32.69 69 ARG B N 1
ATOM 2745 C CA . ARG B 1 69 ? -21.094 7.176 -12.109 1 32.69 69 ARG B CA 1
ATOM 2746 C C . ARG B 1 69 ? -21.188 5.699 -12.461 1 32.69 69 ARG B C 1
ATOM 2748 O O . ARG B 1 69 ? -20.234 5.105 -12.977 1 32.69 69 ARG B O 1
ATOM 2755 N N . SER B 1 70 ? -22.062 5.008 -11.734 1 31.55 70 SER B N 1
ATOM 2756 C CA . SER B 1 70 ? -22.5 3.689 -12.172 1 31.55 70 SER B CA 1
ATOM 2757 C C . SER B 1 70 ? -22.844 3.686 -13.664 1 31.55 70 SER B C 1
ATOM 2759 O O . SER B 1 70 ? -23.859 4.23 -14.078 1 31.55 70 SER B O 1
ATOM 2761 N N . GLU B 1 71 ? -21.953 4.035 -14.516 1 32.28 71 GLU B N 1
ATOM 2762 C CA . GLU B 1 71 ? -22.422 3.639 -15.844 1 32.28 71 GLU B CA 1
ATOM 2763 C C . GLU B 1 71 ? -22.891 2.188 -15.844 1 32.28 71 GLU B C 1
ATOM 2765 O O . GLU B 1 71 ? -22.219 1.31 -15.297 1 32.28 71 GLU B O 1
ATOM 2770 N N . PRO B 1 72 ? -24.172 1.927 -16.078 1 33.66 72 PRO B N 1
ATOM 2771 C CA . PRO B 1 72 ? -24.703 0.571 -16.234 1 33.66 72 PRO B CA 1
ATOM 2772 C C . PRO B 1 72 ? -23.891 -0.283 -17.188 1 33.66 72 PRO B C 1
ATOM 2774 O O . PRO B 1 72 ? -24.406 -1.234 -17.781 1 33.66 72 PRO B O 1
ATOM 2777 N N . THR B 1 73 ? -22.719 0.142 -17.625 1 33.31 73 THR B N 1
ATOM 2778 C CA . THR B 1 73 ? -22.297 -0.742 -18.703 1 33.31 73 THR B CA 1
ATOM 2779 C C . THR B 1 73 ? -22.188 -2.182 -18.219 1 33.31 73 THR B C 1
ATOM 2781 O O . THR B 1 73 ? -21.844 -2.424 -17.062 1 33.31 73 THR B O 1
ATOM 2784 N N . ASP B 1 74 ? -22.547 -3.18 -19.047 1 33.81 74 ASP B N 1
ATOM 2785 C CA . ASP B 1 74 ? -22.469 -4.637 -19.078 1 33.81 74 ASP B CA 1
ATOM 2786 C C . ASP B 1 74 ? -21.094 -5.117 -18.609 1 33.81 74 ASP B C 1
ATOM 2788 O O . ASP B 1 74 ? -20.766 -6.301 -18.719 1 33.81 74 ASP B O 1
ATOM 2792 N N . GLN B 1 75 ? -20.219 -4.305 -18.391 1 34.72 75 GLN B N 1
ATOM 2793 C CA . GLN B 1 75 ? -18.844 -4.676 -18.109 1 34.72 75 GLN B CA 1
ATOM 2794 C C . GLN B 1 75 ? -18.703 -5.238 -16.703 1 34.72 75 GLN B C 1
ATOM 2796 O O . GLN B 1 75 ? -17.594 -5.391 -16.188 1 34.72 75 GLN B O 1
ATOM 2801 N N . ARG B 1 76 ? -19.734 -5.352 -15.945 1 38.97 76 ARG B N 1
ATOM 2802 C CA . ARG B 1 76 ? -19.828 -6.051 -14.672 1 38.97 76 ARG B CA 1
ATOM 2803 C C . ARG B 1 76 ? -19.156 -7.422 -14.742 1 38.97 76 ARG B C 1
ATOM 2805 O O . ARG B 1 76 ? -18.875 -8.039 -13.719 1 38.97 76 ARG B O 1
ATOM 2812 N N . GLU B 1 77 ? -19.047 -8.07 -15.961 1 35.56 77 GLU B N 1
ATOM 2813 C CA . GLU B 1 77 ? -18.812 -9.5 -16.109 1 35.56 77 GLU B CA 1
ATOM 2814 C C . GLU B 1 77 ? -17.312 -9.82 -16.062 1 35.56 77 GLU B C 1
ATOM 2816 O O . GLU B 1 77 ? -16.922 -10.891 -15.602 1 35.56 77 GLU B O 1
ATOM 2821 N N . ALA B 1 78 ? -16.516 -9.023 -16.656 1 36.06 78 ALA B N 1
ATOM 2822 C CA . ALA B 1 78 ? -15.156 -9.508 -16.906 1 36.06 78 ALA B CA 1
ATOM 2823 C C . ALA B 1 78 ? -14.367 -9.617 -15.609 1 36.06 78 ALA B C 1
ATOM 2825 O O . ALA B 1 78 ? -13.555 -10.531 -15.445 1 36.06 78 ALA B O 1
ATOM 2826 N N . ALA B 1 79 ? -14.453 -8.641 -14.797 1 40.91 79 ALA B N 1
ATOM 2827 C CA . ALA B 1 79 ? -13.633 -8.734 -13.586 1 40.91 79 ALA B CA 1
ATOM 2828 C C . ALA B 1 79 ? -14 -9.977 -12.781 1 40.91 79 ALA B C 1
ATOM 2830 O O . ALA B 1 79 ? -13.227 -10.422 -11.93 1 40.91 79 ALA B O 1
ATOM 2831 N N . ALA B 1 80 ? -15.172 -10.492 -13.008 1 41.78 80 ALA B N 1
ATOM 2832 C CA . ALA B 1 80 ? -15.758 -11.609 -12.266 1 41.78 80 ALA B CA 1
ATOM 2833 C C . ALA B 1 80 ? -15.031 -12.914 -12.562 1 41.78 80 ALA B C 1
ATOM 2835 O O . ALA B 1 80 ? -15.266 -13.93 -11.906 1 41.78 80 ALA B O 1
ATOM 2836 N N . GLN B 1 81 ? -14.141 -12.742 -13.531 1 43.81 81 GLN B N 1
ATOM 2837 C CA . GLN B 1 81 ? -13.719 -14.07 -13.945 1 43.81 81 GLN B CA 1
ATOM 2838 C C . GLN B 1 81 ? -12.438 -14.492 -13.234 1 43.81 81 GLN B C 1
ATOM 2840 O O . GLN B 1 81 ? -11.867 -15.547 -13.539 1 43.81 81 GLN B O 1
ATOM 2845 N N . TYR B 1 82 ? -11.93 -13.531 -12.5 1 44.47 82 TYR B N 1
ATOM 2846 C CA . TYR B 1 82 ? -10.766 -14.062 -11.805 1 44.47 82 TYR B CA 1
ATOM 2847 C C . TYR B 1 82 ? -11.18 -14.977 -10.656 1 44.47 82 TYR B C 1
ATOM 2849 O O . TYR B 1 82 ? -11.914 -14.555 -9.758 1 44.47 82 TYR B O 1
ATOM 2857 N N . ASN B 1 83 ? -10.914 -16.375 -10.805 1 47.22 83 ASN B N 1
ATOM 2858 C CA . ASN B 1 83 ? -11.133 -17.344 -9.734 1 47.22 83 ASN B CA 1
ATOM 2859 C C . ASN B 1 83 ? -9.836 -17.672 -9 1 47.22 83 ASN B C 1
ATOM 2861 O O . ASN B 1 83 ? -9.094 -18.562 -9.414 1 47.22 83 ASN B O 1
ATOM 2865 N N . PRO B 1 84 ? -9.477 -16.719 -8.125 1 46.5 84 PRO B N 1
ATOM 2866 C CA . PRO B 1 84 ? -8.266 -17.109 -7.402 1 46.5 84 PRO B CA 1
ATOM 2867 C C . PRO B 1 84 ? -8.375 -18.484 -6.746 1 46.5 84 PRO B C 1
ATOM 2869 O O . PRO B 1 84 ? -9.469 -18.891 -6.355 1 46.5 84 PRO B O 1
ATOM 2872 N N . GLU B 1 85 ? -7.453 -19.406 -6.973 1 48.72 85 GLU B N 1
ATOM 2873 C CA . GLU B 1 85 ? -7.438 -20.641 -6.191 1 48.72 85 GLU B CA 1
ATOM 2874 C C . GLU B 1 85 ? -7.434 -20.344 -4.691 1 48.72 85 GLU B C 1
ATOM 2876 O O . GLU B 1 85 ? -6.695 -19.469 -4.23 1 48.72 85 GLU B O 1
ATOM 2881 N N . PRO B 1 86 ? -8.422 -20.781 -4.016 1 46 86 PRO B N 1
ATOM 2882 C CA . PRO B 1 86 ? -8.461 -20.516 -2.576 1 46 86 PRO B CA 1
ATOM 2883 C C . PRO B 1 86 ? -7.148 -20.875 -1.879 1 46 86 PRO B C 1
ATOM 2885 O O . PRO B 1 86 ? -6.469 -21.828 -2.291 1 46 86 PRO B O 1
ATOM 2888 N N . PRO B 1 87 ? -6.586 -20.078 -1.139 1 43.03 87 PRO B N 1
ATOM 2889 C CA . PRO B 1 87 ? -5.422 -20.578 -0.394 1 43.03 87 PRO B CA 1
ATOM 2890 C C . PRO B 1 87 ? -5.711 -21.859 0.379 1 43.03 87 PRO B C 1
ATOM 2892 O O . PRO B 1 87 ? -6.852 -22.094 0.784 1 43.03 87 PRO B O 1
ATOM 2895 N N . PRO B 1 88 ? -4.859 -22.859 0.318 1 41.31 88 PRO B N 1
ATOM 2896 C CA . PRO B 1 88 ? -5.145 -24.125 1.015 1 41.31 88 PRO B CA 1
ATOM 2897 C C . PRO B 1 88 ? -5.434 -23.922 2.5 1 41.31 88 PRO B C 1
ATOM 2899 O O . PRO B 1 88 ? -4.906 -22.984 3.115 1 41.31 88 PRO B O 1
ATOM 2902 N N . PRO B 1 89 ? -6.477 -24.578 2.984 1 39.44 89 PRO B N 1
ATOM 2903 C CA . PRO B 1 89 ? -6.738 -24.531 4.426 1 39.44 89 PRO B CA 1
ATOM 2904 C C . PRO B 1 89 ? -5.52 -24.922 5.258 1 39.44 89 PRO B C 1
ATOM 2906 O O . PRO B 1 89 ? -4.621 -25.594 4.762 1 39.44 89 PRO B O 1
ATOM 2909 N N . ARG B 1 90 ? -5.414 -24.406 6.492 1 36.44 90 ARG B N 1
ATOM 2910 C CA . ARG B 1 90 ? -4.348 -24.641 7.461 1 36.44 90 ARG B CA 1
ATOM 2911 C C . ARG B 1 90 ? -4.211 -26.141 7.77 1 36.44 90 ARG B C 1
ATOM 2913 O O . ARG B 1 90 ? -5.066 -26.719 8.438 1 36.44 90 ARG B O 1
ATOM 2920 N N . THR B 1 91 ? -3.92 -27.141 6.922 1 34 91 THR B N 1
ATOM 2921 C CA . THR B 1 91 ? -3.678 -28.469 7.445 1 34 91 THR B CA 1
ATOM 2922 C C . THR B 1 91 ? -2.422 -28.5 8.312 1 34 91 THR B C 1
ATOM 2924 O O . THR B 1 91 ? -1.419 -27.859 7.98 1 34 91 THR B O 1
ATOM 2927 N N . HIS B 1 92 ? -2.604 -28.719 9.57 1 32.56 92 HIS B N 1
ATOM 2928 C CA . HIS B 1 92 ? -1.513 -29.016 10.5 1 32.56 92 HIS B CA 1
ATOM 2929 C C . HIS B 1 92 ? -0.435 -29.859 9.836 1 32.56 92 HIS B C 1
ATOM 2931 O O . HIS B 1 92 ? -0.746 -30.797 9.094 1 32.56 92 HIS B O 1
ATOM 2937 N N . PHE B 1 93 ? 0.767 -29.438 9.859 1 35.66 93 PHE B N 1
ATOM 2938 C CA . PHE B 1 93 ? 2.012 -30 9.352 1 35.66 93 PHE B CA 1
ATOM 2939 C C . PHE B 1 93 ? 2.176 -31.453 9.805 1 35.66 93 PHE B C 1
ATOM 2941 O O . PHE B 1 93 ? 3.039 -32.156 9.305 1 35.66 93 PHE B O 1
ATOM 2948 N N . SER B 1 94 ? 1.592 -31.828 10.898 1 34.16 94 SER B N 1
ATOM 2949 C CA . SER B 1 94 ? 2.193 -33.062 11.406 1 34.16 94 SER B CA 1
ATOM 2950 C C . SER B 1 94 ? 2.164 -34.156 10.352 1 34.16 94 SER B C 1
ATOM 2952 O O . SER B 1 94 ? 3.135 -34.906 10.195 1 34.16 94 SER B O 1
ATOM 2954 N N . ASN B 1 95 ? 0.981 -34.656 9.914 1 35.97 95 ASN B N 1
ATOM 2955 C CA . ASN B 1 95 ? 0.877 -35.969 9.273 1 35.97 95 ASN B CA 1
ATOM 2956 C C . ASN B 1 95 ? 1.15 -35.875 7.777 1 35.97 95 ASN B C 1
ATOM 2958 O O . ASN B 1 95 ? 1.016 -36.875 7.062 1 35.97 95 ASN B O 1
ATOM 2962 N N . ILE B 1 96 ? 1.211 -34.781 7.129 1 43.19 96 ILE B N 1
ATOM 2963 C CA . ILE B 1 96 ? 1.207 -34.688 5.676 1 43.19 96 ILE B CA 1
ATOM 2964 C C . ILE B 1 96 ? 2.615 -34.938 5.137 1 43.19 96 ILE B C 1
ATOM 2966 O O . ILE B 1 96 ? 2.824 -34.969 3.924 1 43.19 96 ILE B O 1
ATOM 2970 N N . GLU B 1 97 ? 3.547 -34.938 5.914 1 45.34 97 GLU B N 1
ATOM 2971 C CA . GLU B 1 97 ? 4.91 -35.188 5.457 1 45.34 97 GLU B CA 1
ATOM 2972 C C . GLU B 1 97 ? 5 -36.469 4.641 1 45.34 97 GLU B C 1
ATOM 2974 O O . GLU B 1 97 ? 5.781 -36.562 3.691 1 45.34 97 GLU B O 1
ATOM 2979 N N . ALA B 1 98 ? 4.223 -37.438 4.977 1 49.06 98 ALA B N 1
ATOM 2980 C CA . ALA B 1 98 ? 4.523 -38.75 4.414 1 49.06 98 ALA B CA 1
ATOM 2981 C C . ALA B 1 98 ? 4.184 -38.812 2.926 1 49.06 98 ALA B C 1
ATOM 2983 O O . ALA B 1 98 ? 4.848 -39.5 2.154 1 49.06 98 ALA B O 1
ATOM 2984 N N . ASN B 1 99 ? 3.154 -38.031 2.482 1 50 99 ASN B N 1
ATOM 2985 C CA . ASN B 1 99 ? 2.721 -38.188 1.099 1 50 99 ASN B CA 1
ATOM 2986 C C . ASN B 1 99 ? 2.973 -36.938 0.289 1 50 99 ASN B C 1
ATOM 2988 O O . ASN B 1 99 ? 2.328 -36.688 -0.737 1 50 99 ASN B O 1
ATOM 2992 N N . GLU B 1 100 ? 3.922 -36.156 0.767 1 65.81 100 GLU B N 1
ATOM 2993 C CA . GLU B 1 100 ? 4.195 -34.906 0.032 1 65.81 100 GLU B CA 1
ATOM 2994 C C . GLU B 1 100 ? 5.012 -35.188 -1.228 1 65.81 100 GLU B C 1
ATOM 2996 O O . GLU B 1 100 ? 5.895 -36.062 -1.225 1 65.81 100 GLU B O 1
ATOM 3001 N N . SER B 1 101 ? 4.555 -34.719 -2.414 1 75.75 101 SER B N 1
ATOM 3002 C CA . SER B 1 101 ? 5.34 -34.781 -3.643 1 75.75 101 SER B CA 1
ATOM 3003 C C . SER B 1 101 ? 6.758 -34.281 -3.418 1 75.75 101 SER B C 1
ATOM 3005 O O . SER B 1 101 ? 7.031 -33.594 -2.43 1 75.75 101 SER B O 1
ATOM 3007 N N . GLU B 1 102 ? 7.668 -34.844 -4.18 1 78.75 102 GLU B N 1
ATOM 3008 C CA . GLU B 1 102 ? 9.062 -34.406 -4.105 1 78.75 102 GLU B CA 1
ATOM 3009 C C . GLU B 1 102 ? 9.18 -32.875 -4.207 1 78.75 102 GLU B C 1
ATOM 3011 O O . GLU B 1 102 ? 10 -32.281 -3.52 1 78.75 102 GLU B O 1
ATOM 3016 N N . GLU B 1 103 ? 8.336 -32.281 -4.961 1 77.44 103 GLU B N 1
ATOM 3017 C CA . GLU B 1 103 ? 8.352 -30.828 -5.125 1 77.44 103 GLU B CA 1
ATOM 3018 C C . GLU B 1 103 ? 8 -30.125 -3.816 1 77.44 103 GLU B C 1
ATOM 3020 O O . GLU B 1 103 ? 8.641 -29.141 -3.445 1 77.44 103 GLU B O 1
ATOM 3025 N N . VAL B 1 104 ? 7.137 -30.656 -3.176 1 84.44 104 VAL B N 1
ATOM 3026 C CA . VAL B 1 104 ? 6.707 -30.047 -1.919 1 84.44 104 VAL B CA 1
ATOM 3027 C C . VAL B 1 104 ? 7.789 -30.234 -0.857 1 84.44 104 VAL B C 1
ATOM 3029 O O . VAL B 1 104 ? 8.031 -29.344 -0.039 1 84.44 104 VAL B O 1
ATOM 3032 N N . ARG B 1 105 ? 8.406 -31.328 -0.874 1 84.62 105 ARG B N 1
ATOM 3033 C CA . ARG B 1 105 ? 9.484 -31.594 0.079 1 84.62 105 ARG B CA 1
ATOM 3034 C C . ARG B 1 105 ? 10.641 -30.625 -0.122 1 84.62 105 ARG B C 1
ATOM 3036 O O . ARG B 1 105 ? 11.211 -30.125 0.848 1 84.62 105 ARG B O 1
ATOM 3043 N N . GLN B 1 106 ? 11 -30.438 -1.36 1 83.75 106 GLN B N 1
ATOM 3044 C CA . GLN B 1 106 ? 12.062 -29.484 -1.671 1 83.75 106 GLN B CA 1
ATOM 3045 C C . GLN B 1 106 ? 11.688 -28.078 -1.235 1 83.75 106 GLN B C 1
ATOM 3047 O O . GLN B 1 106 ? 12.523 -27.344 -0.693 1 83.75 106 GLN B O 1
ATOM 3052 N N . PHE B 1 107 ? 10.484 -27.781 -1.446 1 87.25 107 PHE B N 1
ATOM 3053 C CA . PHE B 1 107 ? 10.016 -26.453 -1.039 1 87.25 107 PHE B CA 1
ATOM 3054 C C . PHE B 1 107 ? 10.031 -26.312 0.479 1 87.25 107 PHE B C 1
ATOM 3056 O O . PHE B 1 107 ? 10.367 -25.25 1.006 1 87.25 107 PHE B O 1
ATOM 3063 N N . ARG B 1 108 ? 9.711 -27.391 1.11 1 88.25 108 ARG B N 1
ATOM 3064 C CA . ARG B 1 108 ? 9.711 -27.359 2.57 1 88.25 108 ARG B CA 1
ATOM 3065 C C . ARG B 1 108 ? 11.109 -27.109 3.113 1 88.25 108 ARG B C 1
ATOM 3067 O O . ARG B 1 108 ? 11.273 -26.422 4.121 1 88.25 108 ARG B O 1
ATOM 3074 N N . ARG B 1 109 ? 12 -27.656 2.48 1 87.69 109 ARG B N 1
ATOM 3075 C CA . ARG B 1 109 ? 13.383 -27.406 2.875 1 87.69 109 ARG B CA 1
ATOM 3076 C C . ARG B 1 109 ? 13.758 -25.938 2.693 1 87.69 109 ARG B C 1
ATOM 3078 O O . ARG B 1 109 ? 14.367 -25.328 3.578 1 87.69 109 ARG B O 1
ATOM 3085 N N . LEU B 1 110 ? 13.398 -25.391 1.55 1 85.19 110 LEU B N 1
ATOM 3086 C CA . LEU B 1 110 ? 13.625 -23.984 1.288 1 85.19 110 LEU B CA 1
ATOM 3087 C C . LEU B 1 110 ? 12.93 -23.109 2.328 1 85.19 110 LEU B C 1
ATOM 3089 O O . LEU B 1 110 ? 13.523 -22.172 2.865 1 85.19 110 LEU B O 1
ATOM 3093 N N . PHE B 1 111 ? 11.758 -23.469 2.59 1 90.62 111 PHE B N 1
ATOM 3094 C CA . PHE B 1 111 ? 10.961 -22.734 3.564 1 90.62 111 PHE B CA 1
ATOM 3095 C C . PHE B 1 111 ? 11.617 -22.766 4.938 1 90.62 111 PHE B C 1
ATOM 3097 O O . PHE B 1 111 ? 11.734 -21.734 5.598 1 90.62 111 PHE B O 1
ATOM 3104 N N . THR B 1 112 ? 12.031 -23.922 5.309 1 90.75 112 THR B N 1
ATOM 3105 C CA . THR B 1 112 ? 12.656 -24.094 6.617 1 90.75 112 THR B CA 1
ATOM 3106 C C . THR B 1 112 ? 13.945 -23.266 6.703 1 90.75 112 THR B C 1
ATOM 3108 O O . THR B 1 112 ? 14.242 -22.672 7.738 1 90.75 112 THR B O 1
ATOM 3111 N N . GLN B 1 113 ? 14.625 -23.219 5.656 1 90 113 GLN B N 1
ATOM 3112 C CA . GLN B 1 113 ? 15.859 -22.438 5.605 1 90 113 GLN B CA 1
ATOM 3113 C C . GLN B 1 113 ? 15.562 -20.938 5.715 1 90 113 GLN B C 1
ATOM 3115 O O . GLN B 1 113 ? 16.297 -20.203 6.367 1 90 113 GLN B O 1
ATOM 3120 N N . LEU B 1 114 ? 14.5 -20.531 5.141 1 90.06 114 LEU B N 1
ATOM 3121 C CA . LEU B 1 114 ? 14.133 -19.125 5.113 1 90.06 114 LEU B CA 1
ATOM 3122 C C . LEU B 1 114 ? 13.484 -18.703 6.426 1 90.06 114 LEU B C 1
ATOM 3124 O O . LEU B 1 114 ? 13.828 -17.656 6.996 1 90.06 114 LEU B O 1
ATOM 3128 N N . ALA B 1 115 ? 12.555 -19.438 6.879 1 91.69 115 ALA B N 1
ATOM 3129 C CA . ALA B 1 115 ? 11.711 -19.094 8.016 1 91.69 115 ALA B CA 1
ATOM 3130 C C . ALA B 1 115 ? 12.469 -19.219 9.328 1 91.69 115 ALA B C 1
ATOM 3132 O O . ALA B 1 115 ? 12.18 -18.516 10.297 1 91.69 115 ALA B O 1
ATOM 3133 N N . GLY B 1 116 ? 13.352 -20.125 9.406 1 90.75 116 GLY B N 1
ATOM 3134 C CA . GLY B 1 116 ? 14.07 -20.391 10.641 1 90.75 116 GLY B CA 1
ATOM 3135 C C . GLY B 1 116 ? 13.234 -21.141 11.664 1 90.75 116 GLY B C 1
ATOM 3136 O O . GLY B 1 116 ? 12.422 -22 11.305 1 90.75 116 GLY B O 1
ATOM 3137 N N . ASP B 1 117 ? 13.422 -20.797 12.984 1 90.44 117 ASP B N 1
ATOM 3138 C CA . ASP B 1 117 ? 12.906 -21.594 14.102 1 90.44 117 ASP B CA 1
ATOM 3139 C C . ASP B 1 117 ? 11.398 -21.391 14.266 1 90.44 117 ASP B C 1
ATOM 3141 O O . ASP B 1 117 ? 10.688 -22.312 14.68 1 90.44 117 ASP B O 1
ATOM 3145 N N . ASP B 1 118 ? 10.977 -20.219 13.898 1 91 118 ASP B N 1
ATOM 3146 C CA . ASP B 1 118 ? 9.57 -19.953 14.164 1 91 118 ASP B CA 1
ATOM 3147 C C . ASP B 1 118 ? 8.688 -20.484 13.031 1 91 118 ASP B C 1
ATOM 3149 O O . ASP B 1 118 ? 7.457 -20.453 13.133 1 91 118 ASP B O 1
ATOM 3153 N N . MET B 1 119 ? 9.297 -20.938 11.922 1 93.25 119 MET B N 1
ATOM 3154 C CA . MET B 1 119 ? 8.625 -21.562 10.781 1 93.25 119 MET B CA 1
ATOM 3155 C C . MET B 1 119 ? 7.625 -20.594 10.148 1 93.25 119 MET B C 1
ATOM 3157 O O . MET B 1 119 ? 6.527 -21 9.75 1 93.25 119 MET B O 1
ATOM 3161 N N . GLU B 1 120 ? 7.93 -19.328 10.211 1 96.38 120 GLU B N 1
ATOM 3162 C CA . GLU B 1 120 ? 7.191 -18.281 9.516 1 96.38 120 GLU B CA 1
ATOM 3163 C C . GLU B 1 120 ? 8.141 -17.312 8.82 1 96.38 120 GLU B C 1
ATOM 3165 O O . GLU B 1 120 ? 9.203 -16.984 9.352 1 96.38 120 GLU B O 1
ATOM 3170 N N . VAL B 1 121 ? 7.805 -16.859 7.656 1 97 121 VAL B N 1
ATOM 3171 C CA . VAL B 1 121 ? 8.641 -15.977 6.855 1 97 121 VAL B CA 1
ATOM 3172 C C . VAL B 1 121 ? 8.25 -14.523 7.125 1 97 121 VAL B C 1
ATOM 3174 O O . VAL B 1 121 ? 7.102 -14.133 6.898 1 97 121 VAL B O 1
ATOM 3177 N N . SER B 1 122 ? 9.172 -13.75 7.637 1 97 122 SER B N 1
ATOM 3178 C CA . SER B 1 122 ? 8.953 -12.328 7.879 1 97 122 SER B CA 1
ATOM 3179 C C . SER B 1 122 ? 9.125 -11.523 6.602 1 97 122 SER B C 1
ATOM 3181 O O . SER B 1 122 ? 9.594 -12.047 5.586 1 97 122 SER B O 1
ATOM 3183 N N . ALA B 1 123 ? 8.82 -10.258 6.68 1 97.19 123 ALA B N 1
ATOM 3184 C CA . ALA B 1 123 ? 8.992 -9.352 5.547 1 97.19 123 ALA B CA 1
ATOM 3185 C C . ALA B 1 123 ? 10.461 -9.227 5.16 1 97.19 123 ALA B C 1
ATOM 3187 O O . ALA B 1 123 ? 10.797 -9.203 3.973 1 97.19 123 ALA B O 1
ATOM 3188 N N . THR B 1 124 ? 11.312 -9.156 6.141 1 96.69 124 THR B N 1
ATOM 3189 C CA . THR B 1 124 ? 12.75 -9.039 5.883 1 96.69 124 THR B CA 1
ATOM 3190 C C . THR B 1 124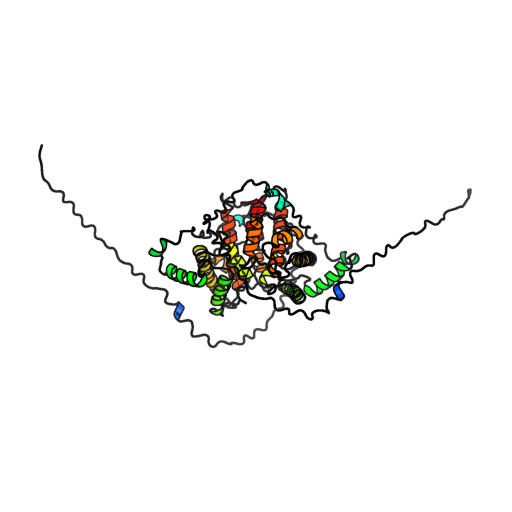 ? 13.273 -10.297 5.195 1 96.69 124 THR B C 1
ATOM 3192 O O . THR B 1 124 ? 14.055 -10.211 4.242 1 96.69 124 THR B O 1
ATOM 3195 N N . GLU B 1 125 ? 12.844 -11.414 5.648 1 97.19 125 GLU B N 1
ATOM 3196 C CA . GLU B 1 125 ? 13.242 -12.68 5.047 1 97.19 125 GLU B CA 1
ATOM 3197 C C . GLU B 1 125 ? 12.711 -12.812 3.621 1 97.19 125 GLU B C 1
ATOM 3199 O O . GLU B 1 125 ? 13.422 -13.281 2.73 1 97.19 125 GLU B O 1
ATOM 3204 N N . LEU B 1 126 ? 11.477 -12.391 3.432 1 97.56 126 LEU B N 1
ATOM 3205 C CA . LEU B 1 126 ? 10.906 -12.375 2.09 1 97.56 126 LEU B CA 1
ATOM 3206 C C . LEU B 1 126 ? 11.703 -11.445 1.176 1 97.56 126 LEU B C 1
ATOM 3208 O O . LEU B 1 126 ? 12.031 -11.812 0.047 1 97.56 126 LEU B O 1
ATOM 3212 N N . MET B 1 127 ? 12 -10.289 1.664 1 97.25 127 MET B N 1
ATOM 3213 C CA . MET B 1 127 ? 12.773 -9.32 0.901 1 97.25 127 MET B CA 1
ATOM 3214 C C . MET B 1 127 ? 14.109 -9.914 0.468 1 97.25 127 MET B C 1
ATOM 3216 O O . MET B 1 127 ? 14.508 -9.789 -0.694 1 97.25 127 MET B O 1
ATOM 3220 N N . ASN B 1 128 ? 14.773 -10.57 1.358 1 95.94 128 ASN B N 1
ATOM 3221 C CA . ASN B 1 128 ? 16.094 -11.133 1.082 1 95.94 128 ASN B CA 1
ATOM 3222 C C . ASN B 1 128 ? 16.031 -12.211 0.004 1 95.94 128 ASN B C 1
ATOM 3224 O O . ASN B 1 128 ? 16.828 -12.219 -0.925 1 95.94 128 ASN B O 1
ATOM 3228 N N . ILE B 1 129 ? 15.086 -13.117 0.112 1 95.69 129 ILE B N 1
ATOM 3229 C CA . ILE B 1 129 ? 15.016 -14.211 -0.85 1 95.69 129 ILE B CA 1
ATOM 3230 C C . ILE B 1 129 ? 14.586 -13.672 -2.213 1 95.69 129 ILE B C 1
ATOM 3232 O O . ILE B 1 129 ? 15.07 -14.141 -3.25 1 95.69 129 ILE B O 1
ATOM 3236 N N . LEU B 1 130 ? 13.688 -12.703 -2.293 1 96.81 130 LEU B N 1
ATOM 3237 C CA . LEU B 1 130 ? 13.266 -12.133 -3.564 1 96.81 130 LEU B CA 1
ATOM 3238 C C . LEU B 1 130 ? 14.414 -11.383 -4.234 1 96.81 130 LEU B C 1
ATOM 3240 O O . LEU B 1 130 ? 14.594 -11.484 -5.449 1 96.81 130 LEU B O 1
ATOM 3244 N N . ASN B 1 131 ? 15.125 -10.648 -3.465 1 96.44 131 ASN B N 1
ATOM 3245 C CA . ASN B 1 131 ? 16.266 -9.93 -4.027 1 96.44 131 ASN B CA 1
ATOM 3246 C C . ASN B 1 131 ? 17.375 -10.883 -4.465 1 96.44 131 ASN B C 1
ATOM 3248 O O . ASN B 1 131 ? 18.094 -10.602 -5.418 1 96.44 131 ASN B O 1
ATOM 3252 N N . LYS B 1 132 ? 17.516 -11.953 -3.795 1 93.69 132 LYS B N 1
ATOM 3253 C CA . LYS B 1 132 ? 18.422 -12.992 -4.273 1 93.69 132 LYS B CA 1
ATOM 3254 C C . LYS B 1 132 ? 17.984 -13.516 -5.637 1 93.69 132 LYS B C 1
ATOM 3256 O O . LYS B 1 132 ? 18.812 -13.734 -6.52 1 93.69 132 LYS B O 1
ATOM 3261 N N . VAL B 1 133 ? 16.719 -13.75 -5.781 1 91.38 133 VAL B N 1
ATOM 3262 C CA . VAL B 1 133 ? 16.156 -14.203 -7.051 1 91.38 133 VAL B CA 1
ATOM 3263 C C . VAL B 1 133 ? 16.469 -13.18 -8.141 1 91.38 133 VAL B C 1
ATOM 3265 O O . VAL B 1 133 ? 16.891 -13.547 -9.242 1 91.38 133 VAL B O 1
ATOM 3268 N N . VAL B 1 134 ? 16.281 -11.93 -7.902 1 93.38 134 VAL B N 1
ATOM 3269 C CA . VAL B 1 134 ? 16.5 -10.852 -8.859 1 93.38 134 VAL B CA 1
ATOM 3270 C C . VAL B 1 134 ? 17.969 -10.805 -9.266 1 93.38 134 VAL B C 1
ATOM 3272 O O . VAL B 1 134 ? 18.297 -10.562 -10.43 1 93.38 134 VAL B O 1
ATOM 3275 N N . THR B 1 135 ? 18.844 -11.008 -8.344 1 93.94 135 THR B N 1
ATOM 3276 C CA . THR B 1 135 ? 20.281 -10.992 -8.633 1 93.94 135 THR B CA 1
ATOM 3277 C C . THR B 1 135 ? 20.641 -12.094 -9.617 1 93.94 135 THR B C 1
ATOM 3279 O O . THR B 1 135 ? 21.594 -11.953 -10.398 1 93.94 135 THR B O 1
ATOM 3282 N N . ARG B 1 136 ? 19.922 -13.125 -9.641 1 92.44 136 ARG B N 1
ATOM 3283 C CA . ARG B 1 136 ? 20.188 -14.258 -10.523 1 92.44 136 ARG B CA 1
ATOM 3284 C C . ARG B 1 136 ? 19.578 -14.031 -11.898 1 92.44 136 ARG B C 1
ATOM 3286 O O . ARG B 1 136 ? 19.844 -14.789 -12.836 1 92.44 136 ARG B O 1
ATOM 3293 N N . HIS B 1 137 ? 18.75 -13.109 -12.023 1 92.5 137 HIS B N 1
ATOM 3294 C CA . HIS B 1 137 ? 18.078 -12.781 -13.273 1 92.5 137 HIS B CA 1
ATOM 3295 C C . HIS B 1 137 ? 18.312 -11.32 -13.664 1 92.5 137 HIS B C 1
ATOM 3297 O O . HIS B 1 137 ? 17.406 -10.5 -13.609 1 92.5 137 HIS B O 1
ATOM 3303 N N . PRO B 1 138 ? 19.484 -11.039 -14.18 1 90.5 138 PRO B N 1
ATOM 3304 C CA . PRO B 1 138 ? 19.875 -9.656 -14.461 1 90.5 138 PRO B CA 1
ATOM 3305 C C . PRO B 1 138 ? 19.062 -9.031 -15.594 1 90.5 138 PRO B C 1
ATOM 3307 O O . PRO B 1 138 ? 19.094 -7.812 -15.781 1 90.5 138 PRO B O 1
ATOM 3310 N N . ASP B 1 139 ? 18.344 -9.875 -16.312 1 93 139 ASP B N 1
ATOM 3311 C CA . ASP B 1 139 ? 17.531 -9.375 -17.422 1 93 139 ASP B CA 1
ATOM 3312 C C . ASP B 1 139 ? 16.266 -8.695 -16.891 1 93 139 ASP B C 1
ATOM 3314 O O . ASP B 1 139 ? 15.594 -7.969 -17.625 1 93 139 ASP B O 1
ATOM 3318 N N . LEU B 1 140 ? 15.906 -8.914 -15.672 1 93.94 140 LEU B N 1
ATOM 3319 C CA . LEU B 1 140 ? 14.781 -8.25 -15.023 1 93.94 140 LEU B CA 1
ATOM 3320 C C . LEU B 1 140 ? 15.18 -6.875 -14.508 1 93.94 140 LEU B C 1
ATOM 3322 O O . LEU B 1 140 ? 16.016 -6.77 -13.602 1 93.94 140 LEU B O 1
ATOM 3326 N N . LYS B 1 141 ? 14.648 -5.902 -15.062 1 95.81 141 LYS B N 1
ATOM 3327 C CA . LYS B 1 141 ? 14.977 -4.566 -14.586 1 95.81 141 LYS B CA 1
ATOM 3328 C C . LYS B 1 141 ? 14.242 -4.25 -13.289 1 95.81 141 LYS B C 1
ATOM 3330 O O . LYS B 1 141 ? 13.016 -4.309 -13.234 1 95.81 141 LYS B O 1
ATOM 3335 N N . THR B 1 142 ? 14.977 -3.961 -12.273 1 95 142 THR B N 1
ATOM 3336 C CA . THR B 1 142 ? 14.445 -3.607 -10.961 1 95 142 THR B CA 1
ATOM 3337 C C . THR B 1 142 ? 15.547 -3.047 -10.07 1 95 142 THR B C 1
ATOM 3339 O O . THR B 1 142 ? 16.719 -3.389 -10.227 1 95 142 THR B O 1
ATOM 3342 N N . ASP B 1 143 ? 15.156 -2.141 -9.203 1 91.88 143 ASP B N 1
ATOM 3343 C CA . ASP B 1 143 ? 16.062 -1.668 -8.164 1 91.88 143 ASP B CA 1
ATOM 3344 C C . ASP B 1 143 ? 16.016 -2.572 -6.938 1 91.88 143 ASP B C 1
ATOM 3346 O O . ASP B 1 143 ? 16.641 -2.279 -5.914 1 91.88 143 ASP B O 1
ATOM 3350 N N . GLY B 1 144 ? 15.25 -3.686 -7.059 1 95.19 144 GLY B N 1
ATOM 3351 C CA . GLY B 1 144 ? 15.078 -4.594 -5.938 1 95.19 144 GLY B CA 1
ATOM 3352 C C . GLY B 1 144 ? 13.789 -4.367 -5.176 1 95.19 144 GLY B C 1
ATOM 3353 O O . GLY B 1 144 ? 13.133 -3.336 -5.344 1 95.19 144 GLY B O 1
ATOM 3354 N N . PHE B 1 145 ? 13.438 -5.367 -4.414 1 96.94 145 PHE B N 1
ATOM 3355 C CA . PHE B 1 145 ? 12.258 -5.262 -3.562 1 96.94 145 PHE B CA 1
ATOM 3356 C C . PHE B 1 145 ? 12.586 -4.508 -2.279 1 96.94 145 PHE B C 1
ATOM 3358 O O . PHE B 1 145 ? 13.523 -4.863 -1.565 1 96.94 145 PHE B O 1
ATOM 3365 N N . ALA B 1 146 ? 11.781 -3.484 -2.037 1 95.69 146 ALA B N 1
ATOM 3366 C CA . ALA B 1 146 ? 11.93 -2.717 -0.805 1 95.69 146 ALA B CA 1
ATOM 3367 C C . ALA B 1 146 ? 11.203 -3.391 0.354 1 95.69 146 ALA B C 1
ATOM 3369 O O . ALA B 1 146 ? 10.273 -4.172 0.14 1 95.69 146 ALA B O 1
ATOM 3370 N N . LEU B 1 147 ? 11.648 -3.117 1.545 1 95.31 147 LEU B N 1
ATOM 3371 C CA . LEU B 1 147 ? 11.07 -3.74 2.73 1 95.31 147 LEU B CA 1
ATOM 3372 C C . LEU B 1 147 ? 9.586 -3.414 2.848 1 95.31 147 LEU B C 1
ATOM 3374 O O . LEU B 1 147 ? 8.773 -4.289 3.16 1 95.31 147 LEU B O 1
ATOM 3378 N N . ASP B 1 148 ? 9.203 -2.207 2.617 1 94.94 148 ASP B N 1
ATOM 3379 C CA . ASP B 1 148 ? 7.797 -1.819 2.748 1 94.94 148 ASP B CA 1
ATOM 3380 C C . ASP B 1 148 ? 6.926 -2.578 1.753 1 94.94 148 ASP B C 1
ATOM 3382 O O . ASP B 1 148 ? 5.793 -2.949 2.07 1 94.94 148 ASP B O 1
ATOM 3386 N N . THR B 1 149 ? 7.41 -2.766 0.57 1 96.25 149 THR B N 1
ATOM 3387 C CA . THR B 1 149 ? 6.707 -3.557 -0.432 1 96.25 149 THR B CA 1
ATOM 3388 C C . THR B 1 149 ? 6.508 -4.992 0.051 1 96.25 149 THR B C 1
ATOM 3390 O O . THR B 1 149 ? 5.422 -5.555 -0.091 1 96.25 149 THR B O 1
ATOM 3393 N N . CYS B 1 150 ? 7.547 -5.555 0.632 1 97.75 150 CYS B N 1
ATOM 3394 C CA . CYS B 1 150 ? 7.465 -6.918 1.147 1 97.75 150 CYS B CA 1
ATOM 3395 C C . CYS B 1 150 ? 6.527 -6.992 2.346 1 97.75 150 CYS B C 1
ATOM 3397 O O . CYS B 1 150 ? 5.809 -7.98 2.516 1 97.75 150 CYS B O 1
ATOM 3399 N N . ARG B 1 151 ? 6.508 -5.949 3.176 1 97.12 151 ARG B N 1
ATOM 3400 C CA . ARG B 1 151 ? 5.547 -5.887 4.273 1 97.12 151 ARG B CA 1
ATOM 3401 C C . ARG B 1 151 ? 4.117 -5.906 3.75 1 97.12 151 ARG B C 1
ATOM 3403 O O . ARG B 1 151 ? 3.244 -6.555 4.336 1 97.12 151 ARG B O 1
ATOM 3410 N N . SER B 1 152 ? 3.943 -5.184 2.688 1 97.12 152 SER B N 1
ATOM 3411 C CA . SER B 1 152 ? 2.623 -5.16 2.068 1 97.12 152 SER B CA 1
ATOM 3412 C C . SER B 1 152 ? 2.234 -6.535 1.541 1 97.12 152 SER B C 1
ATOM 3414 O O . SER B 1 152 ? 1.116 -7 1.768 1 97.12 152 SER B O 1
ATOM 3416 N N . MET B 1 153 ? 3.164 -7.18 0.865 1 98 153 MET B N 1
ATOM 3417 C CA . MET B 1 153 ? 2.889 -8.508 0.323 1 98 153 MET B CA 1
ATOM 3418 C C . MET B 1 153 ? 2.598 -9.5 1.441 1 98 153 MET B C 1
ATOM 3420 O O . MET B 1 153 ? 1.676 -10.312 1.332 1 98 153 MET B O 1
ATOM 3424 N N . VAL B 1 154 ? 3.352 -9.406 2.498 1 98.19 154 VAL B N 1
ATOM 3425 C CA . VAL B 1 154 ? 3.129 -10.273 3.648 1 98.19 154 VAL B CA 1
ATOM 3426 C C . VAL B 1 154 ? 1.749 -10 4.246 1 98.19 154 VAL B C 1
ATOM 3428 O O . VAL B 1 154 ? 0.992 -10.93 4.527 1 98.19 154 VAL B O 1
ATOM 3431 N N . ALA B 1 155 ? 1.405 -8.773 4.367 1 97.38 155 ALA B N 1
ATOM 3432 C CA . ALA B 1 155 ? 0.137 -8.391 4.984 1 97.38 155 ALA B CA 1
ATOM 3433 C C . ALA B 1 155 ? -1.045 -8.945 4.188 1 97.38 155 ALA B C 1
ATOM 3435 O O . ALA B 1 155 ? -1.968 -9.531 4.762 1 97.38 155 ALA B O 1
ATOM 3436 N N . VAL B 1 156 ? -0.992 -8.812 2.881 1 96.81 156 VAL B N 1
ATOM 3437 C CA . VAL B 1 156 ? -2.143 -9.195 2.068 1 96.81 156 VAL B CA 1
ATOM 3438 C C . VAL B 1 156 ? -2.199 -10.719 1.933 1 96.81 156 VAL B C 1
ATOM 3440 O O . VAL B 1 156 ? -3.252 -11.281 1.627 1 96.81 156 VAL B O 1
ATOM 3443 N N . MET B 1 157 ? -1.104 -11.391 2.129 1 97 157 MET B N 1
ATOM 3444 C CA . MET B 1 157 ? -1.057 -12.844 2.012 1 97 157 MET B CA 1
ATOM 3445 C C . MET B 1 157 ? -1.294 -13.508 3.363 1 97 157 MET B C 1
ATOM 3447 O O . MET B 1 157 ? -1.555 -14.711 3.432 1 97 157 MET B O 1
ATOM 3451 N N . ASP B 1 158 ? -1.166 -12.75 4.426 1 95.69 158 ASP B N 1
ATOM 3452 C CA . ASP B 1 158 ? -1.214 -13.227 5.805 1 95.69 158 ASP B CA 1
ATOM 3453 C C . ASP B 1 158 ? -2.654 -13.453 6.258 1 95.69 158 ASP B C 1
ATOM 3455 O O . ASP B 1 158 ? -3.193 -12.664 7.039 1 95.69 158 ASP B O 1
ATOM 3459 N N . SER B 1 159 ? -3.168 -14.547 5.945 1 90.31 159 SER B N 1
ATOM 3460 C CA . SER B 1 159 ? -4.582 -14.836 6.168 1 90.31 159 SER B CA 1
ATOM 3461 C C . SER B 1 159 ? -4.867 -15.078 7.648 1 90.31 159 SER B C 1
ATOM 3463 O O . SER B 1 159 ? -5.992 -14.867 8.109 1 90.31 159 SER B O 1
ATOM 3465 N N . ASP B 1 160 ? -3.887 -15.43 8.43 1 88.69 160 ASP B N 1
ATOM 3466 C CA . ASP B 1 160 ? -4.148 -15.734 9.836 1 88.69 160 ASP B CA 1
ATOM 3467 C C . ASP B 1 160 ? -3.709 -14.586 10.734 1 88.69 160 ASP B C 1
ATOM 3469 O O . ASP B 1 160 ? -3.732 -14.703 11.961 1 88.69 160 ASP B O 1
ATOM 3473 N N . THR B 1 161 ? -3.174 -13.5 10.172 1 89.81 161 THR B N 1
ATOM 3474 C CA . THR B 1 161 ? -2.873 -12.227 10.828 1 89.81 161 THR B CA 1
ATOM 3475 C C . THR B 1 161 ? -1.805 -12.414 11.898 1 89.81 161 THR B C 1
ATOM 3477 O O . THR B 1 161 ? -1.894 -11.828 12.984 1 89.81 161 THR B O 1
ATOM 3480 N N . THR B 1 162 ? -0.826 -13.281 11.664 1 91.88 162 THR B N 1
ATOM 3481 C CA . THR B 1 162 ? 0.29 -13.453 12.586 1 91.88 162 THR B CA 1
ATOM 3482 C C . THR B 1 162 ? 1.349 -12.375 12.367 1 91.88 162 THR B C 1
ATOM 3484 O O . THR B 1 162 ? 2.23 -12.188 13.211 1 91.88 162 THR B O 1
ATOM 3487 N N . GLY B 1 163 ? 1.27 -11.789 11.203 1 94.88 163 GLY B N 1
ATOM 3488 C CA . GLY B 1 163 ? 2.289 -10.82 10.844 1 94.88 163 GLY B CA 1
ATOM 3489 C C . GLY B 1 163 ? 3.385 -11.398 9.969 1 94.88 163 GLY B C 1
ATOM 3490 O O . GLY B 1 163 ? 4.242 -10.664 9.477 1 94.88 163 GLY B O 1
ATOM 3491 N N . LYS B 1 164 ? 3.379 -12.641 9.789 1 97.19 164 LYS B N 1
ATOM 3492 C CA . LYS B 1 164 ? 4.332 -13.391 8.977 1 97.19 164 LYS B CA 1
ATOM 3493 C C . LYS B 1 164 ? 3.619 -14.422 8.102 1 97.19 164 LYS B C 1
ATOM 3495 O O . LYS B 1 164 ? 2.395 -14.547 8.164 1 97.19 164 LYS B O 1
ATOM 3500 N N . LEU B 1 165 ? 4.395 -15.062 7.25 1 97.5 165 LEU B N 1
ATOM 3501 C CA . LEU B 1 165 ? 3.803 -16.062 6.363 1 97.5 165 LEU B CA 1
ATOM 3502 C C . LEU B 1 165 ? 4.141 -17.469 6.832 1 97.5 165 LEU B C 1
ATOM 3504 O O . LEU B 1 165 ? 5.316 -17.828 6.941 1 97.5 165 LEU B O 1
ATOM 3508 N N . GLY B 1 166 ? 3.086 -18.25 7.105 1 96.56 166 GLY B N 1
ATOM 3509 C CA . GLY B 1 166 ? 3.297 -19.672 7.316 1 96.56 166 GLY B CA 1
ATOM 3510 C C . GLY B 1 166 ? 3.59 -20.422 6.035 1 96.56 166 GLY B C 1
ATOM 3511 O O . GLY B 1 166 ? 3.66 -19.828 4.961 1 96.56 166 GLY B O 1
ATOM 3512 N N . PHE B 1 167 ? 3.762 -21.734 6.152 1 94.56 167 PHE B N 1
ATOM 3513 C CA . PHE B 1 167 ? 4.207 -22.562 5.043 1 94.56 167 PHE B CA 1
ATOM 3514 C C . PHE B 1 167 ? 3.242 -22.469 3.869 1 94.56 167 PHE B C 1
ATOM 3516 O O . PHE B 1 167 ? 3.654 -22.188 2.74 1 94.56 167 PHE B O 1
ATOM 3523 N N . GLU B 1 168 ? 1.959 -22.641 4.102 1 94.56 168 GLU B N 1
ATOM 3524 C CA . GLU B 1 168 ? 0.974 -22.672 3.025 1 94.56 168 GLU B CA 1
ATOM 3525 C C . GLU B 1 168 ? 0.83 -21.297 2.375 1 94.56 168 GLU B C 1
ATOM 3527 O O . GLU B 1 168 ? 0.691 -21.203 1.153 1 94.56 168 GLU B O 1
ATOM 3532 N N . GLU B 1 169 ? 0.833 -20.25 3.191 1 96.06 169 GLU B N 1
ATOM 3533 C CA . GLU B 1 169 ? 0.768 -18.875 2.68 1 96.06 169 GLU B CA 1
ATOM 3534 C C . GLU B 1 169 ? 1.967 -18.562 1.788 1 96.06 169 GLU B C 1
ATOM 3536 O O . GLU B 1 169 ? 1.811 -18 0.706 1 96.06 169 GLU B O 1
ATOM 3541 N N . PHE B 1 170 ? 3.096 -19.031 2.277 1 96.94 170 PHE B N 1
ATOM 3542 C CA . PHE B 1 170 ? 4.316 -18.781 1.521 1 96.94 170 PHE B CA 1
ATOM 3543 C C . PHE B 1 170 ? 4.332 -19.594 0.231 1 96.94 170 PHE B C 1
ATOM 3545 O O . PHE B 1 170 ? 4.727 -19.094 -0.823 1 96.94 170 PHE B O 1
ATOM 3552 N N . LYS B 1 171 ? 3.992 -20.75 0.328 1 94.94 171 LYS B N 1
ATOM 3553 C CA . LYS B 1 171 ? 3.932 -21.609 -0.847 1 94.94 171 LYS B CA 1
ATOM 3554 C C . LYS B 1 171 ? 3.025 -21.016 -1.921 1 94.94 171 LYS B C 1
ATOM 3556 O O . LYS B 1 171 ? 3.377 -21 -3.102 1 94.94 171 LYS B O 1
ATOM 3561 N N . TYR B 1 172 ? 1.888 -20.5 -1.496 1 94.88 172 TYR B N 1
ATOM 3562 C CA . TYR B 1 172 ? 0.951 -19.859 -2.414 1 94.88 172 TYR B CA 1
ATOM 3563 C C . TYR B 1 172 ? 1.587 -18.656 -3.082 1 94.88 172 TYR B C 1
ATOM 3565 O O . TYR B 1 172 ? 1.553 -18.516 -4.309 1 94.88 172 TYR B O 1
ATOM 3573 N N . LEU B 1 173 ? 2.145 -17.812 -2.293 1 97.25 173 LEU B N 1
ATOM 3574 C CA . LEU B 1 173 ? 2.812 -16.625 -2.799 1 97.25 173 LEU B CA 1
ATOM 3575 C C . LEU B 1 173 ? 3.939 -16.984 -3.758 1 97.25 173 LEU B C 1
ATOM 3577 O O . LEU B 1 173 ? 4.027 -16.438 -4.859 1 97.25 173 LEU B O 1
ATOM 3581 N N . TRP B 1 174 ? 4.723 -17.922 -3.338 1 95.69 174 TRP B N 1
ATOM 3582 C CA . TRP B 1 174 ? 5.91 -18.328 -4.09 1 95.69 174 TRP B CA 1
ATOM 3583 C C . TRP B 1 174 ? 5.523 -18.891 -5.449 1 95.69 174 TRP B C 1
ATOM 3585 O O . TRP B 1 174 ? 6.129 -18.547 -6.469 1 95.69 174 TRP B O 1
ATOM 3595 N N . ASN B 1 175 ? 4.547 -19.734 -5.48 1 94.56 175 ASN B N 1
ATOM 3596 C CA . ASN B 1 175 ? 4.078 -20.328 -6.734 1 94.56 175 ASN B CA 1
ATOM 3597 C C . ASN B 1 175 ? 3.539 -19.25 -7.684 1 94.56 175 ASN B C 1
ATOM 3599 O O . ASN B 1 175 ? 3.773 -19.312 -8.891 1 94.56 175 ASN B O 1
ATOM 3603 N N . ASN B 1 176 ? 2.84 -18.328 -7.137 1 96.56 176 ASN B N 1
ATOM 3604 C CA . ASN B 1 176 ? 2.334 -17.25 -7.965 1 96.56 176 ASN B CA 1
ATOM 3605 C C . ASN B 1 176 ? 3.469 -16.391 -8.516 1 96.56 176 ASN B C 1
ATOM 3607 O O . ASN B 1 176 ? 3.449 -15.992 -9.68 1 96.56 176 ASN B O 1
ATOM 3611 N N . ILE B 1 177 ? 4.449 -16.094 -7.707 1 96.75 177 ILE B N 1
ATOM 3612 C CA . ILE B 1 177 ? 5.578 -15.266 -8.133 1 96.75 177 ILE B CA 1
ATOM 3613 C C . ILE B 1 177 ? 6.324 -15.961 -9.266 1 96.75 177 ILE B C 1
ATOM 3615 O O . ILE B 1 177 ? 6.707 -15.32 -10.25 1 96.75 177 ILE B O 1
ATOM 3619 N N . LYS B 1 178 ? 6.473 -17.234 -9.141 1 95 178 LYS B N 1
ATOM 3620 C CA . LYS B 1 178 ? 7.125 -18 -10.203 1 95 178 LYS B CA 1
ATOM 3621 C C . LYS B 1 178 ? 6.344 -17.906 -11.508 1 95 178 LYS B C 1
ATOM 3623 O O . LYS B 1 178 ? 6.918 -17.625 -12.562 1 95 178 LYS B O 1
ATOM 3628 N N . LYS B 1 179 ? 5.109 -18.156 -11.359 1 97.38 179 LYS B N 1
ATOM 3629 C CA . LYS B 1 179 ? 4.23 -18.062 -12.523 1 97.38 179 LYS B CA 1
ATOM 3630 C C . LYS B 1 179 ? 4.297 -16.672 -13.156 1 97.38 179 LYS B C 1
ATOM 3632 O O . LYS B 1 179 ? 4.445 -16.547 -14.375 1 97.38 179 LYS B O 1
ATOM 3637 N N . TRP B 1 180 ? 4.219 -15.641 -12.375 1 98.12 180 TRP B N 1
ATOM 3638 C CA . TRP B 1 180 ? 4.16 -14.273 -12.859 1 98.12 180 TRP B CA 1
ATOM 3639 C C . TRP B 1 180 ? 5.52 -13.82 -13.383 1 98.12 180 TRP B C 1
ATOM 3641 O O . TRP B 1 180 ? 5.594 -12.977 -14.289 1 98.12 180 TRP B O 1
ATOM 3651 N N . GLN B 1 181 ? 6.613 -14.359 -12.812 1 97.44 181 GLN B N 1
ATOM 3652 C CA . GLN B 1 181 ? 7.938 -14.109 -13.383 1 97.44 181 GLN B CA 1
ATOM 3653 C C . GLN B 1 181 ? 8.023 -14.617 -14.82 1 97.44 181 GLN B C 1
ATOM 3655 O O . GLN B 1 181 ? 8.57 -13.938 -15.688 1 97.44 181 GLN B O 1
ATOM 3660 N N . ALA B 1 182 ? 7.523 -15.82 -15.062 1 97.12 182 ALA B N 1
ATOM 3661 C CA . ALA B 1 182 ? 7.52 -16.391 -16.406 1 97.12 182 ALA B CA 1
ATOM 3662 C C . ALA B 1 182 ? 6.684 -15.531 -17.359 1 97.12 182 ALA B C 1
ATOM 3664 O O . ALA B 1 182 ? 7.09 -15.289 -18.5 1 97.12 182 ALA B O 1
ATOM 3665 N N . ILE B 1 183 ? 5.559 -15.086 -16.906 1 98.31 183 ILE B N 1
ATOM 3666 C CA . ILE B 1 183 ? 4.676 -14.234 -17.703 1 98.31 183 ILE B CA 1
ATOM 3667 C C . ILE B 1 183 ? 5.379 -12.922 -18.016 1 98.31 183 ILE B C 1
ATOM 3669 O O . ILE B 1 183 ? 5.316 -12.43 -19.141 1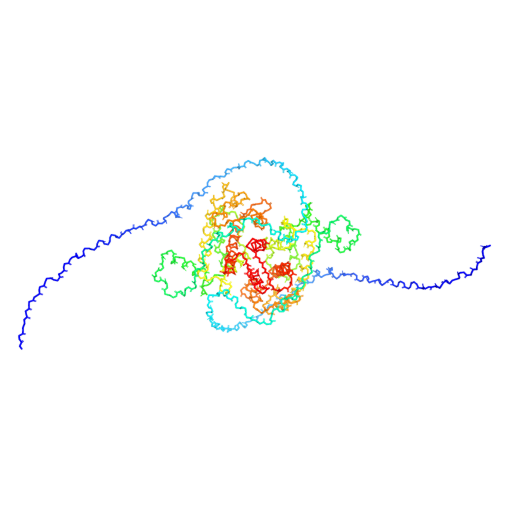 98.31 183 ILE B O 1
ATOM 3673 N N . TYR B 1 184 ? 6.027 -12.375 -16.984 1 98.25 184 TYR B N 1
ATOM 3674 C CA . TYR B 1 184 ? 6.773 -11.133 -17.141 1 98.25 184 TYR B CA 1
ATOM 3675 C C . TYR B 1 184 ? 7.766 -11.242 -18.297 1 98.25 184 TYR B C 1
ATOM 3677 O O . TYR B 1 184 ? 7.805 -10.375 -19.172 1 98.25 184 TYR B O 1
ATOM 3685 N N . LYS B 1 185 ? 8.508 -12.273 -18.312 1 97.25 185 LYS B N 1
ATOM 3686 C CA . LYS B 1 185 ? 9.531 -12.492 -19.344 1 97.25 185 LYS B CA 1
ATOM 3687 C C . LYS B 1 185 ? 8.891 -12.727 -20.703 1 97.25 185 LYS B C 1
ATOM 3689 O O . LYS B 1 185 ? 9.359 -12.188 -21.719 1 97.25 185 LYS B O 1
ATOM 3694 N N . ARG B 1 186 ? 7.836 -13.43 -20.734 1 97.81 186 ARG B N 1
ATOM 3695 C CA . ARG B 1 186 ? 7.148 -13.766 -21.984 1 97.81 186 ARG B CA 1
ATOM 3696 C C . ARG B 1 186 ? 6.559 -12.516 -22.641 1 97.81 186 ARG B C 1
ATOM 3698 O O . ARG B 1 186 ? 6.57 -12.391 -23.859 1 97.81 186 ARG B O 1
ATOM 3705 N N . PHE B 1 187 ? 6.078 -11.562 -21.844 1 98.25 187 PHE B N 1
ATOM 3706 C CA . PHE B 1 187 ? 5.32 -10.445 -22.391 1 98.25 187 PHE B CA 1
ATOM 3707 C C . PHE B 1 187 ? 6.199 -9.211 -22.531 1 98.25 187 PHE B C 1
ATOM 3709 O O . PHE B 1 187 ? 5.754 -8.18 -23.031 1 98.25 187 PHE B O 1
ATOM 3716 N N . ASP B 1 188 ? 7.395 -9.375 -21.969 1 97.75 188 ASP B N 1
ATOM 3717 C CA . ASP B 1 188 ? 8.391 -8.367 -22.312 1 97.75 188 ASP B CA 1
ATOM 3718 C C . ASP B 1 188 ? 8.906 -8.562 -23.75 1 97.75 188 ASP B C 1
ATOM 3720 O O . ASP B 1 188 ? 10.062 -8.93 -23.953 1 97.75 188 ASP B O 1
ATOM 3724 N N . ILE B 1 189 ? 8.102 -8.133 -24.719 1 96.75 189 ILE B N 1
ATOM 3725 C CA . ILE B 1 189 ? 8.281 -8.461 -26.125 1 96.75 189 ILE B CA 1
ATOM 3726 C C . ILE B 1 189 ? 9.539 -7.777 -26.656 1 96.75 189 ILE B C 1
ATOM 3728 O O . ILE B 1 189 ? 10.297 -8.367 -27.438 1 96.75 189 ILE B O 1
ATOM 3732 N N . ASP B 1 190 ? 9.82 -6.535 -26.312 1 95.75 190 ASP B N 1
ATOM 3733 C CA . ASP B 1 190 ? 10.969 -5.805 -26.828 1 95.75 190 ASP B CA 1
ATOM 3734 C C . ASP B 1 190 ? 12.227 -6.102 -26.031 1 95.75 190 ASP B C 1
ATOM 3736 O O . ASP B 1 190 ? 13.281 -5.516 -26.266 1 95.75 190 ASP B O 1
ATOM 3740 N N . ARG B 1 191 ? 12.125 -6.941 -24.969 1 95.81 191 ARG B N 1
ATOM 3741 C CA . ARG B 1 191 ? 13.227 -7.395 -24.141 1 95.81 191 ARG B CA 1
ATOM 3742 C C . ARG B 1 191 ? 13.938 -6.215 -23.469 1 95.81 191 ARG B C 1
ATOM 3744 O O . ARG B 1 191 ? 15.164 -6.172 -23.406 1 95.81 191 ARG B O 1
ATOM 3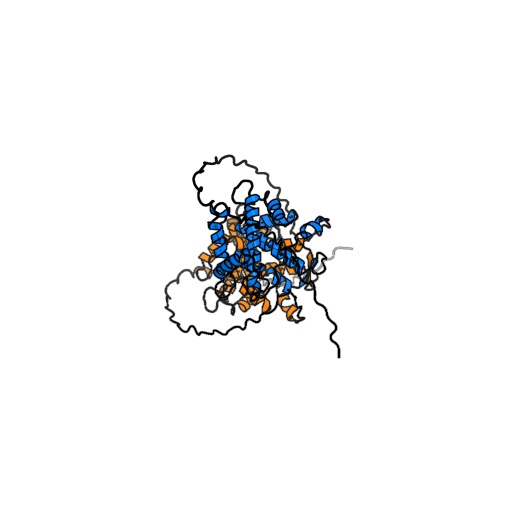751 N N . SER B 1 192 ? 13.172 -5.191 -23.047 1 96.75 192 SER B N 1
ATOM 3752 C CA . SER B 1 192 ? 13.703 -4.016 -22.359 1 96.75 192 SER B CA 1
ATOM 3753 C C . SER B 1 192 ? 13.961 -4.301 -20.891 1 96.75 192 SER B C 1
ATOM 3755 O O . SER B 1 192 ? 14.625 -3.52 -20.203 1 96.75 192 SER B O 1
ATOM 3757 N N . GLY B 1 193 ? 13.367 -5.383 -20.391 1 97.62 193 GLY B N 1
ATOM 3758 C CA . GLY B 1 193 ? 13.445 -5.699 -18.969 1 97.62 193 GLY B CA 1
ATOM 3759 C C . GLY B 1 193 ? 12.281 -5.156 -18.172 1 97.62 193 GLY B C 1
ATOM 3760 O O . GLY B 1 193 ? 12.164 -5.43 -16.969 1 97.62 193 GLY B O 1
ATOM 3761 N N . THR B 1 194 ? 11.398 -4.375 -18.844 1 98.44 194 THR B N 1
ATOM 3762 C CA . THR B 1 194 ? 10.203 -3.82 -18.203 1 98.44 194 THR B CA 1
ATOM 3763 C C . THR B 1 194 ? 8.961 -4.133 -19.047 1 98.44 194 THR B C 1
ATOM 3765 O O . THR B 1 194 ? 9.07 -4.535 -20.203 1 98.44 194 THR B O 1
ATOM 3768 N N . ILE B 1 195 ? 7.812 -4.035 -18.406 1 98.62 195 ILE B N 1
ATOM 3769 C CA . ILE B 1 195 ? 6.535 -4.156 -19.094 1 98.62 195 ILE B CA 1
ATOM 3770 C C . ILE B 1 195 ? 5.984 -2.766 -19.422 1 98.62 195 ILE B C 1
ATOM 3772 O O . ILE B 1 195 ? 5.719 -1.973 -18.516 1 98.62 195 ILE B O 1
ATOM 3776 N N . CYS B 1 196 ? 5.867 -2.461 -20.656 1 97.88 196 CYS B N 1
ATOM 3777 C CA . CYS B 1 196 ? 5.332 -1.16 -21.062 1 97.88 196 CYS B CA 1
ATOM 3778 C C . CYS B 1 196 ? 3.811 -1.166 -21.031 1 97.88 196 CYS B C 1
ATOM 3780 O O . CYS B 1 196 ? 3.191 -2.219 -20.875 1 97.88 196 CYS B O 1
ATOM 3782 N N . SER B 1 197 ? 3.154 -0.019 -21.25 1 97.44 197 SER B N 1
ATOM 3783 C CA . SER B 1 197 ? 1.713 0.169 -21.141 1 97.44 197 SER B CA 1
ATOM 3784 C C . SER B 1 197 ? 0.962 -0.687 -22.156 1 97.44 197 SER B C 1
ATOM 3786 O O . SER B 1 197 ? -0.148 -1.149 -21.875 1 97.44 197 SER B O 1
ATOM 3788 N N . SER B 1 198 ? 1.517 -0.888 -23.281 1 97.19 198 SER B N 1
ATOM 3789 C CA . SER B 1 198 ? 0.847 -1.662 -24.312 1 97.19 198 SER B CA 1
ATOM 3790 C C . SER B 1 198 ? 0.957 -3.16 -24.047 1 97.19 198 SER B C 1
ATOM 3792 O O . SER B 1 198 ? 0.119 -3.941 -24.5 1 97.19 198 SER B O 1
ATOM 3794 N N . GLU B 1 199 ? 1.955 -3.607 -23.312 1 98.31 199 GLU B N 1
ATOM 3795 C CA . GLU B 1 199 ? 2.197 -5.016 -23.016 1 98.31 199 GLU B CA 1
ATOM 3796 C C . GLU B 1 199 ? 1.422 -5.457 -21.781 1 98.31 199 GLU B C 1
ATOM 3798 O O . GLU B 1 199 ? 1.149 -6.645 -21.594 1 98.31 199 GLU B O 1
ATOM 3803 N N . LEU B 1 200 ? 1.062 -4.516 -20.969 1 98.38 200 LEU B N 1
ATOM 3804 C CA . LEU B 1 200 ? 0.576 -4.777 -19.625 1 98.38 200 LEU B CA 1
ATOM 3805 C C . LEU B 1 200 ? -0.75 -5.527 -19.656 1 98.38 200 LEU B C 1
ATOM 3807 O O . LEU B 1 200 ? -0.912 -6.543 -18.969 1 98.38 200 LEU B O 1
ATOM 3811 N N . PRO B 1 201 ? -1.708 -5.121 -20.516 1 98 201 PRO B N 1
ATOM 3812 C CA . PRO B 1 201 ? -2.99 -5.828 -20.484 1 98 201 PRO B CA 1
ATOM 3813 C C . PRO B 1 201 ? -2.854 -7.312 -20.828 1 98 201 PRO B C 1
ATOM 3815 O O . PRO B 1 201 ? -3.465 -8.156 -20.188 1 98 201 PRO B O 1
ATOM 3818 N N . GLY B 1 202 ? -2.053 -7.629 -21.797 1 98.06 202 GLY B N 1
ATOM 3819 C CA . GLY B 1 202 ? -1.814 -9.016 -22.156 1 98.06 202 GLY B CA 1
ATOM 3820 C C . GLY B 1 202 ? -1.174 -9.82 -21.047 1 98.06 202 GLY B C 1
ATOM 3821 O O . GLY B 1 202 ? -1.562 -10.961 -20.781 1 98.06 202 GLY B O 1
ATOM 3822 N N . ALA B 1 203 ? -0.186 -9.227 -20.375 1 98.62 203 ALA B N 1
ATOM 3823 C CA . ALA B 1 203 ? 0.497 -9.883 -19.266 1 98.62 203 ALA B CA 1
ATOM 3824 C C . ALA B 1 203 ? -0.469 -10.156 -18.109 1 98.62 203 ALA B C 1
ATOM 3826 O O . ALA B 1 203 ? -0.461 -11.25 -17.547 1 98.62 203 ALA B O 1
ATOM 3827 N N . PHE B 1 204 ? -1.31 -9.156 -17.812 1 98.5 204 PHE B N 1
ATOM 3828 C CA . PHE B 1 204 ? -2.258 -9.312 -16.719 1 98.5 204 PHE B CA 1
ATOM 3829 C C . PHE B 1 204 ? -3.316 -10.352 -17.062 1 98.5 204 PHE B C 1
ATOM 3831 O O . PHE B 1 204 ? -3.717 -11.148 -16.203 1 98.5 204 PHE B O 1
ATOM 3838 N N . GLU B 1 205 ? -3.734 -10.383 -18.266 1 98.06 205 GLU B N 1
ATOM 3839 C CA . GLU B 1 205 ? -4.688 -11.406 -18.703 1 98.06 205 GLU B CA 1
ATOM 3840 C C . GLU B 1 205 ? -4.09 -12.805 -18.578 1 98.06 205 GLU B C 1
ATOM 3842 O O . GLU B 1 205 ? -4.762 -13.734 -18.141 1 98.06 205 GLU B O 1
ATOM 3847 N N . ALA B 1 206 ? -2.885 -12.93 -18.953 1 97.81 206 ALA B N 1
ATOM 3848 C CA . ALA B 1 206 ? -2.197 -14.211 -18.844 1 97.81 206 ALA B CA 1
ATOM 3849 C C . ALA B 1 206 ? -2.062 -14.633 -17.391 1 97.81 206 ALA B C 1
ATOM 3851 O O . ALA B 1 206 ? -2.045 -15.828 -17.078 1 97.81 206 ALA B O 1
ATOM 3852 N N . ALA B 1 207 ? -1.942 -13.641 -16.531 1 97.62 207 ALA B N 1
ATOM 3853 C CA . ALA B 1 207 ? -1.855 -13.906 -15.094 1 97.62 207 ALA B CA 1
ATOM 3854 C C . ALA B 1 207 ? -3.223 -14.258 -14.523 1 97.62 207 ALA B C 1
ATOM 3856 O O . ALA B 1 207 ? -3.33 -14.656 -13.359 1 97.62 207 ALA B O 1
ATOM 3857 N N . GLY B 1 208 ? -4.289 -14.031 -15.297 1 96.75 208 GLY B N 1
ATOM 3858 C CA . GLY B 1 208 ? -5.621 -14.43 -14.875 1 96.75 208 GLY B CA 1
ATOM 3859 C C . GLY B 1 208 ? -6.523 -13.25 -14.555 1 96.75 208 GLY B C 1
ATOM 3860 O O . GLY B 1 208 ? -7.656 -13.438 -14.109 1 96.75 208 GLY B O 1
ATOM 3861 N N . PHE B 1 209 ? -6.039 -12.062 -14.805 1 96.81 209 PHE B N 1
ATOM 3862 C CA . PHE B 1 209 ? -6.805 -10.875 -14.438 1 96.81 209 PHE B CA 1
ATOM 3863 C C . PHE B 1 209 ? -7.352 -10.18 -15.68 1 96.81 209 PHE B C 1
ATOM 3865 O O . PHE B 1 209 ? -6.582 -9.703 -16.516 1 96.81 209 PHE B O 1
ATOM 3872 N N . HIS B 1 210 ? -8.648 -10.094 -15.766 1 95.5 210 HIS B N 1
ATOM 3873 C CA . HIS B 1 210 ? -9.32 -9.375 -16.844 1 95.5 210 HIS B CA 1
ATOM 3874 C C . HIS B 1 210 ? -9.953 -8.086 -16.328 1 95.5 210 HIS B C 1
ATOM 3876 O O . HIS B 1 210 ? -11.062 -8.102 -15.789 1 95.5 210 HIS B O 1
ATOM 3882 N N . LEU B 1 211 ? -9.258 -7.047 -16.547 1 96.44 211 LEU B N 1
ATOM 3883 C CA . LEU B 1 211 ? -9.688 -5.742 -16.047 1 96.44 211 LEU B CA 1
ATOM 3884 C C . LEU B 1 211 ? -10.18 -4.863 -17.188 1 96.44 211 LEU B C 1
ATOM 3886 O O . LEU B 1 211 ? -9.891 -5.137 -18.359 1 96.44 211 LEU B O 1
ATOM 3890 N N . ASN B 1 212 ? -11 -3.908 -16.891 1 95.19 212 ASN B N 1
ATOM 3891 C CA . ASN B 1 212 ? -11.391 -2.934 -17.906 1 95.19 212 ASN B CA 1
ATOM 3892 C C . ASN B 1 212 ? -10.297 -1.889 -18.125 1 95.19 212 ASN B C 1
ATOM 3894 O O . ASN B 1 212 ? -9.344 -1.809 -17.344 1 95.19 212 ASN B O 1
ATOM 3898 N N . GLU B 1 213 ? -10.414 -1.11 -19.141 1 95.25 213 GLU B N 1
ATOM 3899 C CA . GLU B 1 213 ? -9.406 -0.148 -19.562 1 95.25 213 GLU B CA 1
ATOM 3900 C C . GLU B 1 213 ? -9.117 0.874 -18.453 1 95.25 213 GLU B C 1
ATOM 3902 O O . GLU B 1 213 ? -7.977 1.288 -18.266 1 95.25 213 GLU B O 1
ATOM 3907 N N . HIS B 1 214 ? -10.133 1.282 -17.812 1 94.12 214 HIS B N 1
ATOM 3908 C CA . HIS B 1 214 ? -9.977 2.268 -16.75 1 94.12 214 HIS B CA 1
ATOM 3909 C C . HIS B 1 214 ? -9.086 1.74 -15.633 1 94.12 214 HIS B C 1
ATOM 3911 O O . HIS B 1 214 ? -8.18 2.439 -15.18 1 94.12 214 HIS B O 1
ATOM 3917 N N . LEU B 1 215 ? -9.281 0.528 -15.25 1 95.88 215 LEU B N 1
ATOM 3918 C CA . LEU B 1 215 ? -8.484 -0.09 -14.195 1 95.88 215 LEU B CA 1
ATOM 3919 C C . LEU B 1 215 ? -7.043 -0.28 -14.656 1 95.88 215 LEU B C 1
ATOM 3921 O O . LEU B 1 215 ? -6.109 -0.065 -13.875 1 95.88 215 LEU B O 1
ATOM 3925 N N . TYR B 1 216 ? -6.859 -0.647 -15.898 1 97.12 216 TYR B N 1
ATOM 3926 C CA . TYR B 1 216 ? -5.504 -0.76 -16.422 1 97.12 216 TYR B CA 1
ATOM 3927 C C . TYR B 1 216 ? -4.781 0.58 -16.359 1 97.12 216 TYR B C 1
ATOM 3929 O O . TYR B 1 216 ? -3.625 0.648 -15.93 1 97.12 216 TYR B O 1
ATOM 3937 N N . ASN B 1 217 ? -5.449 1.601 -16.719 1 95.94 217 ASN B N 1
ATOM 3938 C CA . ASN B 1 217 ? -4.848 2.93 -16.688 1 95.94 217 ASN B CA 1
ATOM 3939 C C . ASN B 1 217 ? -4.48 3.355 -15.273 1 95.94 217 ASN B C 1
ATOM 3941 O O . ASN B 1 217 ? -3.422 3.945 -15.055 1 95.94 217 ASN B O 1
ATOM 3945 N N . MET B 1 218 ? -5.281 3.027 -14.391 1 95.25 218 MET B N 1
ATOM 3946 C CA . MET B 1 218 ? -5.023 3.352 -12.992 1 95.25 218 MET B CA 1
ATOM 3947 C C . MET B 1 218 ? -3.812 2.584 -12.469 1 95.25 218 MET B C 1
ATOM 3949 O O . MET B 1 218 ? -2.977 3.143 -11.758 1 95.25 218 MET B O 1
ATOM 3953 N N . ILE B 1 219 ? -3.785 1.355 -12.828 1 97.19 219 ILE B N 1
ATOM 3954 C CA . ILE B 1 219 ? -2.686 0.502 -12.391 1 97.19 219 ILE B CA 1
ATOM 3955 C C . ILE B 1 219 ? -1.372 1.018 -12.977 1 97.19 219 ILE B C 1
ATOM 3957 O O . ILE B 1 219 ? -0.358 1.082 -12.281 1 97.19 219 ILE B O 1
ATOM 3961 N N . ILE B 1 220 ? -1.408 1.394 -14.18 1 97.5 220 ILE B N 1
ATOM 3962 C CA . ILE B 1 220 ? -0.216 1.925 -14.836 1 97.5 220 ILE B CA 1
ATOM 3963 C C . ILE B 1 220 ? 0.221 3.213 -14.141 1 97.5 220 ILE B C 1
ATOM 3965 O O . ILE B 1 220 ? 1.406 3.398 -13.852 1 97.5 220 ILE B O 1
ATOM 3969 N N . ARG B 1 221 ? -0.69 4.031 -13.805 1 95.88 221 ARG B N 1
ATOM 3970 C CA . ARG B 1 221 ? -0.407 5.305 -13.148 1 95.88 221 ARG B CA 1
ATOM 3971 C C . ARG B 1 221 ? 0.204 5.082 -11.766 1 95.88 221 ARG B C 1
ATOM 3973 O O . ARG B 1 221 ? 1.126 5.797 -11.367 1 95.88 221 ARG B O 1
ATOM 3980 N N . ARG B 1 222 ? -0.223 4.086 -11.141 1 97 222 ARG B N 1
ATOM 3981 C CA . ARG B 1 222 ? 0.159 3.842 -9.75 1 97 222 ARG B CA 1
ATOM 3982 C C . ARG B 1 222 ? 1.469 3.066 -9.672 1 97 222 ARG B C 1
ATOM 3984 O O . ARG B 1 222 ? 2.271 3.283 -8.766 1 97 222 ARG B O 1
ATOM 3991 N N . TYR B 1 223 ? 1.7 2.172 -10.617 1 97.62 223 TYR B N 1
ATOM 3992 C CA . TYR B 1 223 ? 2.744 1.178 -10.391 1 97.62 223 TYR B CA 1
ATOM 3993 C C . TYR B 1 223 ? 3.863 1.323 -11.414 1 97.62 223 TYR B C 1
ATOM 3995 O O . TYR B 1 223 ? 4.945 0.756 -11.25 1 97.62 223 TYR B O 1
ATOM 4003 N N . SER B 1 224 ? 3.631 2.059 -12.477 1 97.31 224 SER B N 1
ATOM 4004 C CA . SER B 1 224 ? 4.648 2.252 -13.5 1 97.31 224 SER B CA 1
ATOM 4005 C C . SER B 1 224 ? 5.375 3.58 -13.312 1 97.31 224 SER B C 1
ATOM 4007 O O . SER B 1 224 ? 4.945 4.426 -12.523 1 97.31 224 SER B O 1
ATOM 4009 N N . ASP B 1 225 ? 6.457 3.703 -13.969 1 95.31 225 ASP B N 1
ATOM 4010 C CA . ASP B 1 225 ? 7.152 4.988 -13.969 1 95.31 225 ASP B CA 1
ATOM 4011 C C . ASP B 1 225 ? 6.453 5.992 -14.883 1 95.31 225 ASP B C 1
ATOM 4013 O O . ASP B 1 225 ? 5.383 5.707 -15.422 1 95.31 225 ASP B O 1
ATOM 4017 N N . GLU B 1 226 ? 6.949 7.156 -15 1 91.88 226 GLU B N 1
ATOM 4018 C CA . GLU B 1 226 ? 6.309 8.25 -15.727 1 91.88 226 GLU B CA 1
ATOM 4019 C C . GLU B 1 226 ? 6.195 7.926 -17.219 1 91.88 226 GLU B C 1
ATOM 4021 O O . GLU B 1 226 ? 5.34 8.477 -17.906 1 91.88 226 GLU B O 1
ATOM 4026 N N . GLY B 1 227 ? 7.016 7.023 -17.656 1 94.69 227 GLY B N 1
ATOM 4027 C CA . GLY B 1 227 ? 6.961 6.605 -19.047 1 94.69 227 GLY B CA 1
ATOM 4028 C C . GLY B 1 227 ? 6.004 5.453 -19.281 1 94.69 227 GLY B C 1
ATOM 4029 O O . GLY B 1 227 ? 5.852 4.988 -20.422 1 94.69 227 GLY B O 1
ATOM 4030 N N . GLY B 1 228 ? 5.418 4.961 -18.266 1 96.38 228 GLY B N 1
ATOM 4031 C CA . GLY B 1 228 ? 4.465 3.867 -18.391 1 96.38 228 GLY B CA 1
ATOM 4032 C C . GLY B 1 228 ? 5.117 2.5 -18.328 1 96.38 228 GLY B C 1
ATOM 4033 O O . GLY B 1 228 ? 4.492 1.494 -18.672 1 96.38 228 GLY B O 1
ATOM 4034 N N . ASN B 1 229 ? 6.387 2.463 -17.969 1 97.94 229 ASN B N 1
ATOM 4035 C CA . ASN B 1 229 ? 7.105 1.199 -17.859 1 97.94 229 ASN B CA 1
ATOM 4036 C C . ASN B 1 229 ? 7.074 0.665 -16.422 1 97.94 229 ASN B C 1
ATOM 4038 O O . ASN B 1 229 ? 7.438 1.374 -15.484 1 97.94 229 ASN B O 1
ATOM 4042 N N . MET B 1 230 ? 6.645 -0.592 -16.328 1 98.12 230 MET B N 1
ATOM 4043 C CA . MET B 1 230 ? 6.574 -1.228 -15.023 1 98.12 230 MET B CA 1
ATOM 4044 C C . MET B 1 230 ? 7.742 -2.189 -14.82 1 98.12 230 MET B C 1
ATOM 4046 O O . MET B 1 230 ? 7.922 -3.127 -15.602 1 98.12 230 MET B O 1
ATOM 4050 N N . ASP B 1 231 ? 8.5 -1.954 -13.789 1 97.94 231 ASP B N 1
ATOM 4051 C CA . ASP B 1 231 ? 9.625 -2.838 -13.492 1 97.94 231 ASP B CA 1
ATOM 4052 C C . ASP B 1 231 ? 9.164 -4.082 -12.734 1 97.94 231 ASP B C 1
ATOM 4054 O O . ASP B 1 231 ? 7.984 -4.207 -12.398 1 97.94 231 ASP B O 1
ATOM 4058 N N . PHE B 1 232 ? 10.023 -5.004 -12.508 1 98.12 232 PHE B N 1
ATOM 4059 C CA . PHE B 1 232 ? 9.672 -6.355 -12.094 1 98.12 232 PHE B CA 1
ATOM 4060 C C . PHE B 1 232 ? 9.086 -6.355 -10.688 1 98.12 232 PHE B C 1
ATOM 4062 O O . PHE B 1 232 ? 8.062 -7 -10.43 1 98.12 232 PHE B O 1
ATOM 4069 N N . ASP B 1 233 ? 9.727 -5.691 -9.742 1 97.69 233 ASP B N 1
ATOM 4070 C CA . ASP B 1 233 ? 9.227 -5.695 -8.367 1 97.69 233 ASP B CA 1
ATOM 4071 C C . ASP B 1 233 ? 7.832 -5.074 -8.297 1 97.69 233 ASP B C 1
ATOM 4073 O O . ASP B 1 233 ? 6.969 -5.562 -7.559 1 97.69 233 ASP B O 1
ATOM 4077 N N . ASN B 1 234 ? 7.59 -4.012 -9.094 1 98.12 234 ASN B N 1
ATOM 4078 C CA . ASN B 1 234 ? 6.27 -3.395 -9.125 1 98.12 234 ASN B CA 1
ATOM 4079 C C . ASN B 1 234 ? 5.242 -4.301 -9.797 1 98.12 234 ASN B C 1
ATOM 4081 O O . ASN B 1 234 ? 4.082 -4.348 -9.383 1 98.12 234 ASN B O 1
ATOM 4085 N N . PHE B 1 235 ? 5.672 -5.008 -10.797 1 98.5 235 PHE B N 1
ATOM 4086 C CA . PHE B 1 235 ? 4.812 -5.973 -11.469 1 98.5 235 PHE B CA 1
ATOM 4087 C C . PHE B 1 235 ? 4.348 -7.051 -10.492 1 98.5 235 PHE B C 1
ATOM 4089 O O . PHE B 1 235 ? 3.146 -7.312 -10.375 1 98.5 235 PHE B O 1
ATOM 4096 N N . ILE B 1 236 ? 5.223 -7.586 -9.789 1 98.56 236 ILE B N 1
ATOM 4097 C CA . ILE B 1 236 ? 4.934 -8.656 -8.852 1 98.56 236 ILE B CA 1
ATOM 4098 C C . ILE B 1 236 ? 4.07 -8.125 -7.707 1 98.56 236 ILE B C 1
ATOM 4100 O O . ILE B 1 236 ? 3.049 -8.719 -7.355 1 98.56 236 ILE B O 1
ATOM 4104 N N . SER B 1 237 ? 4.527 -6.98 -7.094 1 97.94 237 SER B N 1
ATOM 4105 C CA . SER B 1 237 ? 3.785 -6.43 -5.965 1 97.94 237 SER B CA 1
ATOM 4106 C C . SER B 1 237 ? 2.359 -6.07 -6.363 1 97.94 237 SER B C 1
ATOM 4108 O O . SER B 1 237 ? 1.423 -6.262 -5.586 1 97.94 237 SER B O 1
ATOM 4110 N N . CYS B 1 238 ? 2.207 -5.578 -7.539 1 98.25 238 CYS B N 1
ATOM 4111 C CA . CYS B 1 238 ? 0.887 -5.223 -8.047 1 98.25 238 CYS B CA 1
ATOM 4112 C C . CYS B 1 238 ? -0.002 -6.453 -8.172 1 98.25 238 CYS B C 1
ATOM 4114 O O . CYS B 1 238 ? -1.15 -6.441 -7.723 1 98.25 238 CYS B O 1
ATOM 4116 N N . LEU B 1 239 ? 0.49 -7.508 -8.789 1 98.62 239 LEU B N 1
ATOM 4117 C CA . LEU B 1 239 ? -0.289 -8.719 -9.008 1 98.62 239 LEU B CA 1
ATOM 4118 C C . LEU B 1 239 ? -0.625 -9.391 -7.68 1 98.62 239 LEU B C 1
ATOM 4120 O O . LEU B 1 239 ? -1.72 -9.938 -7.516 1 98.62 239 LEU B O 1
ATOM 4124 N N . VAL B 1 240 ? 0.343 -9.367 -6.746 1 98.5 240 VAL B N 1
ATOM 4125 C CA . VAL B 1 240 ? 0.081 -9.914 -5.418 1 98.5 240 VAL B CA 1
ATOM 4126 C C . VAL B 1 240 ? -1.092 -9.18 -4.777 1 98.5 240 VAL B C 1
ATOM 4128 O O . VAL B 1 240 ? -2.006 -9.805 -4.234 1 98.5 240 VAL B O 1
ATOM 4131 N N . ARG B 1 241 ? -1.088 -7.891 -4.844 1 97.94 241 ARG B N 1
ATOM 4132 C CA . ARG B 1 241 ? -2.162 -7.086 -4.277 1 97.94 241 ARG B CA 1
ATOM 4133 C C . ARG B 1 241 ? -3.479 -7.332 -5.008 1 97.94 241 ARG B C 1
ATOM 4135 O O . ARG B 1 241 ? -4.523 -7.492 -4.379 1 97.94 241 ARG B O 1
ATOM 4142 N N . LEU B 1 242 ? -3.381 -7.324 -6.258 1 98.06 242 LEU B N 1
ATOM 4143 C CA . LEU B 1 242 ? -4.57 -7.555 -7.07 1 98.06 242 LEU B CA 1
ATOM 4144 C C . LEU B 1 242 ? -5.215 -8.891 -6.723 1 98.06 242 LEU B C 1
ATOM 4146 O O . LEU B 1 242 ? -6.43 -8.969 -6.52 1 98.06 242 LEU B O 1
ATOM 4150 N N . ASP B 1 243 ? -4.473 -9.914 -6.66 1 97.31 243 ASP B N 1
ATOM 4151 C CA . ASP B 1 243 ? -4.949 -11.242 -6.262 1 97.31 243 ASP B CA 1
ATOM 4152 C C . ASP B 1 243 ? -5.637 -11.188 -4.898 1 97.31 243 ASP B C 1
ATOM 4154 O O . ASP B 1 243 ? -6.734 -11.719 -4.73 1 97.31 243 ASP B O 1
ATOM 4158 N N . ALA B 1 244 ? -4.996 -10.562 -3.975 1 97.06 244 ALA B N 1
ATOM 4159 C CA . ALA B 1 244 ? -5.516 -10.477 -2.611 1 97.06 244 ALA B CA 1
ATOM 4160 C C . ALA B 1 244 ? -6.832 -9.703 -2.574 1 97.06 244 ALA B C 1
ATOM 4162 O O . ALA B 1 244 ? -7.758 -10.078 -1.852 1 97.06 244 ALA B O 1
ATOM 4163 N N . MET B 1 245 ? -6.902 -8.625 -3.338 1 96.75 245 MET B N 1
ATOM 4164 C CA . MET B 1 245 ? -8.109 -7.809 -3.328 1 96.75 245 MET B CA 1
ATOM 4165 C C . MET B 1 245 ? -9.273 -8.547 -3.982 1 96.75 245 MET B C 1
ATOM 4167 O O . MET B 1 245 ? -10.422 -8.414 -3.545 1 96.75 245 MET B O 1
ATOM 4171 N N . PHE B 1 246 ? -8.961 -9.344 -4.977 1 95.31 246 PHE B N 1
ATOM 4172 C CA . PHE B 1 246 ? -9.992 -10.188 -5.559 1 95.31 246 PHE B CA 1
ATOM 4173 C C . PHE B 1 246 ? -10.477 -11.227 -4.555 1 95.31 246 PHE B C 1
ATOM 4175 O O . PHE B 1 246 ? -11.68 -11.438 -4.402 1 95.31 246 PHE B O 1
ATOM 4182 N N . ARG B 1 247 ? -9.555 -11.844 -3.871 1 94.5 247 ARG B N 1
ATOM 4183 C CA . ARG B 1 247 ? -9.906 -12.859 -2.885 1 94.5 247 ARG B CA 1
ATOM 4184 C C . ARG B 1 247 ? -10.719 -12.258 -1.744 1 94.5 247 ARG B C 1
ATOM 4186 O O . ARG B 1 247 ? -11.695 -12.859 -1.289 1 94.5 247 ARG B O 1
ATOM 4193 N N . ALA B 1 248 ? -10.289 -11.109 -1.316 1 93.62 248 ALA B N 1
ATOM 4194 C CA . ALA B 1 248 ? -11.016 -10.422 -0.248 1 93.62 248 ALA B CA 1
ATOM 4195 C C . ALA B 1 248 ? -12.438 -10.094 -0.678 1 93.62 248 ALA B C 1
ATOM 4197 O O . ALA B 1 248 ? -13.391 -10.312 0.078 1 93.62 248 ALA B O 1
ATOM 4198 N N . PHE B 1 249 ? -12.602 -9.633 -1.888 1 95.12 249 PHE B N 1
ATOM 4199 C CA . PHE B 1 249 ? -13.922 -9.297 -2.395 1 95.12 249 PHE B CA 1
ATOM 4200 C C . PHE B 1 249 ? -14.805 -10.539 -2.453 1 95.12 249 PHE B C 1
ATOM 4202 O O . PHE B 1 249 ? -15.953 -10.508 -2.004 1 95.12 249 PHE B O 1
ATOM 4209 N N . LYS B 1 250 ? -14.242 -11.531 -2.984 1 93.44 250 LYS B N 1
ATOM 4210 C CA . LYS B 1 250 ? -14.992 -12.781 -3.104 1 93.44 250 LYS B CA 1
ATOM 4211 C C . LYS B 1 250 ? -15.398 -13.305 -1.732 1 93.44 250 LYS B C 1
ATOM 4213 O O . LYS B 1 250 ? -16.516 -13.797 -1.562 1 93.44 250 LYS B O 1
ATOM 4218 N N . SER B 1 251 ? -14.523 -1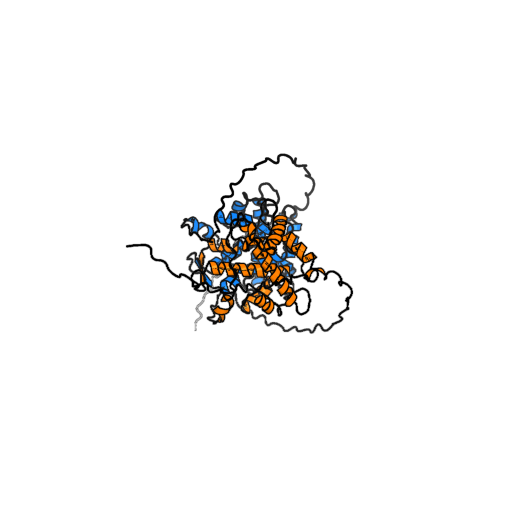3.156 -0.806 1 92.06 251 SER B N 1
ATOM 4219 C CA . SER B 1 251 ? -14.812 -13.625 0.543 1 92.06 251 SER B CA 1
ATOM 4220 C C . SER B 1 251 ? -15.914 -12.797 1.197 1 92.06 251 SER B C 1
ATOM 4222 O O . SER B 1 251 ? -16.672 -13.297 2.027 1 92.06 251 SER B O 1
ATOM 4224 N N . LEU B 1 252 ? -15.977 -11.562 0.849 1 92 252 LEU B N 1
ATOM 4225 C CA . LEU B 1 252 ? -16.969 -10.664 1.415 1 92 252 LEU B CA 1
ATOM 4226 C C . LEU B 1 252 ? -18.297 -10.789 0.676 1 92 252 LEU B C 1
ATOM 4228 O O . LEU B 1 252 ? -19.359 -10.5 1.239 1 92 252 LEU B O 1
ATOM 4232 N N . ASP B 1 253 ? -18.219 -11.195 -0.598 1 93.06 253 ASP B N 1
ATOM 4233 C CA . ASP B 1 253 ? -19.422 -11.367 -1.423 1 93.06 253 ASP B CA 1
ATOM 4234 C C . ASP B 1 253 ? -19.922 -12.805 -1.373 1 93.06 253 ASP B C 1
ATOM 4236 O O . ASP B 1 253 ? -20.062 -13.453 -2.412 1 93.06 253 ASP B O 1
ATOM 4240 N N . LYS B 1 254 ? -20.312 -13.188 -0.292 1 88.81 254 LYS B N 1
ATOM 4241 C CA . LYS B 1 254 ? -20.688 -14.586 -0.072 1 88.81 254 LYS B CA 1
ATOM 4242 C C . LYS B 1 254 ? -21.906 -14.969 -0.909 1 88.81 254 LYS B C 1
ATOM 4244 O O . LYS B 1 254 ? -21.984 -16.094 -1.404 1 88.81 254 LYS B O 1
ATOM 4249 N N . ASP B 1 255 ? -22.734 -14.047 -1.159 1 90.31 255 ASP B N 1
ATOM 4250 C CA . ASP B 1 255 ? -23.969 -14.336 -1.874 1 90.31 255 ASP B CA 1
ATOM 4251 C C . ASP B 1 255 ? -23.797 -14.133 -3.377 1 90.31 255 ASP B C 1
ATOM 4253 O O . ASP B 1 255 ? -24.734 -14.367 -4.152 1 90.31 255 ASP B O 1
ATOM 4257 N N . GLY B 1 256 ? -22.672 -13.648 -3.766 1 90.38 256 GLY B N 1
ATOM 4258 C CA . GLY B 1 256 ? -22.375 -13.508 -5.184 1 90.38 256 GLY B CA 1
ATOM 4259 C C . GLY B 1 256 ? -23.188 -12.414 -5.859 1 90.38 256 GLY B C 1
ATOM 4260 O O . GLY B 1 256 ? -23.562 -12.547 -7.023 1 90.38 256 GLY B O 1
ATOM 4261 N N . THR B 1 257 ? -23.594 -11.391 -5.156 1 91.25 257 THR B N 1
ATOM 4262 C CA . THR B 1 257 ? -24.406 -10.297 -5.691 1 91.25 257 THR B CA 1
ATOM 4263 C C . THR B 1 257 ? -23.547 -9.336 -6.508 1 91.25 257 THR B C 1
ATOM 4265 O O . THR B 1 257 ? -24.062 -8.516 -7.258 1 91.25 257 THR B O 1
ATOM 4268 N N . GLY B 1 258 ? -22.25 -9.422 -6.316 1 92.12 258 GLY B N 1
ATOM 4269 C CA . GLY B 1 258 ? -21.359 -8.477 -6.973 1 92.12 258 GLY B CA 1
ATOM 4270 C C . GLY B 1 258 ? -21.172 -7.188 -6.188 1 92.12 258 GLY B C 1
ATOM 4271 O O . GLY B 1 258 ? -20.578 -6.234 -6.688 1 92.12 258 GLY B O 1
ATOM 4272 N N . GLN B 1 259 ? -21.781 -7.168 -5.008 1 93.75 259 GLN B N 1
ATOM 4273 C CA . GLN B 1 259 ? -21.641 -6.039 -4.094 1 93.75 259 GLN B CA 1
ATOM 4274 C C . GLN B 1 259 ? -21.234 -6.508 -2.699 1 93.75 259 GLN B C 1
ATOM 4276 O O . GLN B 1 259 ? -21.641 -7.582 -2.256 1 93.75 259 GLN B O 1
ATOM 4281 N N . ILE B 1 260 ? -20.438 -5.695 -2.059 1 94.5 260 ILE B N 1
ATOM 4282 C CA . ILE B 1 260 ? -20.078 -6.02 -0.682 1 94.5 260 ILE B CA 1
ATOM 4283 C C . ILE B 1 260 ? -20.484 -4.871 0.24 1 94.5 260 ILE B C 1
ATOM 4285 O O . ILE B 1 260 ? -20.5 -3.711 -0.178 1 94.5 260 ILE B O 1
ATOM 4289 N N . GLN B 1 261 ? -20.844 -5.246 1.405 1 93.62 261 GLN B N 1
ATOM 4290 C CA . GLN B 1 261 ? -21.156 -4.285 2.455 1 93.62 261 GLN B CA 1
ATOM 4291 C C . GLN B 1 261 ? -20.172 -4.395 3.615 1 93.62 261 GLN B C 1
ATOM 4293 O O . GLN B 1 261 ? -19.984 -5.477 4.172 1 93.62 261 GLN B O 1
ATOM 4298 N N . VAL B 1 262 ? -19.578 -3.289 3.857 1 94.94 262 VAL B N 1
ATOM 4299 C CA . VAL B 1 262 ? -18.562 -3.303 4.898 1 94.94 262 VAL B CA 1
ATOM 4300 C C . VAL B 1 262 ? -18.75 -2.109 5.832 1 94.94 262 VAL B C 1
ATOM 4302 O O . VAL B 1 262 ? -19.094 -1.014 5.383 1 94.94 262 VAL B O 1
ATOM 4305 N N . ASN B 1 263 ? -18.578 -2.34 7.133 1 94.81 263 ASN B N 1
ATOM 4306 C CA . ASN B 1 263 ? -18.562 -1.226 8.078 1 94.81 263 ASN B CA 1
ATOM 4307 C C . ASN B 1 263 ? -17.172 -0.62 8.195 1 94.81 263 ASN B C 1
ATOM 4309 O O . ASN B 1 263 ? -16.219 -1.1 7.574 1 94.81 263 ASN B O 1
ATOM 4313 N N . ILE B 1 264 ? -17.047 0.409 8.969 1 94.12 264 ILE B N 1
ATOM 4314 C CA . ILE B 1 264 ? -15.82 1.192 9.008 1 94.12 264 ILE B CA 1
ATOM 4315 C C . ILE B 1 264 ? -14.688 0.354 9.609 1 94.12 264 ILE B C 1
ATOM 4317 O O . ILE B 1 264 ? -13.539 0.454 9.18 1 94.12 264 ILE B O 1
ATOM 4321 N N . GLN B 1 265 ? -14.984 -0.465 10.523 1 93.19 265 GLN B N 1
ATOM 4322 C CA . GLN B 1 265 ? -13.961 -1.302 11.141 1 93.19 265 GLN B CA 1
ATOM 4323 C C . GLN B 1 265 ? -13.422 -2.324 10.148 1 93.19 265 GLN B C 1
ATOM 4325 O O . GLN B 1 265 ? -12.203 -2.48 10.016 1 93.19 265 GLN B O 1
ATOM 4330 N N . GLU B 1 266 ? -14.305 -2.941 9.461 1 92.69 266 GLU B N 1
ATOM 4331 C CA . GLU B 1 266 ? -13.914 -3.896 8.43 1 92.69 266 GLU B CA 1
ATOM 4332 C C . GLU B 1 266 ? -13.148 -3.211 7.309 1 92.69 266 GLU B C 1
ATOM 4334 O O . GLU B 1 266 ? -12.141 -3.74 6.82 1 92.69 266 GLU B O 1
ATOM 4339 N N . TRP B 1 267 ? -13.625 -2.055 7.004 1 94.62 267 TRP B N 1
ATOM 4340 C CA . TRP B 1 267 ? -12.992 -1.247 5.969 1 94.62 267 TRP B CA 1
ATOM 4341 C C . TRP B 1 267 ? -11.539 -0.942 6.324 1 94.62 267 TRP B C 1
ATOM 4343 O O . TRP B 1 267 ? -10.633 -1.197 5.531 1 94.62 267 TRP B O 1
ATOM 4353 N N . LEU B 1 268 ? -11.336 -0.505 7.512 1 95.88 268 LEU B N 1
ATOM 4354 C CA . LEU B 1 268 ? -9.992 -0.127 7.949 1 95.88 268 LEU B CA 1
ATOM 4355 C C . LEU B 1 268 ? -9.109 -1.357 8.109 1 95.88 268 LEU B C 1
ATOM 4357 O O . LEU B 1 268 ? -7.918 -1.318 7.789 1 95.88 268 LEU B O 1
ATOM 4361 N N . GLN B 1 269 ? -9.656 -2.396 8.562 1 94.19 269 GLN B N 1
ATOM 4362 C CA . GLN B 1 269 ? -8.891 -3.631 8.688 1 94.19 269 GLN B CA 1
ATOM 4363 C C . GLN B 1 269 ? -8.367 -4.094 7.328 1 94.19 269 GLN B C 1
ATOM 4365 O O . GLN B 1 269 ? -7.191 -4.434 7.195 1 94.19 269 GLN B O 1
ATOM 4370 N N . LEU B 1 270 ? -9.219 -4.055 6.352 1 93 270 LEU B N 1
ATOM 4371 C CA . LEU B 1 270 ? -8.883 -4.543 5.02 1 93 270 LEU B CA 1
ATOM 4372 C C . LEU B 1 270 ? -7.898 -3.6 4.328 1 93 270 LEU B C 1
ATOM 4374 O O . LEU B 1 270 ? -6.969 -4.047 3.66 1 93 270 LEU B O 1
ATOM 4378 N N . THR B 1 271 ? -8.062 -2.32 4.562 1 95.19 271 THR B N 1
ATOM 4379 C CA . THR B 1 271 ? -7.305 -1.359 3.768 1 95.19 271 THR B CA 1
ATOM 4380 C C . THR B 1 271 ? -6 -0.991 4.465 1 95.19 271 THR B C 1
ATOM 4382 O O . THR B 1 271 ? -5.016 -0.636 3.809 1 95.19 271 THR B O 1
ATOM 4385 N N . MET B 1 272 ? -5.953 -1.14 5.777 1 96.56 272 MET B N 1
ATOM 4386 C CA . MET B 1 272 ? -4.742 -0.754 6.5 1 96.56 272 MET B CA 1
ATOM 4387 C C . MET B 1 272 ? -3.795 -1.939 6.648 1 96.56 272 MET B C 1
ATOM 4389 O O . MET B 1 272 ? -2.578 -1.763 6.703 1 96.56 272 MET B O 1
ATOM 4393 N N . TYR B 1 273 ? -4.355 -3.102 6.805 1 95.25 273 TYR B N 1
ATOM 4394 C CA . TYR B 1 273 ? -3.516 -4.293 6.867 1 95.25 273 TYR B CA 1
ATOM 4395 C C . TYR B 1 273 ? -3.258 -4.855 5.473 1 95.25 273 TYR B C 1
ATOM 4397 O O . TYR B 1 273 ? -3.68 -5.969 5.156 1 95.25 273 TYR B O 1
ATOM 4405 N N . SER B 1 274 ? -2.713 -4.078 4.723 1 93.75 274 SER B N 1
ATOM 4406 C CA . SER B 1 274 ? -2.43 -4.41 3.328 1 93.75 274 SER B CA 1
ATOM 4407 C C . SER B 1 274 ? -1.13 -3.768 2.859 1 93.75 274 SER B C 1
ATOM 4409 O O . SER B 1 274 ? -0.661 -2.797 3.457 1 93.75 274 SER B O 1
#